Protein AF-A0A2V7Z0J2-F1 (afdb_monomer)

Nearest PDB structures (foldseek):
  3ab1-assembly1_A  TM=5.653E-01  e=2.262E-19  Chlorobaculum tepidum
  6gar-assembly1_B  TM=4.821E-01  e=1.406E-18  Bacillus cereus ATCC 14579
  8c3m-assembly1_B  TM=4.814E-01  e=4.405E-18  Bacillus cereus ATCC 14579
  6a4j-assembly1_A  TM=5.117E-01  e=9.083E-17  Staphylococcus aureus
  5twb-assembly1_A  TM=4.533E-01  e=1.638E-17  Staphylococcus aureus subsp. aureus USA300

Secondary structure (DSSP, 8-state):
----EEEEEEEE--SHHHHHHHHHHHHTT--EEEE-SSSSTTTHHHHSSTTSB-SS-B----S---HHHHTTTBSSPPP--SGGG---GGGT---SS-BHHHHHHHHHHHHHHTT--EE-S--EEEEEE-TTS-EEEEETTS-EEEEEEEEE---S-EE-----TTGGGSEETTTS---GGGGTT-EEEEE--SHHHHHHHHHHTTT-SEEE--TT-EEEEEEEETTEEEEEEE-TTS-EEEEEESEEEE---EE---TTB-GGGPPPBPTTSSSB-B-TTSBBSSSTTEEE-GGGGPPPSSS--GGGSHHHHHHHHHHHHHHHHHHHH-PPPPEEEE-SSHHHHHHHHHHHHHH-SHHHHSTTTEEEEEEE-TTSS-EEEEEEEEHHHHHHSGGGG-SSEEEEEEEESSSEEEEEEEEETTEEEEEEEPPP-TTS-TT-IIIIIHHHHHHHHHHHHHHS-TTTTT--S-GGGS-HHHHTTT-

Radius of gyration: 25.99 Å; Cα contacts (8 Å, |Δi|>4): 986; chains: 1; bounding box: 73×56×78 Å

Mean predicted aligned error: 6.38 Å

Structure (mmCIF, N/CA/C/O backbone):
data_AF-A0A2V7Z0J2-F1
#
_entry.id   AF-A0A2V7Z0J2-F1
#
loop_
_atom_site.group_PDB
_atom_site.id
_atom_site.type_symbol
_atom_site.label_atom_id
_atom_site.label_alt_id
_atom_site.label_comp_id
_atom_site.label_asym_id
_atom_site.label_entity_id
_atom_site.label_seq_id
_atom_site.pdbx_PDB_ins_code
_atom_site.Cartn_x
_atom_site.Cartn_y
_atom_site.Cartn_z
_atom_site.occupancy
_atom_site.B_iso_or_equiv
_atom_site.auth_seq_id
_atom_site.auth_comp_id
_atom_site.auth_asym_id
_atom_site.auth_atom_id
_atom_site.pdbx_PDB_model_num
ATOM 1 N N . MET A 1 1 ? -29.992 -26.249 2.326 1.00 34.53 1 MET A N 1
ATOM 2 C CA . MET A 1 1 ? -28.626 -26.676 1.958 1.00 34.53 1 MET A CA 1
ATOM 3 C C . MET A 1 1 ? -28.134 -25.733 0.872 1.00 34.53 1 MET A C 1
ATOM 5 O O . MET A 1 1 ? -28.463 -25.941 -0.285 1.00 34.53 1 MET A O 1
ATOM 9 N N . GLY A 1 2 ? -27.483 -24.630 1.254 1.00 44.28 2 GLY A N 1
ATOM 10 C CA . GLY A 1 2 ? -26.855 -23.719 0.293 1.00 44.28 2 GLY A CA 1
ATOM 11 C C . GLY A 1 2 ? -25.547 -24.342 -0.182 1.00 44.28 2 GLY A C 1
ATOM 12 O O . GLY A 1 2 ? -24.742 -24.742 0.656 1.00 44.28 2 GLY A O 1
ATOM 13 N N . GLY A 1 3 ? -25.389 -24.515 -1.494 1.00 55.41 3 GLY A N 1
ATOM 14 C CA . GLY A 1 3 ? -24.188 -25.106 -2.081 1.00 55.41 3 GLY A CA 1
ATOM 15 C C . GLY A 1 3 ? -22.947 -24.277 -1.762 1.00 55.41 3 GLY A C 1
ATOM 16 O O . GLY A 1 3 ? -22.996 -23.049 -1.764 1.00 55.41 3 GLY A O 1
ATOM 17 N N . GLU A 1 4 ? -21.843 -24.957 -1.471 1.00 65.62 4 GLU A N 1
ATOM 18 C CA . GLU A 1 4 ? -20.532 -24.339 -1.298 1.00 65.62 4 GLU A CA 1
ATOM 19 C C . GLU A 1 4 ? -20.100 -23.707 -2.628 1.00 65.62 4 GLU A C 1
ATOM 21 O O . GLU A 1 4 ? -19.881 -24.409 -3.616 1.00 65.62 4 GLU A O 1
ATOM 26 N N . VAL A 1 5 ? -20.021 -22.374 -2.676 1.00 70.69 5 VAL A N 1
ATOM 27 C CA . VAL A 1 5 ? -19.539 -21.656 -3.862 1.00 70.69 5 VAL A CA 1
ATOM 28 C C . VAL A 1 5 ? -18.019 -21.557 -3.777 1.00 70.69 5 VAL A C 1
ATOM 30 O O . VAL A 1 5 ? -17.477 -21.028 -2.803 1.00 70.69 5 VAL A O 1
ATOM 33 N N . SER A 1 6 ? -17.338 -22.088 -4.793 1.00 88.00 6 SER A N 1
ATOM 34 C CA . SER A 1 6 ? -15.880 -22.076 -4.891 1.00 88.00 6 SER A CA 1
ATOM 35 C C . SER A 1 6 ? -15.420 -20.976 -5.842 1.00 88.00 6 SER A C 1
ATOM 37 O O . SER A 1 6 ? -15.802 -20.967 -7.010 1.00 88.00 6 SER A O 1
ATOM 39 N N . TYR A 1 7 ? -14.591 -20.066 -5.339 1.00 96.88 7 TYR A N 1
ATOM 40 C CA . TYR A 1 7 ? -13.968 -18.992 -6.106 1.00 96.88 7 TYR A CA 1
ATOM 41 C C . TYR A 1 7 ? -12.494 -19.287 -6.356 1.00 96.88 7 TYR A C 1
ATOM 43 O O . TYR A 1 7 ? -11.831 -20.017 -5.612 1.00 96.88 7 TYR A O 1
ATOM 51 N N . GLU A 1 8 ? -11.937 -18.669 -7.388 1.00 97.56 8 GLU A N 1
ATOM 52 C CA . GLU A 1 8 ? -10.495 -18.680 -7.543 1.00 97.56 8 GLU A CA 1
ATOM 53 C C . GLU A 1 8 ? -9.831 -17.794 -6.480 1.00 97.56 8 GLU A C 1
ATOM 55 O O . GLU A 1 8 ? -8.950 -18.258 -5.748 1.00 97.56 8 GLU A O 1
ATOM 60 N N . TYR A 1 9 ? -10.334 -16.565 -6.349 1.00 98.69 9 TYR A N 1
ATOM 61 C CA . TYR A 1 9 ? -9.887 -15.573 -5.380 1.00 98.69 9 TYR A CA 1
ATOM 62 C C . TYR A 1 9 ? -11.039 -15.157 -4.463 1.00 98.69 9 TYR A C 1
ATOM 64 O O . TYR A 1 9 ? -12.131 -14.839 -4.923 1.00 98.69 9 TYR A O 1
ATOM 72 N N . LEU A 1 10 ? -10.791 -15.108 -3.158 1.00 98.62 10 LEU A N 1
ATOM 73 C CA . LEU A 1 10 ? -11.630 -14.340 -2.235 1.00 98.62 10 LEU A CA 1
ATOM 74 C C . LEU A 1 10 ? -10.823 -13.174 -1.691 1.00 98.62 10 LEU A C 1
ATOM 76 O O . LEU A 1 10 ? -9.659 -13.347 -1.335 1.00 98.62 10 LEU A O 1
ATOM 80 N N . ILE A 1 11 ? -11.453 -12.007 -1.612 1.00 98.88 11 ILE A N 1
ATOM 81 C CA . ILE A 1 11 ? -10.872 -10.805 -1.019 1.00 98.88 11 ILE A CA 1
ATOM 82 C C . ILE A 1 11 ? -11.646 -10.480 0.258 1.00 98.88 11 ILE A C 1
ATOM 84 O O . ILE A 1 11 ? -12.873 -10.392 0.238 1.00 98.88 11 ILE A O 1
ATOM 88 N N . LEU A 1 12 ? -10.938 -10.288 1.371 1.00 98.31 12 LEU A N 1
ATOM 89 C CA . LEU A 1 12 ? -11.526 -9.831 2.631 1.00 98.31 12 LEU A CA 1
ATOM 90 C C . LEU A 1 12 ? -11.351 -8.329 2.795 1.00 98.31 12 LEU A C 1
ATOM 92 O O . LEU A 1 12 ? -10.228 -7.866 2.979 1.00 98.31 12 LEU A O 1
ATOM 96 N N . GLY A 1 13 ? -12.466 -7.604 2.793 1.00 98.31 13 GLY A N 1
ATOM 97 C CA . GLY A 1 13 ? -12.545 -6.155 2.936 1.00 98.31 13 GLY A CA 1
ATOM 98 C C . GLY A 1 13 ? -12.768 -5.447 1.601 1.00 98.31 13 GLY A C 1
ATOM 99 O O . GLY A 1 13 ? -11.995 -5.621 0.660 1.00 98.31 13 GLY A O 1
ATOM 100 N N . ALA A 1 14 ? -13.787 -4.589 1.546 1.00 98.38 14 ALA A N 1
ATOM 101 C CA . ALA A 1 14 ? -14.081 -3.684 0.433 1.00 98.38 14 ALA A CA 1
ATOM 102 C C . ALA A 1 14 ? -13.587 -2.254 0.723 1.00 98.38 14 ALA A C 1
ATOM 104 O O . ALA A 1 14 ? -14.238 -1.260 0.398 1.00 98.38 14 ALA A O 1
ATOM 105 N N . GLY A 1 15 ? -12.422 -2.141 1.366 1.00 98.00 15 GLY A N 1
ATOM 106 C CA . GLY A 1 15 ? -11.656 -0.896 1.408 1.00 98.00 15 GLY A CA 1
ATOM 107 C C . GLY A 1 15 ? -10.941 -0.622 0.075 1.00 98.00 15 GLY A C 1
ATOM 108 O O . GLY A 1 15 ? -11.032 -1.434 -0.850 1.00 98.00 15 GLY A O 1
ATOM 109 N N . PRO A 1 16 ? -10.157 0.467 -0.027 1.00 98.19 16 PRO A N 1
ATOM 110 C CA . PRO A 1 16 ? -9.540 0.877 -1.290 1.00 98.19 16 PRO A CA 1
ATOM 111 C C . PRO A 1 16 ? -8.701 -0.235 -1.943 1.00 98.19 16 PRO A C 1
ATOM 113 O O . PRO A 1 16 ? -8.837 -0.504 -3.131 1.00 98.19 16 PRO A O 1
ATOM 116 N N . ALA A 1 17 ? -7.893 -0.957 -1.159 1.00 98.19 17 ALA A 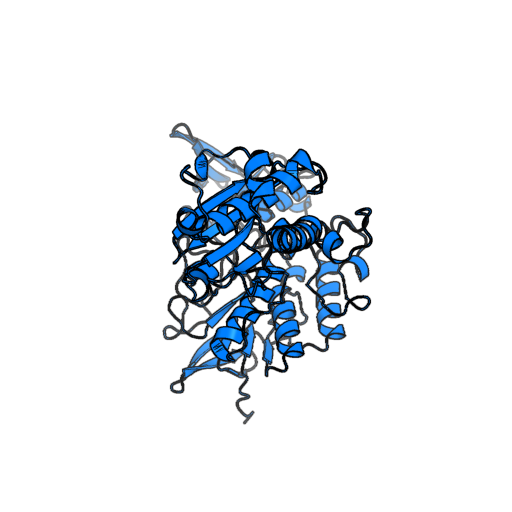N 1
ATOM 117 C CA . ALA A 1 17 ? -7.066 -2.048 -1.677 1.00 98.19 17 ALA A CA 1
ATOM 118 C C . ALA A 1 17 ? -7.880 -3.251 -2.180 1.00 98.19 17 ALA A C 1
ATOM 120 O O . ALA A 1 17 ? -7.512 -3.866 -3.179 1.00 98.19 17 ALA A O 1
ATOM 121 N N . GLY A 1 18 ? -8.979 -3.586 -1.498 1.00 98.56 18 GLY A N 1
ATOM 122 C CA . GLY A 1 18 ? -9.844 -4.693 -1.894 1.00 98.56 18 GLY A CA 1
ATOM 123 C C . GLY A 1 18 ? -10.604 -4.392 -3.182 1.00 98.56 18 GLY A C 1
ATOM 124 O O . GLY A 1 18 ? -10.652 -5.240 -4.071 1.00 98.56 18 GLY A O 1
ATOM 125 N N . LEU A 1 19 ? -11.114 -3.163 -3.322 1.00 98.75 19 LEU A N 1
ATOM 126 C CA . LEU A 1 19 ? -11.755 -2.708 -4.557 1.00 98.75 19 LEU A CA 1
ATOM 127 C C . LEU A 1 19 ? -10.764 -2.638 -5.724 1.00 98.75 19 LEU A C 1
ATOM 129 O O . LEU A 1 19 ? -11.071 -3.145 -6.798 1.00 98.75 19 LEU A O 1
ATOM 133 N N . GLN A 1 20 ? -9.561 -2.096 -5.507 1.00 98.31 20 GLN A N 1
ATOM 134 C CA . GLN A 1 20 ? -8.508 -2.057 -6.528 1.00 98.31 20 GLN A CA 1
ATOM 135 C C . GLN A 1 20 ? -8.131 -3.465 -7.011 1.00 98.31 20 GLN A C 1
ATOM 137 O O . GLN A 1 20 ? -8.031 -3.705 -8.213 1.00 98.31 20 GLN A O 1
ATOM 142 N N . MET A 1 21 ? -7.947 -4.414 -6.085 1.00 98.75 21 MET A N 1
ATOM 143 C CA . MET A 1 21 ? -7.654 -5.805 -6.440 1.00 98.75 21 MET A CA 1
ATOM 144 C C . MET A 1 21 ? -8.823 -6.439 -7.202 1.00 98.75 21 MET A C 1
ATOM 146 O O . MET A 1 21 ? -8.610 -7.102 -8.214 1.00 98.75 21 MET A O 1
ATOM 150 N N . GLY A 1 22 ? -10.060 -6.201 -6.757 1.00 98.56 22 GLY A N 1
ATOM 151 C CA . GLY A 1 22 ? -11.258 -6.655 -7.461 1.00 98.56 22 GLY A CA 1
ATOM 152 C C . GLY A 1 22 ? -11.359 -6.108 -8.881 1.00 98.56 22 GLY A C 1
ATOM 153 O O . GLY A 1 22 ? -11.697 -6.861 -9.786 1.00 98.56 22 GLY A O 1
ATOM 154 N N . HIS A 1 23 ? -11.021 -4.836 -9.095 1.00 98.31 23 HIS A N 1
ATOM 155 C CA . HIS A 1 23 ? -10.993 -4.223 -10.421 1.00 98.31 23 HIS A CA 1
ATOM 156 C C . HIS A 1 23 ? -9.978 -4.913 -11.345 1.00 98.31 23 HIS A C 1
ATOM 158 O O . HIS A 1 23 ? -10.337 -5.306 -12.455 1.00 98.31 23 HIS A O 1
ATOM 164 N N . HIS A 1 24 ? -8.749 -5.162 -10.876 1.00 98.19 24 HIS A N 1
ATOM 165 C CA . HIS A 1 24 ? -7.753 -5.893 -11.669 1.00 98.19 24 HIS A CA 1
ATOM 166 C C . HIS A 1 24 ? -8.190 -7.333 -11.990 1.00 98.19 24 HIS A C 1
ATOM 168 O O . HIS A 1 24 ? -8.121 -7.750 -13.146 1.00 98.19 24 HIS A O 1
ATOM 174 N N . LEU A 1 25 ? -8.700 -8.076 -10.999 1.00 98.38 25 LEU A N 1
ATOM 175 C CA . LEU A 1 25 ? -9.185 -9.447 -11.202 1.00 98.38 25 LEU A CA 1
ATOM 176 C C . LEU A 1 25 ? -10.389 -9.506 -12.153 1.00 98.38 25 LEU A C 1
ATOM 178 O O . LEU A 1 25 ? -10.453 -10.408 -12.987 1.00 98.38 25 LEU A O 1
ATOM 182 N N . SER A 1 26 ? -11.311 -8.542 -12.053 1.00 97.56 26 SER A N 1
ATOM 183 C CA . SER A 1 26 ? -12.476 -8.417 -12.936 1.00 97.56 26 SER A CA 1
ATOM 184 C C . SER A 1 26 ? -12.054 -8.222 -14.389 1.00 97.56 26 SER A C 1
ATOM 186 O O . SER A 1 26 ? -12.453 -8.995 -15.260 1.00 97.56 26 SER A O 1
ATOM 188 N N . ARG A 1 27 ? -11.164 -7.254 -14.651 1.00 96.00 27 ARG A N 1
ATOM 189 C CA . ARG A 1 27 ? -10.652 -6.969 -16.003 1.00 96.00 27 ARG A CA 1
ATOM 190 C C . ARG A 1 27 ? -9.914 -8.150 -16.623 1.00 96.00 27 ARG A C 1
ATOM 192 O O . ARG A 1 27 ? -9.997 -8.360 -17.828 1.00 96.00 27 ARG A O 1
ATOM 199 N N . ALA A 1 28 ? -9.208 -8.926 -15.807 1.00 96.44 28 ALA A N 1
ATOM 200 C CA . ALA A 1 28 ? -8.497 -10.118 -16.254 1.00 96.44 28 ALA A CA 1
ATOM 201 C C . ALA A 1 28 ? -9.386 -11.375 -16.361 1.00 96.44 28 ALA A C 1
ATOM 203 O O . ALA A 1 28 ? -8.911 -12.417 -16.821 1.00 96.44 28 ALA A O 1
ATOM 204 N N . GLY A 1 29 ? -10.670 -11.275 -15.992 1.00 97.00 29 GLY A N 1
ATOM 205 C CA . GLY A 1 29 ? -11.662 -12.342 -16.131 1.00 97.00 29 GLY A CA 1
ATOM 206 C C . GLY A 1 29 ? -11.561 -13.448 -15.078 1.00 97.00 29 GLY A C 1
ATOM 207 O O . GLY A 1 29 ? -12.043 -14.557 -15.314 1.00 97.00 29 GLY A O 1
ATOM 208 N N . HIS A 1 30 ? -10.934 -13.185 -13.927 1.00 97.94 30 HIS A N 1
ATOM 209 C CA . HIS A 1 30 ? -10.814 -14.177 -12.857 1.00 97.94 30 HIS A CA 1
ATOM 210 C C . HIS A 1 30 ? -12.106 -14.319 -12.054 1.00 97.94 30 HIS A C 1
ATOM 212 O O . HIS A 1 30 ? -12.841 -13.362 -11.826 1.00 97.94 30 HIS A O 1
ATOM 218 N N . SER A 1 31 ? -12.358 -15.525 -11.543 1.00 97.88 31 SER A N 1
ATOM 219 C CA . SER A 1 31 ? -13.468 -15.769 -10.619 1.00 97.88 31 SER A CA 1
ATOM 220 C C . SER A 1 31 ? -13.124 -15.227 -9.233 1.00 97.88 31 SER A C 1
ATOM 222 O O . SER A 1 31 ? -12.351 -15.856 -8.502 1.00 97.88 31 SER A O 1
ATOM 224 N N . TYR A 1 32 ? -13.753 -14.125 -8.827 1.00 98.69 32 TYR A N 1
ATOM 225 C CA . TYR A 1 32 ? -13.522 -13.514 -7.520 1.00 98.69 32 TYR A CA 1
ATOM 226 C C . TYR A 1 32 ? -14.809 -13.090 -6.801 1.00 98.69 32 TYR A C 1
ATOM 228 O O . TYR A 1 32 ? -15.868 -12.933 -7.412 1.00 98.69 32 TYR A O 1
ATOM 236 N N . LEU A 1 33 ? -14.698 -12.895 -5.487 1.00 98.75 33 LEU A N 1
ATOM 237 C CA . LEU A 1 33 ? -15.707 -12.237 -4.658 1.00 98.75 33 LEU A CA 1
ATOM 238 C C . LEU A 1 33 ? -15.017 -11.431 -3.547 1.00 98.75 33 LEU A C 1
ATOM 240 O O . LEU A 1 33 ? -14.072 -11.914 -2.916 1.00 98.75 33 LEU A O 1
ATOM 244 N N . ILE A 1 34 ? -15.501 -10.212 -3.305 1.00 98.88 34 ILE A N 1
ATOM 245 C CA . ILE A 1 34 ? -15.094 -9.365 -2.179 1.00 98.88 34 ILE A CA 1
ATOM 246 C C . ILE A 1 34 ? -16.137 -9.498 -1.069 1.00 98.88 34 ILE A C 1
ATOM 248 O O . ILE A 1 34 ? -17.326 -9.289 -1.306 1.00 98.88 34 ILE A O 1
ATOM 252 N N . LEU A 1 35 ? -15.698 -9.825 0.143 1.00 98.69 35 LEU A N 1
ATOM 253 C CA . LEU A 1 35 ? -16.550 -9.886 1.330 1.00 98.69 35 LEU A CA 1
ATOM 254 C C . LEU A 1 35 ? -16.305 -8.656 2.205 1.00 98.69 35 LEU A C 1
ATOM 256 O O . LEU A 1 35 ? -15.173 -8.420 2.631 1.00 98.69 35 LEU A O 1
ATOM 260 N N . GLU A 1 36 ? -17.359 -7.897 2.489 1.00 98.50 36 GLU A N 1
ATOM 261 C CA . GLU A 1 36 ? -17.324 -6.704 3.338 1.00 98.50 36 GLU A CA 1
ATOM 262 C C . GLU A 1 36 ? -18.192 -6.908 4.580 1.00 98.50 36 GLU A C 1
ATOM 264 O O . GLU A 1 36 ? -19.311 -7.410 4.497 1.00 98.50 36 GLU A O 1
ATOM 269 N N . ALA A 1 37 ? -17.657 -6.544 5.747 1.00 97.56 37 ALA A N 1
ATOM 270 C CA . ALA A 1 37 ? -18.322 -6.749 7.026 1.00 97.56 37 ALA A CA 1
ATOM 271 C C . ALA A 1 37 ? -19.392 -5.691 7.325 1.00 97.56 37 ALA A C 1
ATOM 273 O O . ALA A 1 37 ? -20.293 -5.973 8.120 1.00 97.56 37 ALA A O 1
ATOM 274 N N . GLY A 1 38 ? -19.257 -4.486 6.770 1.00 97.19 38 GLY A N 1
ATOM 275 C CA . GLY A 1 38 ? -20.274 -3.443 6.827 1.00 97.19 38 GLY A CA 1
ATOM 276 C C . GLY A 1 38 ? -21.267 -3.498 5.673 1.00 97.19 38 GLY A C 1
ATOM 277 O O . GLY A 1 38 ? -21.185 -4.345 4.790 1.00 97.19 38 GLY A O 1
ATOM 278 N N . ASP A 1 39 ? -22.193 -2.554 5.698 1.00 97.50 39 ASP A N 1
ATOM 279 C CA . ASP A 1 39 ? -23.306 -2.363 4.762 1.00 97.50 39 ASP A CA 1
ATOM 280 C C . ASP A 1 39 ? -22.884 -1.726 3.424 1.00 97.50 39 ASP A C 1
ATOM 282 O O . ASP A 1 39 ? -23.671 -1.678 2.482 1.00 97.50 39 ASP A O 1
ATOM 286 N N . SER A 1 40 ? -21.650 -1.220 3.317 1.00 98.06 40 SER A N 1
ATOM 287 C CA . SER A 1 40 ? -21.114 -0.645 2.078 1.00 98.06 40 SER A CA 1
ATOM 288 C C . SER A 1 40 ? -19.588 -0.777 1.974 1.00 98.06 40 SER A C 1
ATOM 290 O O . SER A 1 40 ? -18.900 -0.921 2.997 1.00 98.06 40 SER A O 1
ATOM 292 N N . PRO A 1 41 ? -19.012 -0.636 0.764 1.00 98.38 41 PRO A N 1
ATOM 293 C CA . PRO A 1 41 ? -17.583 -0.397 0.609 1.00 98.38 41 PRO A CA 1
ATOM 294 C C . PRO A 1 41 ? -17.088 0.775 1.464 1.00 98.38 41 PRO A C 1
ATOM 296 O O . PRO A 1 41 ? -17.840 1.691 1.809 1.00 98.38 41 PRO A O 1
ATOM 299 N N . GLY A 1 42 ? -15.807 0.735 1.831 1.00 96.75 42 GLY A N 1
ATOM 300 C CA . GLY A 1 42 ? -15.185 1.798 2.619 1.00 96.75 42 GLY A CA 1
ATOM 301 C C . GLY A 1 42 ? -15.682 1.916 4.063 1.00 96.75 42 GLY A C 1
ATOM 302 O O . GLY A 1 42 ? -15.443 2.947 4.681 1.00 96.75 42 GLY A O 1
ATOM 303 N N . THR A 1 43 ? -16.325 0.888 4.634 1.00 95.44 43 THR A N 1
ATOM 304 C CA . THR A 1 43 ? -16.926 0.930 5.988 1.00 95.44 43 THR A CA 1
ATOM 305 C C . THR A 1 43 ? -15.979 1.443 7.082 1.00 95.44 43 THR A C 1
ATOM 307 O O . THR A 1 43 ? -16.419 2.155 7.983 1.00 95.44 43 THR A O 1
ATOM 310 N N . PHE A 1 44 ? -14.672 1.165 6.998 1.00 94.44 44 PHE A N 1
ATOM 311 C CA . PHE A 1 44 ? -13.674 1.732 7.919 1.00 94.44 44 PHE A CA 1
ATOM 312 C C . PHE A 1 44 ? -13.779 3.264 8.023 1.00 94.44 44 PHE A C 1
ATOM 314 O O . PHE A 1 44 ? -13.736 3.823 9.123 1.00 94.44 44 PHE A O 1
ATOM 321 N N . PHE A 1 45 ? -14.007 3.930 6.887 1.00 95.88 45 PHE A N 1
ATOM 322 C CA . PHE A 1 45 ? -14.109 5.379 6.801 1.00 95.88 45 PHE A CA 1
ATOM 323 C C . PHE A 1 45 ? -15.389 5.951 7.417 1.00 95.88 45 PHE A C 1
ATOM 325 O O . PHE A 1 45 ? -15.456 7.148 7.679 1.00 95.88 45 PHE A O 1
ATOM 332 N N . LYS A 1 46 ? -16.387 5.122 7.752 1.00 95.94 46 LYS A N 1
ATOM 333 C CA . LYS A 1 46 ? -17.563 5.558 8.526 1.00 95.94 46 LYS A CA 1
ATOM 334 C C . LYS A 1 46 ? -17.229 5.839 9.995 1.00 95.94 46 LYS A C 1
ATOM 336 O O . LYS A 1 46 ? -17.919 6.629 10.628 1.00 95.94 46 LYS A O 1
ATOM 341 N N . LYS A 1 47 ? -16.170 5.221 10.539 1.00 94.75 47 LYS A N 1
ATOM 342 C CA . LYS A 1 47 ? -15.715 5.441 11.927 1.00 94.75 47 LYS A CA 1
ATOM 343 C C . LYS A 1 47 ? -14.425 6.257 12.009 1.00 94.75 47 LYS A C 1
ATOM 345 O O . LYS A 1 47 ? -14.293 7.060 12.929 1.00 94.75 47 LYS A O 1
ATOM 350 N N . PHE A 1 48 ? -13.492 6.043 11.084 1.00 94.44 48 PHE A N 1
ATOM 351 C CA . PHE A 1 48 ? -12.154 6.632 11.123 1.00 94.44 48 PHE A CA 1
ATOM 352 C C . PHE A 1 48 ? -11.855 7.464 9.872 1.00 94.44 48 PHE A C 1
ATOM 354 O O . PHE A 1 48 ? -12.317 7.107 8.797 1.00 94.44 48 PHE A O 1
ATOM 361 N N . PRO A 1 49 ? -11.046 8.525 9.956 1.00 94.56 49 PRO A N 1
ATOM 362 C CA . PRO A 1 49 ? -10.632 9.224 11.175 1.00 94.56 49 PRO A CA 1
ATOM 363 C C . PRO A 1 49 ? -11.832 9.666 12.027 1.00 94.56 49 PRO A C 1
ATOM 365 O O . PRO A 1 49 ? -12.937 9.867 11.509 1.00 94.56 49 PRO A O 1
ATOM 368 N N . ARG A 1 50 ? -11.639 9.748 13.348 1.00 95.12 50 ARG A N 1
ATOM 369 C CA . ARG A 1 50 ? -12.726 10.010 14.310 1.00 95.12 50 ARG A CA 1
ATOM 370 C C . ARG A 1 50 ? -13.275 11.422 14.140 1.00 95.12 50 ARG A C 1
ATOM 372 O O . ARG A 1 50 ? -14.484 11.610 14.222 1.00 95.12 50 ARG A O 1
ATOM 379 N N . HIS A 1 51 ? -12.405 12.364 13.781 1.00 93.31 51 HIS A N 1
ATOM 380 C CA . HIS A 1 51 ? -12.756 13.761 13.497 1.00 93.31 51 HIS A CA 1
ATOM 381 C C . HIS A 1 51 ? -13.059 14.022 12.010 1.00 93.31 51 HIS A C 1
ATOM 383 O O . HIS A 1 51 ? -13.104 15.162 11.564 1.00 93.31 51 HIS A O 1
ATOM 389 N N . ARG A 1 52 ? -13.301 12.952 11.237 1.00 94.12 52 ARG A N 1
ATOM 390 C CA . ARG A 1 52 ? -13.835 12.946 9.861 1.00 94.12 52 ARG A CA 1
ATOM 391 C C . ARG A 1 52 ? -12.986 13.616 8.773 1.00 94.12 52 ARG A C 1
ATOM 393 O O . ARG A 1 52 ? -13.320 13.429 7.611 1.00 94.12 52 ARG A O 1
ATOM 400 N N . ALA A 1 53 ? -11.903 14.325 9.076 1.00 92.06 53 ALA A N 1
ATOM 401 C CA . ALA A 1 53 ? -11.011 14.911 8.070 1.00 92.06 53 ALA A CA 1
ATOM 402 C C . ALA A 1 53 ? -9.890 13.941 7.671 1.00 92.06 53 ALA A C 1
ATOM 404 O O . ALA A 1 53 ? -9.162 13.450 8.533 1.00 92.06 53 ALA A O 1
ATOM 405 N N . LEU A 1 54 ? -9.722 13.665 6.374 1.00 93.56 54 LEU A N 1
ATOM 406 C CA . LEU A 1 54 ? -8.598 12.858 5.899 1.00 93.56 54 LEU A CA 1
ATOM 407 C C . LEU A 1 54 ? -7.299 13.668 5.911 1.00 93.56 54 LEU A C 1
ATOM 409 O O . LEU A 1 54 ? -7.280 14.865 5.641 1.00 93.56 54 LEU A O 1
ATOM 413 N N . THR A 1 55 ? -6.186 12.975 6.138 1.00 90.19 55 THR A N 1
ATOM 414 C CA . THR A 1 55 ? -4.836 13.532 5.959 1.00 90.19 55 THR A CA 1
ATOM 415 C C . THR A 1 55 ? -4.321 13.387 4.526 1.00 90.19 55 THR A C 1
ATOM 417 O O . THR A 1 55 ? -3.281 13.948 4.191 1.00 90.19 55 THR A O 1
ATOM 420 N N . SER A 1 56 ? -5.028 12.624 3.685 1.00 92.19 56 SER A N 1
ATOM 421 C CA . SER A 1 56 ? -4.690 12.415 2.276 1.00 92.19 56 SER A CA 1
ATOM 422 C C . SER A 1 56 ? -5.125 13.609 1.432 1.00 92.19 56 SER A C 1
ATOM 424 O O . SER A 1 56 ? -6.257 14.078 1.533 1.00 92.19 56 SER A O 1
ATOM 426 N N . ARG A 1 57 ? -4.211 14.095 0.596 1.00 94.31 57 ARG A N 1
ATOM 427 C CA . ARG A 1 57 ? -4.392 15.275 -0.248 1.00 94.31 57 ARG A CA 1
ATOM 428 C C . ARG A 1 57 ? -5.091 14.935 -1.559 1.00 94.31 57 ARG A C 1
ATOM 430 O O . ARG A 1 57 ? -4.668 14.051 -2.295 1.00 94.31 57 ARG A O 1
ATOM 437 N N . ASN A 1 58 ? -6.095 15.721 -1.913 1.00 94.94 58 ASN A N 1
ATOM 438 C CA . ASN A 1 58 ? -6.747 15.685 -3.217 1.00 94.94 58 ASN A CA 1
ATOM 439 C C . ASN A 1 58 ? -6.405 16.968 -3.996 1.00 94.94 58 ASN A C 1
ATOM 441 O O . ASN A 1 58 ? -7.164 17.939 -4.042 1.00 94.94 58 ASN A O 1
ATOM 445 N N . LYS A 1 59 ? -5.187 17.029 -4.550 1.00 94.56 59 LYS A N 1
ATOM 446 C CA . LYS A 1 59 ? -4.692 18.211 -5.271 1.00 94.56 59 LYS A CA 1
ATOM 447 C C . LYS A 1 59 ? -5.104 18.161 -6.743 1.00 94.56 59 LYS A C 1
ATOM 449 O O . LYS A 1 59 ? -4.402 17.600 -7.573 1.00 94.56 59 LYS A O 1
ATOM 454 N N . ILE A 1 60 ? -6.203 18.833 -7.071 1.00 93.19 60 ILE A N 1
ATOM 455 C CA . ILE A 1 60 ? -6.742 18.877 -8.443 1.00 93.19 60 ILE A CA 1
ATOM 456 C C . ILE A 1 60 ? -5.987 19.882 -9.326 1.00 93.19 60 ILE A C 1
ATOM 458 O O . ILE A 1 60 ? -5.699 19.626 -10.492 1.00 93.19 60 ILE A O 1
ATOM 462 N N . HIS A 1 61 ? -5.625 21.040 -8.771 1.00 93.38 61 HIS A N 1
ATOM 463 C CA . HIS A 1 61 ? -4.948 22.103 -9.517 1.00 93.38 61 HIS A CA 1
ATOM 464 C C . HIS A 1 61 ? -3.428 21.906 -9.508 1.00 93.38 61 HIS A C 1
ATOM 466 O O . HIS A 1 61 ? -2.722 22.520 -8.705 1.00 93.38 61 HIS A O 1
ATOM 472 N N . THR A 1 62 ? -2.938 21.024 -10.380 1.00 92.25 62 THR A N 1
ATOM 473 C CA . THR A 1 62 ? -1.509 20.676 -10.513 1.00 92.25 62 THR A CA 1
ATOM 474 C C . THR A 1 62 ? -0.797 21.432 -11.635 1.00 92.25 62 THR A C 1
ATOM 476 O O . THR A 1 62 ? 0.427 21.439 -11.676 1.00 92.25 62 THR A O 1
ATOM 479 N N . GLY A 1 63 ? -1.547 22.060 -12.549 1.00 92.12 63 GLY A N 1
ATOM 480 C CA . GLY A 1 63 ? -0.997 22.673 -13.763 1.00 92.12 63 GLY A CA 1
ATOM 481 C C . GLY A 1 63 ? -0.658 21.672 -14.876 1.00 92.12 63 GLY A C 1
ATOM 482 O O . GLY A 1 63 ? -0.121 22.080 -15.899 1.00 92.12 63 GLY A O 1
ATOM 483 N N . SER A 1 64 ? -0.979 20.386 -14.695 1.00 90.38 64 SER A N 1
ATOM 484 C CA . SER A 1 64 ? -0.807 19.339 -15.706 1.00 90.38 64 SER A CA 1
ATOM 485 C C . SER A 1 64 ? -2.157 18.763 -16.131 1.00 90.38 64 SER A C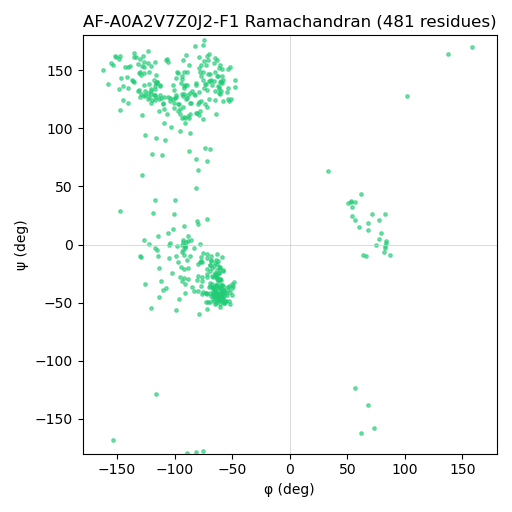 1
ATOM 487 O O . SER A 1 64 ? -3.024 18.523 -15.289 1.00 90.38 64 SER A O 1
ATOM 489 N N . GLU A 1 65 ? -2.308 18.503 -17.430 1.00 89.75 65 GLU A N 1
ATOM 490 C CA . GLU A 1 65 ? -3.427 17.740 -18.000 1.00 89.75 65 GLU A CA 1
ATOM 491 C C . GLU A 1 65 ? -3.122 16.240 -18.112 1.00 89.75 65 GLU A C 1
ATOM 493 O O . GLU A 1 65 ? -4.026 15.453 -18.376 1.00 89.75 65 GLU A O 1
ATOM 498 N N . ASP A 1 66 ? -1.874 15.817 -17.881 1.00 91.38 66 ASP A N 1
ATOM 499 C CA . ASP A 1 66 ? -1.515 14.401 -17.948 1.00 91.38 66 ASP A CA 1
ATOM 500 C C . ASP A 1 66 ? -2.109 13.649 -16.741 1.00 91.38 66 ASP A C 1
ATOM 502 O O . ASP A 1 66 ? -1.746 13.952 -15.593 1.00 91.38 66 ASP A O 1
ATOM 506 N N . PRO A 1 67 ? -2.995 12.658 -16.964 1.00 90.12 67 PRO A N 1
ATOM 507 C CA . PRO A 1 67 ? -3.643 11.924 -15.882 1.00 90.12 67 PRO A CA 1
ATOM 508 C C . PRO A 1 67 ? -2.642 11.177 -14.993 1.00 90.12 67 PRO A C 1
ATOM 510 O O . PRO A 1 67 ? -2.872 11.055 -13.791 1.00 90.12 67 PRO A O 1
ATOM 513 N N . GLU A 1 68 ? -1.510 10.731 -15.541 1.00 91.94 68 GLU A N 1
ATOM 514 C CA . GLU A 1 68 ? -0.469 10.043 -14.774 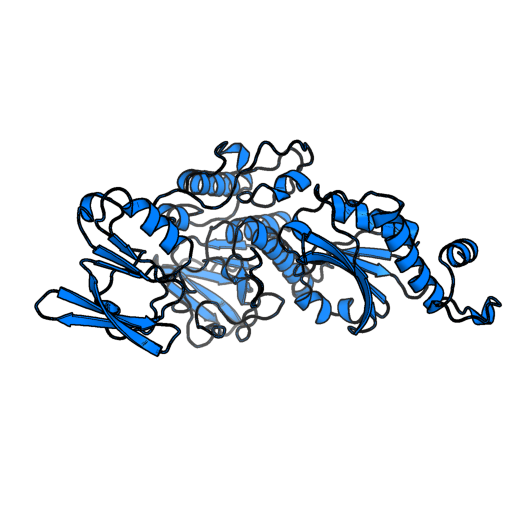1.00 91.94 68 GLU A CA 1
ATOM 515 C C . GLU A 1 68 ? 0.286 11.028 -13.869 1.00 91.94 68 GLU A C 1
ATOM 517 O O . GLU A 1 68 ? 0.508 10.753 -12.692 1.00 91.94 68 GLU A O 1
ATOM 522 N N . ILE A 1 69 ? 0.608 12.228 -14.362 1.00 93.12 69 ILE A N 1
ATOM 523 C CA . ILE A 1 69 ? 1.267 13.259 -13.543 1.00 93.12 69 ILE A CA 1
ATOM 524 C C . ILE A 1 69 ? 0.332 13.746 -12.431 1.00 93.12 69 ILE A C 1
ATOM 526 O O . ILE A 1 69 ? 0.783 13.967 -11.307 1.00 93.12 69 ILE A O 1
ATOM 530 N N . ARG A 1 70 ? -0.976 13.878 -12.697 1.00 93.31 70 ARG A N 1
ATOM 531 C CA . ARG A 1 70 ? -1.970 14.246 -11.670 1.00 93.31 70 ARG A CA 1
ATOM 532 C C . ARG A 1 70 ? -1.962 13.273 -10.487 1.00 93.31 70 ARG A C 1
ATOM 534 O O . ARG A 1 70 ? -2.027 13.715 -9.340 1.00 93.31 70 ARG A O 1
ATOM 541 N N . LEU A 1 71 ? -1.751 11.979 -10.735 1.00 94.44 71 LEU A N 1
ATOM 542 C CA . LEU A 1 71 ? -1.632 10.959 -9.687 1.00 94.44 71 LEU A CA 1
ATOM 543 C C . LEU A 1 71 ? -0.410 11.142 -8.764 1.00 94.44 71 LEU A C 1
ATOM 545 O O . LEU A 1 71 ? -0.378 10.556 -7.682 1.00 94.44 71 LEU A O 1
ATOM 549 N N . ARG A 1 72 ? 0.576 11.985 -9.103 1.00 93.50 72 ARG A N 1
ATOM 550 C CA . ARG A 1 72 ? 1.655 12.368 -8.164 1.00 93.50 72 ARG A CA 1
ATOM 551 C C . ARG A 1 72 ? 1.143 13.194 -6.982 1.00 93.50 72 ARG A C 1
ATOM 553 O O . ARG A 1 72 ? 1.733 13.153 -5.907 1.00 93.50 72 ARG A O 1
ATOM 560 N N . PHE A 1 73 ? 0.055 13.932 -7.179 1.00 93.00 73 PHE A N 1
ATOM 561 C CA . PHE A 1 73 ? -0.494 14.864 -6.191 1.00 93.00 73 PHE A CA 1
ATOM 562 C C . PHE A 1 73 ? -1.876 14.448 -5.671 1.00 93.00 73 PHE A C 1
ATOM 564 O O . PHE A 1 73 ? -2.374 15.030 -4.707 1.00 93.00 73 PHE A O 1
ATOM 571 N N . ASP A 1 74 ? -2.484 13.448 -6.306 1.00 94.81 74 ASP A N 1
ATOM 572 C CA . ASP A 1 74 ? -3.711 12.802 -5.860 1.00 94.81 74 ASP A CA 1
ATOM 573 C C . ASP A 1 74 ? -3.392 11.600 -4.967 1.00 94.81 74 ASP A C 1
ATOM 575 O O . ASP A 1 74 ? -2.930 10.542 -5.423 1.00 94.81 74 ASP A O 1
ATOM 579 N N . GLU A 1 75 ? -3.676 11.778 -3.680 1.00 96.00 75 GLU A N 1
ATOM 580 C CA . GLU A 1 75 ? -3.434 10.784 -2.650 1.00 96.00 75 GLU A CA 1
ATOM 581 C C . GLU A 1 75 ? -4.618 9.857 -2.364 1.00 96.00 75 GLU A C 1
ATOM 583 O O . GLU A 1 75 ? -4.464 8.923 -1.573 1.00 96.00 75 GLU A O 1
ATOM 588 N N . CYS A 1 76 ? -5.770 10.104 -2.993 1.00 96.62 76 CYS A N 1
ATOM 589 C CA . CYS A 1 76 ? -7.052 9.487 -2.661 1.00 96.62 76 CYS A CA 1
ATOM 590 C C . CYS A 1 76 ? -7.565 8.536 -3.749 1.00 96.62 76 CYS A C 1
ATOM 592 O O . CYS A 1 76 ? -8.233 7.555 -3.423 1.00 96.62 76 CYS A O 1
ATOM 594 N N . SER A 1 77 ? -7.258 8.793 -5.023 1.00 97.00 77 SER A N 1
ATOM 595 C CA . SER A 1 77 ? -7.743 7.963 -6.127 1.00 97.00 77 SER A CA 1
ATOM 596 C C . SER A 1 77 ? -7.114 6.575 -6.148 1.00 97.00 77 SER A C 1
ATOM 598 O O . SER A 1 77 ? -5.899 6.401 -5.991 1.00 97.00 77 SER A O 1
ATOM 600 N N . LEU A 1 78 ? -7.958 5.600 -6.468 1.00 97.69 78 LEU A N 1
ATOM 601 C CA . LEU A 1 78 ? -7.571 4.305 -7.002 1.00 97.69 78 LEU A CA 1
ATOM 602 C C . LEU A 1 78 ? -7.063 4.442 -8.448 1.00 97.69 78 LEU A C 1
ATOM 604 O O . LEU A 1 78 ? -7.325 5.428 -9.146 1.00 97.69 78 LEU A O 1
ATOM 608 N N . LEU A 1 79 ? -6.288 3.453 -8.889 1.00 96.19 79 LEU A N 1
ATOM 609 C CA . LEU A 1 79 ? -5.910 3.320 -10.288 1.00 96.19 79 LEU A CA 1
ATOM 610 C C . LEU A 1 79 ? -7.130 2.884 -11.092 1.00 96.19 79 LEU A C 1
ATOM 612 O O . LEU A 1 79 ? -7.842 1.947 -10.729 1.00 96.19 79 LEU A O 1
ATOM 616 N N . ASP A 1 80 ? -7.319 3.572 -12.203 1.00 92.94 80 ASP A N 1
ATOM 617 C CA . ASP A 1 80 ? -8.357 3.311 -13.179 1.00 92.94 80 ASP A CA 1
ATOM 618 C C . ASP A 1 80 ? -7.718 3.510 -14.555 1.00 92.94 80 ASP A C 1
ATOM 620 O O . ASP A 1 80 ? -7.101 4.553 -14.819 1.00 92.94 80 ASP A O 1
ATOM 624 N N . GLU A 1 81 ? -7.770 2.450 -15.358 1.00 84.00 81 GLU A N 1
ATOM 625 C CA . GLU A 1 81 ? -7.076 2.319 -16.640 1.00 84.00 81 GLU A CA 1
ATOM 626 C C . GLU A 1 81 ? -8.020 2.564 -17.833 1.00 84.00 81 GLU A C 1
ATOM 628 O O . GLU A 1 81 ? -7.640 2.320 -18.975 1.00 84.00 81 GLU A O 1
ATOM 633 N N . ASP A 1 82 ? -9.221 3.106 -17.597 1.00 84.31 82 ASP A N 1
ATOM 634 C CA . ASP A 1 82 ? -10.205 3.438 -18.642 1.00 84.31 82 ASP A CA 1
ATOM 635 C C . ASP A 1 82 ? -9.925 4.772 -19.370 1.00 84.31 82 ASP A C 1
ATOM 637 O O . ASP A 1 82 ? -10.810 5.356 -20.000 1.00 84.31 82 ASP A O 1
ATOM 641 N N . GLY A 1 83 ? -8.682 5.263 -19.311 1.00 80.88 83 GLY A N 1
ATOM 642 C CA . GLY A 1 83 ? -8.245 6.481 -20.000 1.00 80.88 83 GLY A CA 1
ATOM 643 C C . GLY A 1 83 ? -9.089 7.700 -19.617 1.00 80.88 83 GLY A C 1
ATOM 644 O O . GLY A 1 83 ? -9.217 8.018 -18.435 1.00 80.88 83 GLY A O 1
ATOM 645 N N . ASP A 1 84 ? -9.693 8.355 -20.612 1.00 75.25 84 ASP A N 1
ATOM 646 C CA . ASP A 1 84 ? -10.586 9.512 -20.424 1.00 75.25 84 ASP A CA 1
ATOM 647 C C . ASP A 1 84 ? -11.864 9.172 -19.631 1.00 75.25 84 ASP A C 1
ATOM 649 O O . ASP A 1 84 ? -12.546 10.062 -19.128 1.00 75.25 84 ASP A O 1
ATOM 653 N N . GLY A 1 85 ? -12.201 7.883 -19.509 1.00 85.44 85 GLY A N 1
ATOM 654 C CA . GLY A 1 85 ? -13.321 7.384 -18.715 1.00 85.44 85 GLY A CA 1
ATOM 655 C C . GLY A 1 85 ? -12.975 7.049 -17.261 1.00 85.44 85 GLY A C 1
ATOM 656 O O . GLY A 1 85 ? -13.860 6.567 -16.549 1.00 85.44 85 GLY A O 1
ATOM 657 N N . ALA A 1 86 ? -11.731 7.271 -16.825 1.00 91.81 86 ALA A N 1
ATOM 658 C CA . ALA A 1 86 ? -11.268 6.920 -15.486 1.00 91.81 86 ALA A CA 1
ATOM 659 C C . ALA A 1 86 ? -12.049 7.653 -14.383 1.00 91.81 86 ALA A C 1
ATOM 661 O O . ALA A 1 86 ? -12.213 8.869 -14.438 1.00 91.81 86 ALA A O 1
ATOM 662 N N . PHE A 1 87 ? -12.469 6.922 -13.350 1.00 95.38 87 PHE A N 1
ATOM 663 C CA . PHE A 1 87 ? -13.174 7.472 -12.195 1.00 95.38 87 PHE A CA 1
ATOM 664 C C . PHE A 1 87 ? -12.204 7.854 -11.076 1.00 95.38 87 PHE A C 1
ATOM 666 O O . PHE A 1 87 ? -11.589 7.008 -10.413 1.00 95.38 87 PHE A O 1
ATOM 673 N N . ARG A 1 88 ? -12.056 9.158 -10.865 1.00 94.94 88 ARG A N 1
ATOM 674 C CA . ARG A 1 88 ? -11.100 9.750 -9.931 1.00 94.94 88 ARG A CA 1
ATOM 675 C C . ARG A 1 88 ? -11.813 10.309 -8.712 1.00 94.94 88 ARG A C 1
ATOM 677 O O . ARG A 1 88 ? -12.992 10.639 -8.732 1.00 94.94 88 ARG A O 1
ATOM 684 N N . PHE A 1 89 ? -11.063 10.465 -7.632 1.00 96.56 89 PHE A N 1
ATOM 685 C CA . PHE A 1 89 ? -11.560 11.091 -6.416 1.00 96.56 89 PHE A CA 1
ATOM 686 C C . PHE A 1 89 ? -12.025 12.535 -6.659 1.00 96.56 89 PHE A C 1
ATOM 688 O O . PHE A 1 89 ? -12.982 12.994 -6.035 1.00 96.56 89 PHE A O 1
ATOM 695 N N . SER A 1 90 ? -11.400 13.227 -7.618 1.00 94.44 90 SER A N 1
ATOM 696 C CA . SER A 1 90 ? -11.800 14.563 -8.068 1.00 94.44 90 SER A CA 1
ATOM 697 C C . SER A 1 90 ? -13.219 14.632 -8.635 1.00 94.44 90 SER A C 1
ATOM 699 O O . SER A 1 90 ? -13.797 15.711 -8.651 1.00 94.44 90 SER A O 1
ATOM 701 N N . ASP A 1 91 ? -13.792 13.504 -9.066 1.00 94.81 91 ASP A N 1
ATOM 702 C CA . ASP A 1 91 ? -15.179 13.440 -9.544 1.00 94.81 91 ASP A CA 1
ATOM 703 C C . ASP A 1 91 ? -16.193 13.482 -8.387 1.00 94.81 91 ASP A C 1
ATOM 705 O O . ASP A 1 91 ? -17.383 13.701 -8.605 1.00 94.81 91 ASP A O 1
ATOM 709 N N . VAL A 1 92 ? -15.727 13.264 -7.151 1.00 96.56 92 VAL A N 1
ATOM 710 C CA . VAL A 1 92 ? -16.549 13.234 -5.932 1.00 96.56 92 VAL A CA 1
ATOM 711 C C . VAL A 1 92 ? -16.271 14.436 -5.037 1.00 96.56 92 VAL A C 1
ATOM 713 O O . VAL A 1 92 ? -17.199 14.989 -4.452 1.00 96.56 92 VAL A O 1
ATOM 716 N N . SER A 1 93 ? -15.010 14.858 -4.923 1.00 95.94 93 SER A N 1
ATOM 717 C CA . SER A 1 93 ? -14.608 15.954 -4.043 1.00 95.94 93 SER A CA 1
ATOM 718 C C . SER A 1 93 ? -13.650 16.915 -4.724 1.00 95.94 93 SER A C 1
ATOM 720 O O . SER A 1 93 ? -12.707 16.504 -5.396 1.00 95.94 93 SER A O 1
ATOM 722 N N . HIS A 1 94 ? -13.846 18.207 -4.466 1.00 95.19 94 HIS A N 1
ATOM 723 C CA . HIS A 1 94 ? -12.928 19.277 -4.864 1.00 95.19 94 HIS A CA 1
ATOM 724 C C . HIS A 1 94 ? -12.101 19.819 -3.683 1.00 95.19 94 HIS A C 1
ATOM 726 O O . HIS A 1 94 ? -11.282 20.725 -3.850 1.00 95.19 94 HIS A O 1
ATOM 732 N N . SER A 1 95 ? -12.313 19.273 -2.483 1.00 94.88 95 SER A N 1
ATOM 733 C CA . SER A 1 95 ? -11.621 19.679 -1.263 1.00 94.88 95 SER A CA 1
ATOM 734 C C . SER A 1 95 ? -10.187 19.166 -1.273 1.00 94.88 95 SER A C 1
ATOM 736 O O . SER A 1 95 ? -9.951 17.997 -1.565 1.00 94.88 95 SER A O 1
ATOM 738 N N . TYR A 1 96 ? -9.225 20.019 -0.905 1.00 95.06 96 TYR A N 1
ATOM 739 C CA . TYR A 1 96 ? -7.816 19.617 -0.817 1.00 95.06 96 TYR A CA 1
ATOM 740 C C . TYR A 1 96 ? -7.570 18.582 0.290 1.00 95.06 96 TYR A C 1
ATOM 742 O O . TYR A 1 96 ? -6.793 17.652 0.089 1.00 95.06 96 TYR A O 1
ATOM 750 N N . LEU A 1 97 ? -8.252 18.732 1.429 1.00 94.12 97 LEU A N 1
ATOM 751 C CA . LEU A 1 97 ? -8.338 17.735 2.495 1.00 94.12 97 LEU A CA 1
ATOM 752 C C . LEU A 1 97 ? -9.807 17.307 2.605 1.00 94.12 97 LEU A C 1
ATOM 754 O O . LEU A 1 97 ? -10.592 18.002 3.252 1.00 94.12 97 LEU A O 1
ATOM 758 N N . PRO A 1 98 ? -10.211 16.246 1.892 1.00 95.94 98 PRO A N 1
ATOM 759 C CA . PRO A 1 98 ? -11.592 15.793 1.877 1.00 95.94 98 PRO A CA 1
ATOM 760 C C . PRO A 1 98 ? -11.987 15.132 3.200 1.00 95.94 98 PRO A C 1
ATOM 762 O O . PRO A 1 98 ? -11.156 14.698 4.005 1.00 95.94 98 PRO A O 1
ATOM 765 N N . SER A 1 99 ? -13.291 15.029 3.408 1.00 96.38 99 SER A N 1
ATOM 766 C CA . SER A 1 99 ? -13.892 14.283 4.502 1.00 96.38 99 SER A CA 1
ATOM 767 C C . SER A 1 99 ? -13.828 12.769 4.265 1.00 96.38 99 SER A C 1
ATOM 769 O O . SER A 1 99 ? -13.752 12.267 3.141 1.00 96.38 99 SER A O 1
ATOM 771 N N . ALA A 1 100 ? -13.914 12.009 5.350 1.00 96.81 100 ALA A N 1
ATOM 772 C CA . ALA A 1 100 ? -14.026 10.561 5.321 1.00 96.81 100 ALA A CA 1
ATOM 773 C C . ALA A 1 100 ? -15.336 10.095 4.655 1.00 96.81 100 ALA A C 1
ATOM 775 O O . ALA A 1 100 ? -15.364 9.023 4.055 1.00 96.81 100 ALA A O 1
ATOM 776 N N . ASP A 1 101 ? -16.398 10.907 4.701 1.00 97.56 101 ASP A N 1
ATOM 777 C CA . ASP A 1 101 ? -17.681 10.622 4.042 1.00 97.56 101 ASP A CA 1
ATOM 778 C C . ASP A 1 101 ? -17.580 10.717 2.509 1.00 97.56 101 ASP A C 1
ATOM 780 O O . ASP A 1 101 ? -18.141 9.886 1.787 1.00 97.56 101 ASP A O 1
ATOM 784 N N . GLU A 1 102 ? -16.789 11.664 1.994 1.00 97.88 102 GLU A N 1
ATOM 785 C CA . GLU A 1 102 ? -16.457 11.736 0.565 1.00 97.88 102 GLU A CA 1
ATOM 786 C C . GLU A 1 102 ? -15.660 10.502 0.115 1.00 97.88 102 GLU A C 1
ATOM 788 O O . GLU A 1 102 ? -15.900 9.982 -0.973 1.00 97.88 102 GLU A O 1
ATOM 793 N N . MET A 1 103 ? -14.787 9.954 0.971 1.00 98.12 103 MET A N 1
ATOM 794 C CA . MET A 1 103 ? -14.093 8.690 0.686 1.00 98.12 103 MET A CA 1
ATOM 795 C C . MET A 1 103 ? -15.028 7.486 0.637 1.00 98.12 103 MET A C 1
ATOM 797 O O . MET A 1 103 ? -14.894 6.654 -0.259 1.00 98.12 103 MET A O 1
ATOM 801 N N . VAL A 1 104 ? -16.004 7.389 1.543 1.00 98.12 104 VAL A N 1
ATOM 802 C CA . VAL A 1 104 ? -17.036 6.340 1.455 1.00 98.12 104 VAL A CA 1
ATOM 803 C C . VAL A 1 104 ? -17.800 6.462 0.135 1.00 98.12 104 VAL A C 1
ATOM 805 O O . VAL A 1 104 ? -17.962 5.464 -0.568 1.00 98.12 104 VAL A O 1
ATOM 808 N N . SER A 1 105 ? -18.205 7.681 -0.230 1.00 98.19 105 SER A N 1
ATOM 809 C CA . SER A 1 105 ? -18.945 7.958 -1.468 1.00 98.19 105 SER A CA 1
ATOM 810 C C . SER A 1 105 ? -18.138 7.574 -2.712 1.00 98.19 105 SER A C 1
ATOM 812 O O . SER A 1 105 ? -18.652 6.883 -3.591 1.00 98.19 105 SER A O 1
ATOM 814 N N . TYR A 1 106 ? -16.853 7.937 -2.752 1.00 98.56 106 TYR A N 1
ATOM 815 C CA . TYR A 1 106 ? -15.937 7.556 -3.824 1.00 98.56 106 TYR A CA 1
ATOM 816 C C . TYR A 1 106 ? -15.786 6.041 -3.963 1.00 98.56 106 TYR A C 1
ATOM 818 O O . TYR A 1 106 ? -15.913 5.510 -5.063 1.00 98.56 106 TYR A O 1
ATOM 826 N N . LEU A 1 107 ? -15.558 5.321 -2.863 1.00 98.69 107 LEU A N 1
ATOM 827 C CA . LEU A 1 107 ? -15.363 3.870 -2.907 1.00 98.69 107 LEU A CA 1
ATOM 828 C C . LEU A 1 107 ? -16.641 3.123 -3.317 1.00 98.69 107 LEU A C 1
ATOM 830 O O . LEU A 1 107 ? -16.558 2.142 -4.055 1.00 98.69 107 LEU A O 1
ATOM 834 N N . CYS A 1 108 ? -17.816 3.594 -2.887 1.00 98.56 108 CYS A N 1
ATOM 835 C CA . CYS A 1 108 ? -19.095 3.049 -3.349 1.00 98.56 108 CYS A CA 1
ATOM 836 C C . CYS A 1 108 ? -19.279 3.288 -4.853 1.00 98.56 108 CYS A C 1
ATOM 838 O O . CYS A 1 108 ? -19.496 2.333 -5.596 1.00 98.56 108 CYS A O 1
ATOM 840 N N . GLY A 1 109 ? -19.082 4.528 -5.316 1.00 98.19 109 GLY A N 1
ATOM 841 C CA . GLY A 1 109 ? -19.179 4.872 -6.736 1.00 98.19 109 GLY A CA 1
ATOM 842 C C . GLY A 1 109 ? -18.178 4.111 -7.609 1.00 98.19 109 GLY A C 1
ATOM 843 O O . GLY A 1 109 ? -18.528 3.665 -8.698 1.00 98.19 109 GLY A O 1
ATOM 844 N N . TYR A 1 110 ? -16.956 3.881 -7.118 1.00 98.44 110 TYR A N 1
ATOM 845 C CA . TYR A 1 110 ? -15.944 3.091 -7.822 1.00 98.44 110 TYR A CA 1
ATOM 846 C C . TYR A 1 110 ? -16.380 1.628 -7.966 1.00 98.44 110 TYR A C 1
ATOM 848 O O . TYR A 1 110 ? -16.260 1.049 -9.046 1.00 98.44 110 TYR A O 1
ATOM 856 N N . ALA A 1 111 ? -16.920 1.028 -6.899 1.00 98.50 111 ALA A N 1
ATOM 857 C CA . ALA A 1 111 ? -17.431 -0.340 -6.946 1.00 98.50 111 ALA A CA 1
ATOM 858 C C . ALA A 1 111 ? -18.619 -0.485 -7.911 1.00 98.50 111 ALA A C 1
ATOM 860 O O . ALA A 1 111 ? -18.655 -1.442 -8.684 1.00 98.50 111 ALA A O 1
ATOM 861 N N . GLU A 1 112 ? -19.555 0.467 -7.895 1.00 97.75 112 GLU A N 1
ATOM 862 C CA . GLU A 1 112 ? -20.725 0.489 -8.780 1.00 97.75 112 GLU A CA 1
ATOM 863 C C . GLU A 1 112 ? -20.336 0.683 -10.247 1.00 97.75 112 GLU A C 1
ATOM 865 O O . GLU A 1 112 ? -20.763 -0.090 -11.106 1.00 97.75 112 GLU A O 1
ATOM 870 N N . ARG A 1 113 ? -19.487 1.676 -10.536 1.00 96.56 113 ARG A N 1
ATOM 871 C CA . ARG A 1 113 ? -19.060 2.012 -11.901 1.00 96.56 113 ARG A CA 1
ATOM 872 C C . ARG A 1 113 ? -18.368 0.852 -12.602 1.00 96.56 113 ARG A C 1
ATOM 874 O O . ARG A 1 113 ? -18.598 0.633 -13.787 1.00 96.56 113 ARG A O 1
ATOM 881 N N . HIS A 1 114 ? -17.562 0.104 -11.857 1.00 96.88 114 HIS A N 1
ATOM 882 C CA . HIS A 1 114 ? -16.826 -1.052 -12.367 1.00 96.88 114 HIS A CA 1
ATOM 883 C C . HIS A 1 114 ? -17.573 -2.381 -12.190 1.00 96.88 114 HIS A C 1
ATOM 885 O O . HIS A 1 114 ? -17.019 -3.434 -12.506 1.00 96.88 114 HIS A O 1
ATOM 891 N N . GLY A 1 115 ? -18.811 -2.360 -11.677 1.00 97.19 115 GLY A N 1
ATOM 892 C CA . GLY A 1 115 ? -19.632 -3.556 -11.474 1.00 97.19 115 GLY A CA 1
ATOM 893 C C . GLY A 1 115 ? -18.958 -4.617 -10.600 1.00 97.19 115 GLY A C 1
ATOM 894 O O . GLY A 1 115 ? -19.059 -5.811 -10.887 1.00 97.19 115 GLY A O 1
ATOM 895 N N . LEU A 1 116 ? -18.211 -4.199 -9.573 1.00 98.38 116 LEU A N 1
ATOM 896 C CA . LEU A 1 116 ? -17.397 -5.115 -8.777 1.00 98.38 116 LEU A CA 1
ATOM 897 C C . LEU A 1 116 ? -18.273 -6.069 -7.956 1.00 98.38 116 LEU A C 1
ATOM 899 O O . LEU A 1 116 ? -19.229 -5.658 -7.302 1.00 98.38 116 LEU A O 1
ATOM 903 N N . ASN A 1 117 ? -17.894 -7.350 -7.923 1.00 98.06 117 ASN A N 1
ATOM 904 C CA . ASN A 1 117 ? -18.586 -8.369 -7.134 1.00 98.06 117 ASN A CA 1
ATOM 905 C C . ASN A 1 117 ? -18.283 -8.215 -5.631 1.00 98.06 117 ASN A C 1
ATOM 907 O O . ASN A 1 117 ? -17.382 -8.868 -5.093 1.00 98.06 117 ASN A O 1
ATOM 911 N N . VAL A 1 118 ? -19.016 -7.319 -4.967 1.00 98.69 118 VAL A N 1
ATOM 912 C CA . VAL A 1 118 ? -18.921 -7.046 -3.528 1.00 98.69 118 VAL A CA 1
ATOM 913 C C . VAL A 1 118 ? -20.164 -7.566 -2.818 1.00 98.69 118 VAL A C 1
ATOM 915 O O . VAL A 1 118 ? -21.287 -7.202 -3.158 1.00 98.69 118 VAL A O 1
ATOM 918 N N . ARG A 1 119 ? -19.964 -8.377 -1.778 1.00 98.31 119 ARG A N 1
ATOM 919 C CA . ARG A 1 119 ? -21.025 -8.800 -0.864 1.00 98.31 119 ARG A CA 1
ATOM 920 C C . ARG A 1 119 ? -20.832 -8.132 0.495 1.00 98.31 119 ARG A C 1
ATOM 922 O O . ARG A 1 119 ? -19.961 -8.528 1.271 1.00 98.31 119 ARG A O 1
ATOM 929 N N . CYS A 1 120 ? -21.661 -7.126 0.750 1.00 98.38 120 CYS A N 1
ATOM 930 C CA . CYS A 1 120 ? -21.744 -6.420 2.026 1.00 98.38 120 CYS A CA 1
ATOM 931 C C . CYS A 1 120 ? -22.456 -7.268 3.095 1.00 98.38 120 CYS A C 1
ATOM 933 O O . CYS A 1 120 ? -22.890 -8.396 2.833 1.00 98.38 120 CYS A O 1
ATOM 935 N N . ASP A 1 121 ? -22.507 -6.749 4.321 1.00 98.06 121 ASP A N 1
ATOM 936 C CA . ASP A 1 121 ? -23.114 -7.365 5.508 1.00 98.06 121 ASP A CA 1
ATOM 937 C C . ASP A 1 121 ? -22.597 -8.782 5.808 1.00 98.06 121 ASP A C 1
ATOM 939 O O . ASP A 1 121 ? -23.247 -9.601 6.460 1.00 98.06 121 ASP A O 1
ATOM 943 N N . THR A 1 122 ? -21.385 -9.090 5.345 1.00 98.06 122 THR A N 1
ATOM 944 C CA . THR A 1 122 ? -20.797 -10.428 5.369 1.00 98.06 122 THR A CA 1
ATOM 945 C C . THR A 1 122 ? -19.518 -10.421 6.190 1.00 98.06 122 THR A C 1
ATOM 947 O O . THR A 1 122 ? -18.391 -10.430 5.693 1.00 98.06 122 THR A O 1
ATOM 950 N N . ARG A 1 123 ? -19.691 -10.433 7.511 1.00 97.69 123 ARG A N 1
ATOM 951 C CA . ARG A 1 123 ? -18.577 -10.521 8.457 1.00 97.69 123 ARG A CA 1
ATOM 952 C C . ARG A 1 123 ? -18.079 -11.946 8.581 1.00 97.69 123 ARG A C 1
ATOM 954 O O . ARG A 1 123 ? -18.759 -12.795 9.153 1.00 97.69 123 ARG A O 1
ATOM 961 N N . VAL A 1 124 ? -16.874 -12.189 8.089 1.00 98.00 124 VAL A N 1
ATOM 962 C CA . VAL A 1 124 ? -16.182 -13.465 8.275 1.00 98.00 124 VAL A CA 1
ATOM 963 C C . VAL A 1 124 ? -15.753 -13.602 9.732 1.00 98.00 124 VAL A C 1
ATOM 965 O O . VAL A 1 124 ? -15.070 -12.736 10.268 1.00 98.00 124 VAL A O 1
ATOM 968 N N . LEU A 1 125 ? -16.164 -14.698 10.368 1.00 97.56 125 LEU A N 1
ATOM 969 C CA . LEU A 1 125 ? -15.812 -15.019 11.754 1.00 97.56 125 LEU A CA 1
ATOM 970 C C . LEU A 1 125 ? -14.712 -16.071 11.841 1.00 97.56 125 LEU A C 1
ATOM 972 O O . LEU A 1 125 ? -14.029 -16.169 12.858 1.00 97.56 125 LEU A O 1
ATOM 976 N N . ARG A 1 126 ? -14.567 -16.894 10.797 1.00 97.88 126 ARG A N 1
ATOM 977 C CA . ARG A 1 126 ? -13.620 -18.003 10.801 1.00 97.88 126 ARG A CA 1
ATOM 978 C C . ARG A 1 126 ? -13.073 -18.295 9.413 1.00 97.88 126 ARG A C 1
ATOM 980 O O . ARG A 1 126 ? -13.846 -18.425 8.466 1.00 97.88 126 ARG A O 1
ATOM 987 N N . VAL A 1 127 ? -11.759 -18.463 9.329 1.00 98.38 127 VAL A N 1
ATOM 988 C CA . VAL A 1 127 ? -11.013 -18.929 8.159 1.00 98.38 127 VAL A CA 1
ATOM 989 C C . VAL A 1 127 ? -10.313 -20.234 8.522 1.00 98.38 127 VAL A C 1
ATOM 991 O O . VAL A 1 127 ? -9.614 -20.317 9.534 1.00 98.38 127 VAL A O 1
ATOM 994 N N . GLU A 1 128 ? -10.507 -21.257 7.698 1.00 97.56 128 GLU A N 1
ATOM 995 C CA . GLU A 1 128 ? -9.928 -22.589 7.871 1.00 97.56 128 GLU A CA 1
ATOM 996 C C . GLU A 1 128 ? -9.289 -23.081 6.572 1.00 97.56 128 GLU A C 1
ATOM 998 O O . GLU A 1 128 ? -9.707 -22.700 5.477 1.00 97.56 128 GLU A O 1
ATOM 1003 N N . ARG A 1 129 ? -8.315 -23.990 6.690 1.00 95.69 129 ARG A N 1
ATOM 1004 C CA . ARG A 1 129 ? -7.830 -24.791 5.564 1.00 95.69 129 ARG A CA 1
ATOM 1005 C C . ARG A 1 129 ? -8.593 -26.109 5.520 1.00 95.69 129 ARG A C 1
ATOM 1007 O O . ARG A 1 129 ? -8.665 -26.824 6.516 1.00 95.69 129 ARG A O 1
ATOM 1014 N N . THR A 1 130 ? -9.152 -26.440 4.366 1.00 93.06 130 THR A N 1
ATOM 1015 C CA . THR A 1 130 ? -9.793 -27.738 4.128 1.00 93.06 130 THR A CA 1
ATOM 1016 C C . THR A 1 130 ? -8.748 -28.820 3.847 1.00 93.06 130 THR A C 1
ATOM 1018 O O . THR A 1 130 ? -7.628 -28.519 3.429 1.00 93.06 130 THR A O 1
ATOM 1021 N N . GLY A 1 131 ? -9.125 -30.096 3.992 1.00 85.25 131 GLY A N 1
ATOM 1022 C CA . GLY A 1 131 ? -8.261 -31.226 3.617 1.00 85.25 131 GLY A CA 1
ATOM 1023 C C . GLY A 1 131 ? -7.895 -31.268 2.124 1.00 85.25 131 GLY A C 1
ATOM 1024 O O . GLY A 1 131 ? -6.897 -31.877 1.761 1.00 85.25 131 GLY A O 1
ATOM 1025 N N . ALA A 1 132 ? -8.657 -30.577 1.269 1.00 84.12 132 ALA A N 1
ATOM 1026 C CA . ALA A 1 132 ? -8.373 -30.411 -0.159 1.00 84.12 132 ALA A CA 1
ATOM 1027 C C . ALA A 1 132 ? -7.426 -29.229 -0.465 1.00 84.12 132 ALA A C 1
ATOM 1029 O O . ALA A 1 132 ? -7.203 -28.902 -1.628 1.00 84.12 132 ALA A O 1
ATOM 1030 N N . GLY A 1 133 ? -6.900 -28.545 0.558 1.00 87.25 133 GLY A N 1
ATOM 1031 C CA . GLY A 1 133 ? -5.961 -27.428 0.408 1.00 87.25 133 GLY A CA 1
ATOM 1032 C C . GLY A 1 133 ? -6.600 -26.061 0.128 1.00 87.25 133 GLY A C 1
ATOM 1033 O O . GLY A 1 133 ? -5.871 -25.067 0.096 1.00 87.25 133 GLY A O 1
ATOM 1034 N N . LEU A 1 134 ? -7.930 -25.989 -0.013 1.00 95.25 134 LEU A N 1
ATOM 1035 C CA . LEU A 1 134 ? -8.695 -24.744 -0.180 1.00 95.25 134 LEU A CA 1
ATOM 1036 C C . LEU A 1 134 ? -8.866 -23.996 1.146 1.00 95.25 134 LEU A C 1
ATOM 1038 O O . LEU A 1 134 ? -8.905 -24.625 2.208 1.00 95.25 134 LEU A O 1
ATOM 1042 N N . PHE A 1 135 ? -9.056 -22.681 1.076 1.00 97.88 135 PHE A N 1
ATOM 1043 C CA . PHE A 1 135 ? -9.559 -21.886 2.194 1.00 97.88 135 PHE A CA 1
ATOM 1044 C C . PHE A 1 135 ? -11.079 -21.994 2.265 1.00 97.88 135 PHE A C 1
ATOM 1046 O O . PHE A 1 135 ? -11.745 -21.924 1.235 1.00 97.88 135 PHE A O 1
ATOM 1053 N N . ARG A 1 136 ? -11.614 -22.120 3.479 1.00 97.75 136 ARG A N 1
ATOM 1054 C CA . ARG A 1 136 ? -13.046 -22.085 3.788 1.00 97.75 136 ARG A CA 1
ATOM 1055 C C . ARG A 1 136 ? -13.314 -20.974 4.791 1.00 97.75 136 ARG A C 1
ATOM 1057 O O . ARG A 1 136 ? -12.686 -20.921 5.847 1.00 97.75 136 ARG A O 1
ATOM 1064 N N . LEU A 1 137 ? -14.248 -20.096 4.460 1.00 98.06 137 LEU A N 1
ATOM 1065 C CA . LEU A 1 137 ? -14.605 -18.921 5.237 1.00 98.06 137 LEU A CA 1
ATOM 1066 C C . LEU A 1 137 ? -16.048 -19.052 5.706 1.00 98.06 137 LEU A C 1
ATOM 1068 O O . LEU A 1 137 ? -16.942 -19.293 4.898 1.00 98.06 137 LEU A O 1
ATOM 1072 N N . THR A 1 138 ? -16.271 -18.901 7.009 1.00 98.00 138 THR A N 1
ATOM 1073 C CA . THR A 1 138 ? -17.609 -18.924 7.614 1.00 98.00 138 THR A CA 1
ATOM 1074 C C . THR A 1 138 ? -17.972 -17.523 8.087 1.00 98.00 138 THR A C 1
ATOM 1076 O O . THR A 1 138 ? -17.251 -16.928 8.895 1.00 98.00 138 THR A O 1
ATOM 1079 N N . ALA A 1 139 ? -19.077 -16.997 7.567 1.00 97.75 139 ALA A N 1
ATOM 1080 C CA . ALA A 1 139 ? -19.607 -15.688 7.918 1.00 97.75 139 ALA A CA 1
ATOM 1081 C C . ALA A 1 139 ? -20.595 -15.756 9.093 1.00 97.75 139 ALA A C 1
ATOM 1083 O O . ALA A 1 139 ? -21.094 -16.822 9.456 1.00 97.75 139 ALA A O 1
ATOM 1084 N N . ALA A 1 140 ? -20.864 -14.601 9.701 1.00 97.31 140 ALA A N 1
ATOM 1085 C CA . ALA A 1 140 ? -21.746 -14.464 10.858 1.00 97.31 140 ALA A CA 1
ATOM 1086 C C . ALA A 1 140 ? -23.207 -14.853 10.573 1.00 97.31 140 ALA A C 1
ATOM 1088 O O . ALA A 1 140 ? -23.899 -15.313 11.475 1.00 97.31 140 ALA A O 1
ATOM 1089 N N . ASP A 1 141 ? -23.658 -14.711 9.326 1.00 94.56 141 ASP A N 1
ATOM 1090 C CA . ASP A 1 141 ? -24.982 -15.140 8.852 1.00 94.56 141 ASP A CA 1
ATOM 1091 C C . ASP A 1 141 ? -25.067 -16.662 8.594 1.00 94.56 141 ASP A C 1
ATOM 1093 O O . ASP A 1 141 ? -26.103 -17.168 8.168 1.00 94.56 141 ASP A O 1
ATOM 1097 N N . GLY A 1 142 ? -23.977 -17.401 8.834 1.00 95.44 142 GLY A N 1
ATOM 1098 C CA . GLY A 1 142 ? -23.859 -18.831 8.560 1.00 95.44 142 GLY A CA 1
ATOM 1099 C C . GLY A 1 142 ? -23.496 -19.171 7.112 1.00 95.44 142 GLY A C 1
ATOM 1100 O O . GLY A 1 142 ? -23.316 -20.352 6.804 1.00 95.44 142 GLY A O 1
ATOM 1101 N N . SER A 1 143 ? -23.352 -18.178 6.225 1.00 95.88 143 SER A N 1
ATOM 1102 C CA . SER A 1 143 ? -22.880 -18.394 4.857 1.00 95.88 143 SER A CA 1
ATOM 1103 C C . SER A 1 143 ? -21.451 -18.937 4.854 1.00 95.88 143 SER A C 1
ATOM 1105 O O . SER A 1 143 ? -20.614 -18.574 5.686 1.00 95.88 143 SER A O 1
ATOM 1107 N N . VAL A 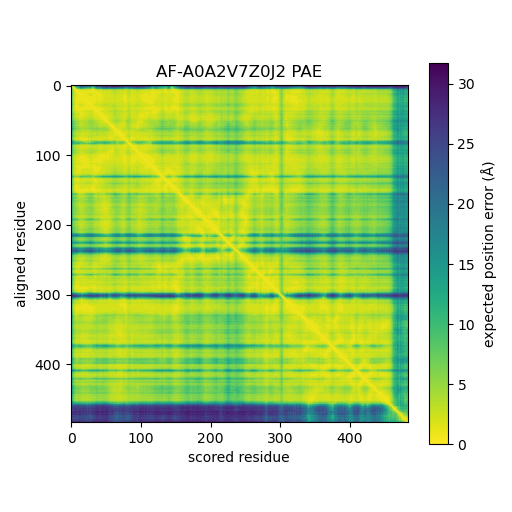1 144 ? -21.165 -19.807 3.887 1.00 96.88 144 VAL A N 1
ATOM 1108 C CA . VAL A 1 144 ? -19.861 -20.451 3.725 1.00 96.88 144 VAL A CA 1
ATOM 1109 C C . VAL A 1 144 ? -19.358 -20.209 2.313 1.00 96.88 144 VAL A C 1
ATOM 1111 O O . VAL A 1 144 ? -20.080 -20.439 1.343 1.00 96.88 144 VAL A O 1
ATOM 1114 N N . PHE A 1 145 ? -18.105 -19.783 2.213 1.00 97.25 145 PHE A N 1
ATOM 1115 C CA . PHE A 1 145 ? -17.416 -19.530 0.953 1.00 97.25 145 PHE A CA 1
ATOM 1116 C C . PHE A 1 145 ? -16.105 -20.296 0.934 1.00 97.25 145 PHE A C 1
ATOM 1118 O O . PHE A 1 145 ? -15.461 -20.425 1.977 1.00 97.25 145 PHE A O 1
ATOM 1125 N N . SER A 1 146 ? -15.682 -20.743 -0.244 1.00 97.25 146 SER A N 1
ATOM 1126 C CA . SER A 1 146 ? -14.398 -21.420 -0.389 1.00 97.25 146 SER A CA 1
ATOM 1127 C C . SER A 1 146 ? -13.594 -20.839 -1.540 1.00 97.25 146 SER A C 1
ATOM 1129 O O . SER A 1 146 ? -14.159 -20.401 -2.541 1.00 97.25 146 SER A O 1
ATOM 1131 N N . CYS A 1 147 ? -12.268 -20.829 -1.417 1.00 97.81 147 CYS A N 1
ATOM 1132 C CA . CYS A 1 147 ? -11.392 -20.380 -2.494 1.00 97.81 147 CYS A CA 1
ATOM 1133 C C . CYS A 1 147 ? -10.050 -21.098 -2.543 1.00 97.81 147 CYS A C 1
ATOM 1135 O O . CYS A 1 147 ? -9.598 -21.706 -1.570 1.00 97.81 147 CYS A O 1
ATOM 1137 N N . ARG A 1 148 ? -9.391 -20.998 -3.700 1.00 96.75 148 ARG A N 1
ATOM 1138 C CA . ARG A 1 148 ? -8.000 -21.441 -3.853 1.00 96.75 148 ARG A CA 1
ATOM 1139 C C . ARG A 1 148 ? -7.027 -20.455 -3.217 1.00 96.75 148 ARG A C 1
ATOM 1141 O O . ARG A 1 148 ? -6.060 -20.883 -2.594 1.00 96.75 148 ARG A O 1
ATOM 1148 N N . ARG A 1 149 ? -7.279 -19.153 -3.384 1.00 98.00 149 ARG A N 1
ATOM 1149 C CA . ARG A 1 149 ? -6.395 -18.071 -2.938 1.00 98.00 149 ARG A CA 1
ATOM 1150 C C . ARG A 1 149 ? -7.185 -17.031 -2.164 1.00 98.00 149 ARG A C 1
ATOM 1152 O O . ARG A 1 149 ? -8.256 -16.602 -2.597 1.00 98.00 149 ARG A O 1
ATOM 1159 N N . LEU A 1 150 ? -6.658 -16.637 -1.015 1.00 98.69 150 LEU A N 1
ATOM 1160 C CA . LEU A 1 150 ? -7.283 -15.666 -0.129 1.00 98.69 150 LEU A CA 1
ATOM 1161 C C . LEU A 1 150 ? -6.426 -14.405 -0.085 1.00 98.69 150 LEU A C 1
ATOM 1163 O O . LEU A 1 150 ? -5.246 -14.482 0.230 1.00 98.69 150 LEU A O 1
ATOM 1167 N N . ILE A 1 151 ? -7.018 -13.254 -0.387 1.00 98.88 151 ILE A N 1
ATOM 1168 C CA . ILE A 1 151 ? -6.372 -11.944 -0.315 1.00 98.88 151 ILE A CA 1
ATOM 1169 C C . ILE A 1 151 ? -6.987 -11.180 0.856 1.00 98.88 151 ILE A C 1
ATOM 1171 O O . ILE A 1 151 ? -8.177 -10.872 0.869 1.00 98.88 151 ILE A O 1
ATOM 1175 N N . VAL A 1 152 ? -6.181 -10.866 1.860 1.00 98.56 152 VAL A N 1
ATOM 1176 C CA . VAL A 1 152 ? -6.610 -10.131 3.046 1.00 98.56 152 VAL A CA 1
ATOM 1177 C C . VAL A 1 152 ? -6.338 -8.646 2.828 1.00 98.56 152 VAL A C 1
ATOM 1179 O O . VAL A 1 152 ? -5.190 -8.201 2.830 1.00 98.56 152 VAL A O 1
ATOM 1182 N N . ALA A 1 153 ? -7.410 -7.879 2.641 1.00 97.94 153 ALA A N 1
ATOM 1183 C CA . ALA A 1 153 ? -7.406 -6.436 2.409 1.00 97.94 153 ALA A CA 1
ATOM 1184 C C . ALA A 1 153 ? -8.164 -5.677 3.519 1.00 97.94 153 ALA A C 1
ATOM 1186 O O . ALA A 1 153 ? -8.679 -4.581 3.306 1.00 97.94 153 ALA A O 1
ATOM 1187 N N . THR A 1 154 ? -8.219 -6.249 4.726 1.00 95.88 154 THR A N 1
ATOM 1188 C CA . THR A 1 154 ? -8.978 -5.720 5.875 1.00 95.88 154 THR A CA 1
ATOM 1189 C C . THR A 1 154 ? -8.324 -4.507 6.539 1.00 95.88 154 THR A C 1
ATOM 1191 O O . THR A 1 154 ? -8.897 -3.924 7.456 1.00 95.88 154 THR A O 1
ATOM 1194 N N . GLY A 1 155 ? -7.098 -4.156 6.134 1.00 92.12 155 GLY A N 1
ATOM 1195 C CA . GLY A 1 155 ? -6.272 -3.177 6.836 1.00 92.12 155 GLY A CA 1
ATOM 1196 C C . GLY A 1 155 ? -5.940 -3.609 8.270 1.00 92.12 155 GLY A C 1
ATOM 1197 O O . GLY A 1 155 ? -6.044 -4.783 8.638 1.00 92.12 155 GLY A O 1
ATOM 1198 N N . THR A 1 156 ? -5.525 -2.646 9.090 1.00 87.56 156 THR A N 1
ATOM 1199 C CA . THR A 1 156 ? -5.314 -2.824 10.529 1.00 87.56 156 THR A CA 1
ATOM 1200 C C . THR A 1 156 ? -6.575 -2.382 11.275 1.00 87.56 156 THR A C 1
ATOM 1202 O O . THR A 1 156 ? -6.807 -1.198 11.490 1.00 87.56 156 THR A O 1
ATOM 1205 N N . ALA A 1 157 ? -7.434 -3.338 11.632 1.00 80.50 157 ALA A N 1
ATOM 1206 C CA . ALA A 1 157 ? -8.758 -3.045 12.191 1.00 80.50 157 ALA A CA 1
ATOM 1207 C C . ALA A 1 157 ? -8.797 -3.032 13.729 1.00 80.50 157 ALA A C 1
ATOM 1209 O O . ALA A 1 157 ? -9.714 -2.462 14.320 1.00 80.50 157 ALA A O 1
ATOM 1210 N N . ARG A 1 158 ? -7.816 -3.650 14.400 1.00 89.50 158 ARG A N 1
ATOM 1211 C CA . ARG A 1 158 ? -7.820 -3.798 15.861 1.00 89.50 158 ARG A CA 1
ATOM 1212 C C . ARG A 1 158 ? -6.937 -2.731 16.513 1.00 89.50 158 ARG A C 1
ATOM 1214 O O . ARG A 1 158 ? -5.777 -2.627 16.114 1.00 89.50 158 ARG A O 1
ATOM 1221 N N . PRO A 1 159 ? -7.414 -1.964 17.511 1.00 91.69 159 PRO A N 1
ATOM 1222 C CA . PRO A 1 159 ? -6.566 -1.020 18.236 1.00 91.69 159 PRO A CA 1
ATOM 1223 C C . PRO A 1 159 ? -5.313 -1.703 18.796 1.00 91.69 159 PRO A C 1
ATOM 1225 O O . PRO A 1 159 ? -5.379 -2.806 19.345 1.00 91.69 159 PRO A O 1
ATOM 1228 N N . HIS A 1 160 ? -4.158 -1.066 18.629 1.00 90.62 160 HIS A N 1
ATOM 1229 C CA . HIS A 1 160 ? -2.906 -1.536 19.204 1.00 90.62 160 HIS A CA 1
ATOM 1230 C C . HIS A 1 160 ? -2.746 -0.957 20.608 1.00 90.62 160 HIS A C 1
ATOM 1232 O O . HIS A 1 160 ? -2.519 0.238 20.755 1.00 90.62 160 HIS A O 1
ATOM 1238 N N . VAL A 1 161 ? -2.849 -1.808 21.626 1.00 90.62 161 VAL A N 1
ATOM 1239 C CA . VAL A 1 161 ? -2.659 -1.424 23.029 1.00 90.62 161 VAL A CA 1
ATOM 1240 C C . VAL A 1 161 ? -1.210 -1.738 23.423 1.00 90.62 161 VAL A C 1
ATOM 1242 O O . VAL A 1 161 ? -0.808 -2.898 23.282 1.00 90.62 161 VAL A O 1
ATOM 1245 N N . PRO A 1 162 ? -0.415 -0.748 23.866 1.00 89.94 162 PRO A N 1
ATOM 1246 C CA . PRO A 1 162 ? 0.962 -0.971 24.291 1.00 89.94 162 PRO A CA 1
ATOM 1247 C C . PRO A 1 162 ? 1.014 -1.689 25.647 1.00 89.94 162 PRO A C 1
ATOM 1249 O O . PRO A 1 162 ? 0.099 -1.582 26.463 1.00 89.94 162 PRO A O 1
ATOM 1252 N N . SER A 1 163 ? 2.111 -2.402 25.903 1.00 91.50 163 SER A N 1
ATOM 1253 C CA . SER A 1 163 ? 2.337 -3.142 27.152 1.00 91.50 163 SER A CA 1
ATOM 1254 C C . SER A 1 163 ? 2.798 -2.223 28.289 1.00 91.50 163 SER A C 1
ATOM 1256 O O . SER A 1 163 ? 3.916 -2.356 28.779 1.00 91.50 163 SER A O 1
ATOM 1258 N N . ILE A 1 164 ? 1.945 -1.285 28.698 1.00 93.50 164 ILE A N 1
ATOM 1259 C CA . ILE A 1 164 ? 2.213 -0.361 29.806 1.00 93.50 164 ILE A CA 1
ATOM 1260 C C . ILE A 1 164 ? 1.413 -0.831 31.034 1.00 93.50 164 ILE A C 1
ATOM 1262 O O . ILE A 1 164 ? 0.198 -1.018 30.936 1.00 93.50 164 ILE A O 1
ATOM 1266 N N . PRO A 1 165 ? 2.044 -1.041 32.200 1.00 96.38 165 PRO A N 1
ATOM 1267 C CA . PRO A 1 165 ? 1.328 -1.288 33.448 1.00 96.38 165 PRO A CA 1
ATOM 1268 C C . PRO A 1 165 ? 0.244 -0.229 33.721 1.00 96.38 165 PRO A C 1
ATOM 1270 O O . PRO A 1 165 ? 0.525 0.968 33.738 1.00 96.38 165 PRO A O 1
ATOM 1273 N N . GLY A 1 166 ? -1.000 -0.672 33.930 1.00 95.94 166 GLY A N 1
ATOM 1274 C CA . GLY A 1 166 ? -2.155 0.203 34.172 1.00 95.94 166 GLY A CA 1
ATOM 1275 C C . GLY A 1 166 ? -2.767 0.846 32.922 1.00 95.94 166 GLY A C 1
ATOM 1276 O O . GLY A 1 166 ? -3.606 1.736 33.050 1.00 95.94 166 GLY A O 1
ATOM 1277 N N . ILE A 1 167 ? -2.375 0.428 31.710 1.00 95.75 167 ILE A N 1
ATOM 1278 C CA . ILE A 1 167 ? -2.927 0.962 30.449 1.00 95.75 167 ILE A CA 1
ATOM 1279 C C . ILE A 1 167 ? -4.449 0.794 30.323 1.00 95.75 167 ILE A C 1
ATOM 1281 O O . ILE A 1 167 ? -5.092 1.548 29.604 1.00 95.75 167 ILE A O 1
ATOM 1285 N N . ASP A 1 168 ? -5.036 -0.160 31.044 1.00 95.62 168 ASP A N 1
ATOM 1286 C CA . ASP A 1 168 ? -6.478 -0.392 31.160 1.00 95.62 168 ASP A CA 1
ATOM 1287 C C . ASP A 1 168 ? -7.239 0.760 31.844 1.00 95.62 168 ASP A C 1
ATOM 1289 O O . ASP A 1 168 ? -8.458 0.856 31.712 1.00 95.62 168 ASP A O 1
ATOM 1293 N N . LEU A 1 169 ? -6.529 1.663 32.530 1.00 96.31 169 LEU A N 1
ATOM 1294 C CA . LEU A 1 169 ? -7.085 2.904 33.077 1.00 96.31 169 LEU A CA 1
ATOM 1295 C C . LEU A 1 169 ? -7.268 4.001 32.018 1.00 96.31 169 LEU A C 1
ATOM 1297 O O . LEU A 1 169 ? -7.937 4.998 32.298 1.00 96.31 169 LEU A O 1
ATOM 1301 N N . ALA A 1 170 ? -6.647 3.846 30.847 1.00 96.38 170 ALA A N 1
ATOM 1302 C CA . ALA A 1 170 ? -6.723 4.789 29.743 1.00 96.38 170 ALA A CA 1
ATOM 1303 C C . ALA A 1 170 ? -7.843 4.423 28.763 1.00 96.38 170 ALA A C 1
ATOM 1305 O O . ALA A 1 170 ? -8.287 3.281 28.655 1.00 96.38 170 ALA A O 1
ATOM 1306 N N . GLU A 1 171 ? -8.279 5.412 28.000 1.00 96.88 171 GLU A N 1
ATOM 1307 C CA . GLU A 1 171 ? -9.301 5.250 26.977 1.00 96.88 171 GLU A CA 1
ATOM 1308 C C . GLU A 1 171 ? -8.678 4.934 25.625 1.00 96.88 171 GLU A C 1
ATOM 1310 O O . GLU A 1 171 ? -7.599 5.417 25.288 1.00 96.88 171 GLU A O 1
ATOM 1315 N N . SER A 1 172 ? -9.372 4.157 24.798 1.00 96.06 172 SER A N 1
ATOM 1316 C CA . SER A 1 172 ? -8.931 3.937 23.423 1.00 96.06 172 SER A CA 1
ATOM 1317 C C . SER A 1 172 ? -9.352 5.100 22.531 1.00 96.06 172 SER A C 1
ATOM 1319 O O . SER A 1 172 ? -10.516 5.494 22.545 1.00 96.06 172 SER A O 1
ATOM 1321 N N . TYR A 1 173 ? -8.458 5.553 21.648 1.00 95.62 173 TYR A N 1
ATOM 1322 C CA . TYR A 1 173 ? -8.807 6.427 20.520 1.00 95.62 173 TYR A CA 1
ATOM 1323 C C . TYR A 1 173 ? -10.028 5.922 19.726 1.00 95.62 173 TYR A C 1
ATOM 1325 O O . TYR A 1 173 ? -10.811 6.709 19.198 1.00 95.62 173 TYR A O 1
ATOM 1333 N N . ALA A 1 174 ? -10.219 4.600 19.650 1.00 94.75 174 ALA A N 1
ATOM 1334 C CA . ALA A 1 174 ? -11.342 4.021 18.927 1.00 94.75 174 ALA A CA 1
ATOM 1335 C C . ALA A 1 174 ? -12.708 4.406 19.515 1.00 94.75 174 ALA A C 1
ATOM 1337 O O . ALA A 1 174 ? -13.681 4.460 18.762 1.00 94.75 174 ALA A O 1
ATOM 1338 N N . ASP A 1 175 ? -12.786 4.663 20.821 1.00 94.75 175 ASP A N 1
ATOM 1339 C CA . ASP A 1 175 ? -14.057 4.727 21.550 1.00 94.75 175 ASP A CA 1
ATOM 1340 C C . ASP A 1 175 ? -14.205 5.991 22.408 1.00 94.75 175 ASP A C 1
ATOM 1342 O O . ASP A 1 175 ? -15.306 6.281 22.871 1.00 94.75 175 ASP A O 1
ATOM 1346 N N . VAL A 1 176 ? -13.131 6.769 22.572 1.00 95.38 176 VAL A N 1
ATOM 1347 C CA . VAL A 1 176 ? -13.159 8.058 23.266 1.00 95.38 176 VAL A CA 1
ATOM 1348 C C . VAL A 1 176 ? -14.145 9.032 22.603 1.00 95.38 176 VAL A C 1
ATOM 1350 O O . VAL A 1 176 ? -14.416 8.955 21.391 1.00 95.38 176 VAL A O 1
ATOM 1353 N N . SER A 1 177 ? -14.696 9.940 23.417 1.00 95.88 177 SER A N 1
ATOM 1354 C CA . SER A 1 177 ? -15.578 11.001 22.932 1.00 95.88 177 SER A CA 1
ATOM 1355 C C . SER A 1 177 ? -14.880 11.857 21.880 1.00 95.88 177 SER A C 1
ATOM 1357 O O . SER A 1 177 ? -13.687 12.146 21.973 1.00 95.88 177 SER A O 1
ATOM 1359 N N . VAL A 1 178 ? -15.653 12.240 20.869 1.00 95.69 178 VAL A N 1
ATOM 1360 C CA . VAL A 1 178 ? -15.235 13.183 19.827 1.00 95.69 178 VAL A CA 1
ATOM 1361 C C . VAL A 1 178 ? -15.745 14.595 20.102 1.00 95.69 178 VAL A C 1
ATOM 1363 O O . VAL A 1 178 ? -15.323 15.518 19.413 1.00 95.69 178 VAL A O 1
ATOM 1366 N N . ASP A 1 179 ? -16.632 14.762 21.088 1.00 96.81 179 ASP A N 1
ATOM 1367 C CA . ASP A 1 179 ? -17.150 16.067 21.480 1.00 96.81 179 ASP A CA 1
ATOM 1368 C C . ASP A 1 179 ? -16.093 16.792 22.327 1.00 96.81 179 ASP A C 1
ATOM 1370 O O . ASP A 1 179 ? -15.751 16.310 23.413 1.00 96.81 179 ASP A O 1
ATOM 1374 N N . PRO A 1 180 ? -15.532 17.921 21.856 1.00 95.38 180 PRO A N 1
ATOM 1375 C CA . PRO A 1 180 ? -14.552 18.666 22.632 1.00 95.38 180 PRO A CA 1
ATOM 1376 C C . PRO A 1 180 ? -15.117 19.177 23.968 1.00 95.38 180 PRO A C 1
ATOM 1378 O O . PRO A 1 180 ? -14.339 19.356 24.907 1.00 95.38 180 PRO A O 1
ATOM 1381 N N . GLU A 1 181 ? -16.434 19.364 24.109 1.00 97.69 181 GLU A N 1
ATOM 1382 C CA . GLU A 1 181 ? -17.051 19.843 25.356 1.00 97.69 181 GLU A CA 1
ATOM 1383 C C . GLU A 1 181 ? -16.886 18.853 26.526 1.00 97.69 181 GLU A C 1
ATOM 1385 O O . GLU A 1 181 ? -16.816 19.258 27.688 1.00 97.69 181 GLU A O 1
ATOM 1390 N N . ASP A 1 182 ? -16.695 17.561 26.242 1.00 97.50 182 ASP A N 1
ATOM 1391 C CA . ASP A 1 182 ? -16.429 16.543 27.269 1.00 97.50 182 ASP A CA 1
ATOM 1392 C C . ASP A 1 182 ? -15.059 16.707 27.953 1.00 97.50 182 ASP A C 1
ATOM 1394 O O . ASP A 1 182 ? -14.781 16.048 28.963 1.00 97.50 182 ASP A O 1
ATOM 1398 N N . PHE A 1 183 ? -14.203 17.586 27.420 1.00 97.81 183 PHE A N 1
ATOM 1399 C CA . PHE A 1 183 ? -12.823 17.804 27.858 1.00 97.81 183 PHE A CA 1
ATOM 1400 C C . PHE A 1 183 ? -12.581 19.191 28.461 1.00 97.81 183 PHE A C 1
ATOM 1402 O O . PHE A 1 183 ? -11.437 19.534 28.768 1.00 97.81 183 PHE A O 1
ATOM 1409 N N . VAL A 1 184 ? -13.636 19.985 28.676 1.00 98.50 184 VAL A N 1
ATOM 1410 C CA . VAL A 1 184 ? -13.526 21.353 29.202 1.00 98.50 184 VAL A CA 1
ATOM 1411 C C . VAL A 1 184 ? -12.717 21.391 30.502 1.00 98.50 184 VAL A C 1
ATOM 1413 O O . VAL A 1 184 ? -13.052 20.737 31.490 1.00 98.50 184 VAL A O 1
ATOM 1416 N N . ASN A 1 185 ? -11.650 22.196 30.499 1.00 98.12 185 ASN A N 1
ATOM 1417 C CA . ASN A 1 185 ? -10.712 22.393 31.611 1.00 98.12 185 ASN A CA 1
ATOM 1418 C C . ASN A 1 185 ? -9.958 21.131 32.087 1.00 98.12 185 ASN A C 1
ATOM 1420 O O . ASN A 1 185 ? -9.359 21.149 33.164 1.00 98.12 185 ASN A O 1
ATOM 1424 N N . GLN A 1 186 ? -9.950 20.045 31.311 1.00 98.00 186 GLN A N 1
ATOM 1425 C CA . GLN A 1 186 ? -9.251 18.807 31.669 1.00 98.00 186 GLN A CA 1
ATOM 1426 C C . GLN A 1 186 ? -7.800 18.810 31.180 1.00 98.00 186 GLN A C 1
ATOM 1428 O O . GLN A 1 186 ? -7.471 19.375 30.136 1.00 98.00 186 GLN A O 1
ATOM 1433 N N . ARG A 1 187 ? -6.918 18.143 31.926 1.00 97.88 187 ARG A N 1
ATOM 1434 C CA . ARG A 1 187 ? -5.551 17.817 31.505 1.00 97.88 187 ARG A CA 1
ATOM 1435 C C . ARG A 1 187 ? -5.555 16.440 30.862 1.00 97.88 187 ARG A C 1
ATOM 1437 O O . ARG A 1 187 ? -5.855 15.443 31.526 1.00 97.88 187 ARG A O 1
ATOM 1444 N N . VAL A 1 188 ? -5.189 16.386 29.590 1.00 97.94 188 VAL A N 1
ATOM 1445 C CA . VAL A 1 188 ? -5.281 15.183 28.764 1.00 97.94 188 VAL A CA 1
ATOM 1446 C C . VAL A 1 188 ? -3.893 14.751 28.307 1.00 97.94 188 VAL A C 1
ATOM 1448 O O . VAL A 1 188 ? -3.129 15.538 27.749 1.00 97.94 188 VAL A O 1
ATOM 1451 N N . LEU A 1 189 ? -3.565 13.479 28.523 1.00 96.94 189 LEU A N 1
ATOM 1452 C CA . LEU A 1 189 ? -2.408 12.836 27.903 1.00 96.94 189 LEU A CA 1
ATOM 1453 C C . LEU A 1 189 ? -2.871 12.014 26.700 1.00 96.94 189 LEU A C 1
ATOM 1455 O O . LEU A 1 189 ? -3.712 11.134 26.849 1.00 96.94 189 LEU A O 1
ATOM 1459 N N . VAL A 1 190 ? -2.285 12.245 25.531 1.00 96.62 190 VAL A N 1
ATOM 1460 C CA . VAL A 1 190 ? -2.474 11.427 24.330 1.00 96.62 190 VAL A CA 1
ATOM 1461 C C . VAL A 1 190 ? -1.207 10.606 24.102 1.00 96.62 190 VAL A C 1
ATOM 1463 O O . VAL A 1 190 ? -0.149 11.144 23.795 1.00 96.62 190 VAL A O 1
ATOM 1466 N N . ILE A 1 191 ? -1.299 9.288 24.260 1.00 94.88 191 ILE A N 1
ATOM 1467 C CA . ILE A 1 191 ? -0.190 8.357 24.035 1.00 94.88 191 ILE A CA 1
ATOM 1468 C C . ILE A 1 191 ? -0.167 7.970 22.555 1.00 94.88 191 ILE A C 1
ATOM 1470 O O . ILE A 1 191 ? -1.056 7.263 22.075 1.00 94.88 191 ILE A O 1
ATOM 1474 N N . GLY A 1 192 ? 0.871 8.396 21.837 1.00 90.50 192 GLY A N 1
ATOM 1475 C CA . GLY A 1 192 ? 1.103 8.061 20.432 1.00 90.50 192 GLY A CA 1
ATOM 1476 C C . GLY A 1 192 ? 1.574 9.262 19.613 1.00 90.50 192 GLY A C 1
ATOM 1477 O O . GLY A 1 192 ? 1.429 10.406 20.021 1.00 90.50 192 GLY A O 1
ATOM 1478 N N . GLN A 1 193 ? 2.121 8.987 18.427 1.00 85.81 193 GLN A N 1
ATOM 1479 C CA . GLN A 1 193 ? 2.650 10.015 17.514 1.00 85.81 193 GLN A CA 1
ATOM 1480 C C . GLN A 1 193 ? 2.082 9.941 16.088 1.00 85.81 193 GLN A C 1
ATOM 1482 O O . GLN A 1 193 ? 2.532 10.643 15.186 1.00 85.81 193 GLN A O 1
ATOM 1487 N N . GLY A 1 194 ? 1.134 9.035 15.845 1.00 87.69 194 GLY A N 1
ATOM 1488 C CA . GLY A 1 194 ? 0.518 8.872 14.528 1.00 87.69 194 GLY A CA 1
ATOM 1489 C C . GLY A 1 194 ? -0.592 9.889 14.264 1.00 87.69 194 GLY A C 1
ATOM 1490 O O . GLY A 1 194 ? -0.940 10.690 15.130 1.00 87.69 194 GLY A O 1
ATOM 1491 N N . SER A 1 195 ? -1.222 9.786 13.090 1.00 89.06 195 SER A N 1
ATOM 1492 C CA . SER A 1 195 ? -2.353 10.641 12.706 1.00 89.06 195 SER A CA 1
ATOM 1493 C C . SER A 1 195 ? -3.482 10.631 13.736 1.00 89.06 195 SER A C 1
ATOM 1495 O O . SER A 1 195 ? -3.987 11.696 14.052 1.00 89.06 195 SER A O 1
ATOM 1497 N N . SER A 1 196 ? -3.799 9.471 14.331 1.00 92.06 196 SER A N 1
ATOM 1498 C CA . SER A 1 196 ? -4.799 9.360 15.404 1.00 92.06 196 SER A CA 1
ATOM 1499 C C . SER A 1 196 ? -4.485 10.245 16.613 1.00 92.06 196 SER A C 1
ATOM 1501 O O . SER A 1 196 ? -5.387 10.847 17.175 1.00 92.06 196 SER A O 1
ATOM 1503 N N . ALA A 1 197 ? -3.215 10.346 17.012 1.00 93.69 197 ALA A N 1
ATOM 1504 C CA . ALA A 1 197 ? -2.822 11.195 18.133 1.00 93.69 197 ALA A CA 1
ATOM 1505 C C . ALA A 1 197 ? -2.889 12.680 17.755 1.00 93.69 197 ALA A C 1
ATOM 1507 O O . ALA A 1 197 ? -3.376 13.490 18.540 1.00 93.69 197 ALA A O 1
ATOM 1508 N N . ALA A 1 198 ? -2.434 13.021 16.544 1.00 92.88 198 ALA A N 1
ATOM 1509 C CA . ALA A 1 198 ? -2.445 14.389 16.040 1.00 92.88 198 ALA A CA 1
ATOM 1510 C C . ALA A 1 198 ? -3.871 14.941 15.894 1.00 92.88 198 ALA A C 1
ATOM 1512 O O . ALA A 1 198 ? -4.141 16.029 16.388 1.00 92.88 198 ALA A O 1
ATOM 1513 N N . GLU A 1 199 ? -4.794 14.187 15.284 1.00 93.69 199 GLU A N 1
ATOM 1514 C CA . GLU A 1 199 ? -6.183 14.640 15.121 1.00 93.69 199 GLU A CA 1
ATOM 1515 C C . GLU A 1 199 ? -6.915 14.769 16.459 1.00 93.69 199 GLU A C 1
ATOM 1517 O O . GLU A 1 199 ? -7.692 15.700 16.645 1.00 93.69 199 GLU A O 1
ATOM 1522 N N . THR A 1 200 ? -6.651 13.864 17.408 1.00 95.19 200 THR A N 1
ATOM 1523 C CA . THR A 1 200 ? -7.261 13.946 18.734 1.00 95.19 200 THR A CA 1
ATOM 1524 C C . THR A 1 200 ? -6.725 15.149 19.485 1.00 95.19 200 THR A C 1
ATOM 1526 O O . THR A 1 200 ? -7.509 15.881 20.071 1.00 95.19 200 THR A O 1
ATOM 1529 N N . ALA A 1 201 ? -5.415 15.399 19.449 1.00 94.88 201 ALA A N 1
ATOM 1530 C CA . ALA A 1 201 ? -4.854 16.593 20.067 1.00 94.88 201 ALA A CA 1
ATOM 1531 C C . ALA A 1 201 ? -5.454 17.871 19.459 1.00 94.88 201 ALA A C 1
ATOM 1533 O O . ALA A 1 201 ? -5.893 18.731 20.215 1.00 94.88 201 ALA A O 1
ATOM 1534 N N . ASP A 1 202 ? -5.540 17.961 18.128 1.00 95.00 202 ASP A N 1
ATOM 1535 C CA . ASP A 1 202 ? -6.110 19.114 17.418 1.00 95.00 202 ASP A CA 1
ATOM 1536 C C . ASP A 1 202 ? -7.568 19.389 17.825 1.00 95.00 202 ASP A C 1
ATOM 1538 O O . ASP A 1 202 ? -7.910 20.513 18.195 1.00 95.00 202 ASP A O 1
ATOM 1542 N N . ASN A 1 203 ? -8.403 18.344 17.886 1.00 95.31 203 ASN A N 1
ATOM 1543 C CA . ASN A 1 203 ? -9.802 18.457 18.307 1.00 95.31 203 ASN A CA 1
ATOM 1544 C C . ASN A 1 203 ? -9.964 18.981 19.742 1.00 95.31 203 ASN A C 1
ATOM 1546 O O . ASN A 1 203 ? -10.973 19.603 20.056 1.00 95.31 203 ASN A O 1
ATOM 1550 N N . LEU A 1 204 ? -8.994 18.717 20.620 1.00 96.62 204 LEU A N 1
ATOM 1551 C CA . LEU A 1 204 ? -9.065 19.083 22.035 1.00 96.62 204 LEU A CA 1
ATOM 1552 C C . LEU A 1 204 ? -8.505 20.480 22.342 1.00 96.62 204 LEU A C 1
ATOM 1554 O O . LEU A 1 204 ? -8.750 20.985 23.439 1.00 96.62 204 LEU A O 1
ATOM 1558 N N . ILE A 1 205 ? -7.779 21.114 21.408 1.00 96.44 205 ILE A N 1
ATOM 1559 C CA . ILE A 1 205 ? -7.167 22.447 21.598 1.00 96.44 205 ILE A CA 1
ATOM 1560 C C . ILE A 1 205 ? -8.162 23.492 22.139 1.00 96.44 205 ILE A C 1
ATOM 1562 O O . ILE A 1 205 ? -7.771 24.250 23.029 1.00 96.44 205 ILE A O 1
ATOM 1566 N N . PRO A 1 206 ? -9.418 23.579 21.652 1.00 96.50 206 PRO A N 1
ATOM 1567 C CA . PRO A 1 206 ? -10.323 24.647 22.073 1.00 96.50 206 PRO A CA 1
ATOM 1568 C C . PRO A 1 206 ? -10.850 24.527 23.511 1.00 96.50 206 PRO A C 1
ATOM 1570 O O . PRO A 1 206 ? -11.311 25.529 24.056 1.00 96.50 206 PRO A O 1
ATOM 1573 N N . THR A 1 207 ? -10.827 23.334 24.118 1.00 97.94 207 THR A N 1
ATOM 1574 C CA . THR A 1 207 ? -11.555 23.052 25.373 1.00 97.94 207 THR A CA 1
ATOM 1575 C C . THR A 1 207 ? -10.689 22.488 26.498 1.00 97.94 207 THR A C 1
ATOM 1577 O O . THR A 1 207 ? -10.934 22.803 27.668 1.00 97.94 207 THR A O 1
ATOM 1580 N N . ALA A 1 208 ? -9.674 21.677 26.190 1.00 97.94 208 ALA A N 1
ATOM 1581 C CA . ALA A 1 208 ? -8.797 21.098 27.203 1.00 97.94 208 ALA A CA 1
ATOM 1582 C C . ALA A 1 208 ? -7.920 22.175 27.864 1.00 97.94 208 ALA A C 1
ATOM 1584 O O . ALA A 1 208 ? -7.400 23.072 27.204 1.00 97.94 208 ALA A O 1
ATOM 1585 N N . ALA A 1 209 ? -7.693 22.063 29.177 1.00 97.75 209 ALA A N 1
ATOM 1586 C CA . ALA A 1 209 ? -6.778 22.966 29.884 1.00 97.75 209 ALA A CA 1
ATOM 1587 C C . ALA A 1 209 ? -5.313 22.733 29.485 1.00 97.75 209 ALA A C 1
ATOM 1589 O O . ALA A 1 209 ? -4.502 23.658 29.511 1.00 97.75 209 ALA A O 1
ATOM 1590 N N . LEU A 1 210 ? -4.958 21.481 29.180 1.00 97.00 210 LEU A N 1
ATOM 1591 C CA . LEU A 1 210 ? -3.606 21.073 28.810 1.00 97.00 210 LEU A CA 1
ATOM 1592 C C . LEU A 1 210 ? -3.649 19.764 28.022 1.00 97.00 210 LEU A C 1
ATOM 1594 O O . LEU A 1 210 ? -4.350 18.834 28.420 1.00 97.00 210 LEU A O 1
ATOM 1598 N N . ILE A 1 211 ? -2.846 19.667 26.962 1.00 96.56 211 ILE A N 1
ATOM 1599 C CA . ILE A 1 211 ? -2.692 18.455 26.151 1.00 96.56 211 ILE A CA 1
ATOM 1600 C C . ILE A 1 211 ? -1.209 18.098 26.077 1.00 96.56 211 ILE A C 1
ATOM 1602 O O . ILE A 1 211 ? -0.387 18.937 25.710 1.00 96.56 211 ILE A O 1
ATOM 1606 N N . HIS A 1 212 ? -0.862 16.852 26.389 1.00 94.00 212 HIS A N 1
ATOM 1607 C CA . HIS A 1 212 ? 0.486 16.311 26.196 1.00 94.00 212 HIS A CA 1
ATOM 1608 C C . HIS A 1 212 ? 0.469 15.147 25.199 1.00 94.00 212 HIS A C 1
ATOM 1610 O O . HIS A 1 212 ? -0.381 14.272 25.308 1.00 94.00 212 HIS A O 1
ATOM 1616 N N . THR A 1 213 ? 1.427 15.105 24.266 1.00 88.12 213 THR A N 1
ATOM 1617 C CA . THR A 1 213 ? 1.599 14.013 23.275 1.00 88.12 213 THR A CA 1
ATOM 1618 C C . THR A 1 213 ? 2.928 13.252 23.405 1.00 88.12 213 THR A C 1
ATOM 1620 O O . THR A 1 213 ? 3.157 12.288 22.684 1.00 88.12 213 THR A O 1
ATOM 1623 N N . LEU A 1 214 ? 3.794 13.679 24.335 1.00 83.00 214 LEU A N 1
ATOM 1624 C CA . LEU A 1 214 ? 5.045 13.034 24.774 1.00 83.00 214 LEU A CA 1
ATOM 1625 C C . LEU A 1 214 ? 5.816 12.251 23.683 1.00 83.00 214 LEU A C 1
ATOM 1627 O O . LEU A 1 214 ? 5.986 11.040 23.812 1.00 83.00 214 LEU A O 1
ATOM 1631 N N . PRO A 1 215 ? 6.306 12.907 22.614 1.00 74.81 215 PRO A N 1
ATOM 1632 C CA . PRO A 1 215 ? 6.960 12.196 21.522 1.00 74.81 215 PRO A CA 1
ATOM 1633 C C . PRO A 1 215 ? 8.276 11.512 21.947 1.00 74.81 215 PRO A C 1
ATOM 1635 O O . PRO A 1 215 ? 8.483 10.337 21.659 1.00 74.81 215 PRO A O 1
ATOM 1638 N N . ASP A 1 216 ? 9.133 12.199 22.700 1.00 70.81 216 ASP A N 1
ATOM 1639 C CA . ASP A 1 216 ? 10.467 11.691 23.065 1.00 70.81 216 ASP A CA 1
ATOM 1640 C C . ASP A 1 216 ? 10.524 11.109 24.486 1.00 70.81 216 ASP A C 1
ATOM 1642 O O . ASP A 1 216 ? 11.561 11.165 25.150 1.00 70.81 216 ASP A O 1
ATOM 1646 N N . ARG A 1 217 ? 9.390 10.628 25.008 1.00 74.69 217 ARG A N 1
ATOM 1647 C CA . ARG A 1 217 ? 9.304 10.105 26.376 1.00 74.69 217 ARG A CA 1
ATOM 1648 C C . ARG A 1 217 ? 8.503 8.819 26.435 1.00 74.69 217 ARG A C 1
ATOM 1650 O O . ARG A 1 217 ? 7.466 8.692 25.787 1.00 74.69 217 ARG A O 1
ATOM 1657 N N . GLU A 1 218 ? 8.959 7.893 27.268 1.00 83.31 218 GLU A N 1
ATOM 1658 C CA . GLU A 1 218 ? 8.255 6.639 27.503 1.00 83.31 218 GLU A CA 1
ATOM 1659 C C . GLU A 1 218 ? 7.338 6.766 28.718 1.00 83.31 218 GLU A C 1
ATOM 1661 O O . GLU A 1 218 ? 7.735 7.222 29.793 1.00 83.31 218 GLU A O 1
ATOM 1666 N N . VAL A 1 219 ? 6.081 6.365 28.536 1.00 90.56 219 VAL A N 1
ATOM 1667 C CA . VAL A 1 219 ? 5.137 6.214 29.641 1.00 90.56 219 VAL A CA 1
ATOM 1668 C C . VAL A 1 219 ? 5.408 4.865 30.297 1.00 90.56 219 VAL A C 1
ATOM 1670 O O . VAL A 1 219 ? 5.171 3.823 29.689 1.00 90.56 219 VAL A O 1
ATOM 1673 N N . GLU A 1 220 ? 5.893 4.885 31.536 1.00 92.12 220 GLU A N 1
ATOM 1674 C CA . GLU A 1 220 ? 6.282 3.671 32.258 1.00 92.12 220 GLU A CA 1
ATOM 1675 C C . GLU A 1 220 ? 5.086 2.984 32.912 1.00 92.12 220 GLU A C 1
ATOM 1677 O O . GLU A 1 220 ? 5.005 1.757 32.928 1.00 92.12 220 GLU A O 1
ATOM 1682 N N . ARG A 1 221 ? 4.163 3.765 33.486 1.00 94.75 221 ARG A N 1
ATOM 1683 C CA . ARG A 1 221 ? 3.023 3.240 34.244 1.00 94.75 221 ARG A CA 1
ATOM 1684 C C . ARG A 1 221 ? 1.916 4.272 34.411 1.00 94.75 221 ARG A C 1
ATOM 1686 O O . ARG A 1 221 ? 2.176 5.469 34.520 1.00 94.75 221 ARG A O 1
ATOM 1693 N N . LEU A 1 222 ? 0.686 3.776 34.497 1.00 96.44 222 LEU A N 1
ATOM 1694 C CA . LEU A 1 222 ? -0.489 4.512 34.949 1.00 96.44 222 LEU A CA 1
ATOM 1695 C C . LEU A 1 222 ? -1.000 3.891 36.255 1.00 96.44 222 LEU A C 1
ATOM 1697 O O . LEU A 1 222 ? -1.052 2.669 36.389 1.00 96.44 222 LEU A O 1
ATOM 1701 N N . GLU A 1 223 ? -1.427 4.711 37.211 1.00 96.44 223 G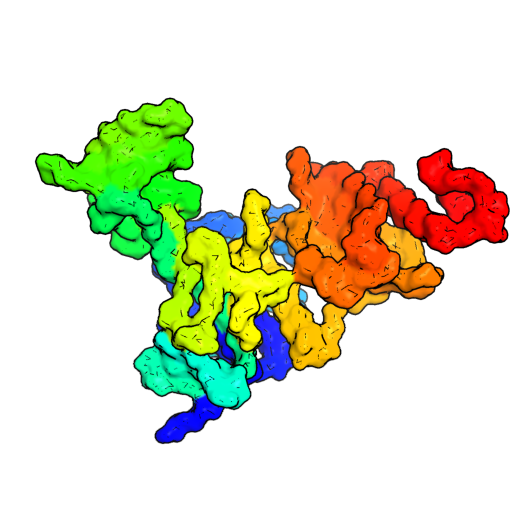LU A N 1
ATOM 1702 C CA . GLU A 1 223 ? -2.092 4.231 38.425 1.00 96.44 223 GLU A CA 1
ATOM 1703 C C . GLU A 1 223 ? -3.124 5.226 38.959 1.00 96.44 223 GLU A C 1
ATOM 1705 O O . GLU A 1 223 ? -3.091 6.419 38.657 1.00 96.44 223 GLU A O 1
ATOM 1710 N N . ARG A 1 224 ? -4.063 4.738 39.778 1.00 95.38 224 ARG A N 1
ATOM 1711 C CA . ARG A 1 224 ? -4.971 5.610 40.529 1.00 95.38 224 ARG A CA 1
ATOM 1712 C C . ARG A 1 224 ? -4.423 5.844 41.932 1.00 95.38 224 ARG A C 1
ATOM 1714 O O . ARG A 1 224 ? -4.369 4.912 42.728 1.00 95.38 224 ARG A O 1
ATOM 1721 N N . SER A 1 225 ? -4.100 7.094 42.250 1.00 92.31 225 SER A N 1
ATOM 1722 C CA . SER A 1 225 ? -3.657 7.526 43.581 1.00 92.31 225 SER A CA 1
ATOM 1723 C C . SER A 1 225 ? -4.571 8.636 44.087 1.00 92.31 225 SER A C 1
ATOM 1725 O O . SER A 1 225 ? -4.796 9.623 43.394 1.00 92.31 225 SER A O 1
ATOM 1727 N N . HIS A 1 226 ? -5.157 8.460 45.276 1.00 88.75 226 HIS A N 1
ATOM 1728 C CA . HIS A 1 226 ? -6.094 9.421 45.885 1.00 88.75 226 HIS A CA 1
ATOM 1729 C C . HIS A 1 226 ? -7.242 9.866 44.948 1.00 88.75 226 HIS A C 1
ATOM 1731 O O . HIS A 1 226 ? -7.666 11.018 44.960 1.00 88.75 226 HIS A O 1
ATOM 1737 N N . GLY A 1 227 ? -7.739 8.947 44.110 1.00 86.25 227 GLY A N 1
ATOM 1738 C CA . GLY A 1 227 ? -8.806 9.210 43.133 1.00 86.25 227 GLY A CA 1
ATOM 1739 C C . GLY A 1 227 ? -8.344 9.866 41.826 1.00 86.25 227 GLY A C 1
ATOM 1740 O O . GLY A 1 227 ? -9.134 9.958 40.889 1.00 86.25 227 GLY A O 1
ATOM 1741 N N . GLN A 1 228 ? -7.075 10.257 41.726 1.00 90.94 228 GLN A N 1
ATOM 1742 C CA . GLN A 1 228 ? -6.481 10.887 40.550 1.00 90.94 228 GLN A CA 1
ATOM 1743 C C . GLN A 1 228 ? -5.729 9.869 39.686 1.00 90.94 228 GLN A C 1
ATOM 1745 O O . GLN A 1 228 ? -5.183 8.898 40.209 1.00 90.94 228 GLN A O 1
ATOM 1750 N N . LEU A 1 229 ? -5.704 10.084 38.367 1.00 95.75 229 LEU A N 1
ATOM 1751 C CA . LEU A 1 229 ? -4.926 9.266 37.438 1.00 95.75 229 LEU A CA 1
ATOM 1752 C C . LEU A 1 229 ? -3.506 9.834 37.344 1.00 95.75 229 LEU A C 1
ATOM 1754 O O . LEU A 1 229 ? -3.292 10.924 36.813 1.00 95.75 229 LEU A O 1
ATOM 1758 N N . VAL A 1 230 ? -2.549 9.105 37.909 1.00 96.56 230 VAL A N 1
ATOM 1759 C CA . VAL A 1 230 ? -1.130 9.462 37.941 1.00 96.56 230 VAL A CA 1
ATOM 1760 C C . VAL A 1 230 ? -0.404 8.673 36.863 1.00 96.56 230 VAL A C 1
ATOM 1762 O O . VAL A 1 230 ? -0.598 7.465 36.728 1.00 96.56 230 VAL A O 1
ATOM 1765 N N . VAL A 1 231 ? 0.423 9.365 36.088 1.00 96.06 231 VAL A N 1
ATOM 1766 C CA . VAL A 1 231 ? 1.233 8.786 35.019 1.00 96.06 231 VAL A CA 1
ATOM 1767 C C . VAL A 1 231 ? 2.701 9.033 35.331 1.00 96.06 231 VAL A C 1
ATOM 1769 O O . VAL A 1 231 ? 3.106 10.185 35.513 1.00 96.06 231 VAL A O 1
ATOM 1772 N N . SER A 1 232 ? 3.478 7.955 35.372 1.00 94.06 232 SER A N 1
ATOM 1773 C CA . SER A 1 232 ? 4.935 7.985 35.498 1.00 94.06 232 SER A CA 1
ATOM 1774 C C . SER A 1 232 ? 5.553 8.027 34.101 1.00 94.06 232 SER A C 1
ATOM 1776 O O . SER A 1 232 ? 5.247 7.186 33.250 1.00 94.06 232 SER A O 1
ATOM 1778 N N . VAL A 1 233 ? 6.397 9.025 33.853 1.00 90.81 233 VAL A N 1
ATOM 1779 C CA . VAL A 1 233 ? 7.041 9.267 32.559 1.00 90.81 233 VAL A CA 1
ATOM 1780 C C . VAL A 1 233 ? 8.550 9.268 32.747 1.00 90.81 233 VAL A C 1
ATOM 1782 O O . VAL A 1 233 ? 9.061 9.992 33.602 1.00 90.81 233 VAL A O 1
ATOM 1785 N N . CYS A 1 234 ? 9.254 8.505 31.915 1.00 84.62 234 CYS A N 1
ATOM 1786 C CA . CYS A 1 234 ? 10.708 8.516 31.855 1.00 84.62 234 CYS A CA 1
ATOM 1787 C C . CYS A 1 234 ? 11.190 9.520 30.807 1.00 84.62 234 CYS A C 1
ATOM 1789 O O . CYS A 1 234 ? 10.674 9.599 29.687 1.00 84.62 234 CYS A O 1
ATOM 1791 N N . HIS A 1 235 ? 12.182 10.309 31.185 1.00 77.50 235 HIS A N 1
ATOM 1792 C CA . HIS A 1 235 ? 12.874 11.244 30.321 1.00 77.50 235 HIS A CA 1
ATOM 1793 C C . HIS A 1 235 ? 14.036 10.541 29.615 1.00 77.50 235 HIS A C 1
ATOM 1795 O O . HIS A 1 235 ? 14.620 9.589 30.128 1.00 77.50 235 HIS A O 1
ATOM 1801 N N . ALA A 1 236 ? 14.428 11.061 28.452 1.00 70.62 236 ALA A N 1
ATOM 1802 C CA . ALA A 1 236 ? 15.564 10.536 27.693 1.00 70.62 236 ALA A CA 1
ATOM 1803 C C . ALA A 1 236 ? 16.906 10.596 28.458 1.00 70.62 236 ALA A C 1
ATOM 1805 O O . ALA A 1 236 ? 17.843 9.884 28.107 1.00 70.62 236 ALA A O 1
ATOM 1806 N N . ASP A 1 237 ? 17.007 11.427 29.500 1.00 76.88 237 ASP A N 1
ATOM 1807 C CA . ASP A 1 237 ? 18.173 11.538 30.386 1.00 76.88 237 ASP A CA 1
ATOM 1808 C C . ASP A 1 237 ? 18.134 10.569 31.588 1.00 76.88 237 ASP A C 1
ATOM 1810 O O . ASP 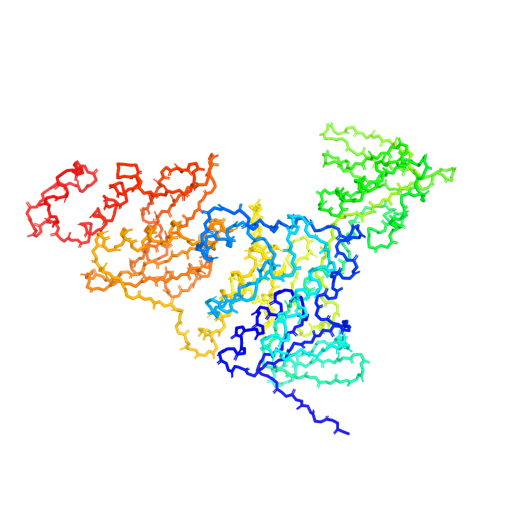A 1 237 ? 19.039 10.588 32.423 1.00 76.88 237 ASP A O 1
ATOM 1814 N N . GLY A 1 238 ? 17.110 9.711 31.674 1.00 74.38 238 GLY A N 1
ATOM 1815 C CA . GLY A 1 238 ? 16.918 8.741 32.753 1.00 74.38 238 GLY A CA 1
ATOM 1816 C C . GLY A 1 238 ? 16.234 9.302 34.004 1.00 74.38 238 GLY A C 1
ATOM 1817 O O . GLY A 1 238 ? 16.083 8.574 34.986 1.00 74.38 238 GLY A O 1
ATOM 1818 N N . GLY A 1 239 ? 15.817 10.574 34.004 1.00 79.00 239 GLY A N 1
ATOM 1819 C CA . GLY A 1 239 ? 14.936 11.111 35.039 1.00 79.00 239 GLY A CA 1
ATOM 1820 C C . GLY A 1 239 ? 13.517 10.550 34.913 1.00 79.00 239 GLY A C 1
ATOM 1821 O O . GLY A 1 239 ? 13.034 10.333 33.808 1.00 79.00 239 GLY A O 1
ATOM 1822 N N . ALA A 1 240 ? 12.816 10.354 36.028 1.00 82.25 240 ALA A N 1
ATOM 1823 C CA . ALA A 1 240 ? 11.397 9.998 36.028 1.00 82.25 240 ALA A CA 1
ATOM 1824 C C . ALA A 1 240 ? 10.578 11.108 36.692 1.00 82.25 240 ALA A C 1
ATOM 1826 O O . ALA A 1 240 ? 10.984 11.658 37.720 1.00 82.25 240 ALA A O 1
ATOM 1827 N N . GLU A 1 241 ? 9.420 11.431 36.122 1.00 89.62 241 GLU A N 1
ATOM 1828 C CA . GLU A 1 241 ? 8.467 12.356 36.728 1.00 89.62 241 GLU A CA 1
ATOM 1829 C C . GLU A 1 241 ? 7.058 11.772 36.779 1.00 89.62 241 GLU A C 1
ATOM 1831 O O . GLU A 1 241 ? 6.621 11.056 35.880 1.00 89.62 241 GLU A O 1
ATOM 1836 N N . GLU A 1 242 ? 6.324 12.126 37.831 1.00 92.62 242 GLU A N 1
ATOM 1837 C CA . GLU A 1 242 ? 4.905 11.814 37.949 1.00 92.62 242 GLU A CA 1
ATOM 1838 C C . GLU A 1 242 ? 4.063 13.041 37.621 1.00 92.62 242 GLU A C 1
ATOM 1840 O O . GLU A 1 242 ? 4.356 14.178 38.024 1.00 92.62 242 GLU A O 1
ATOM 1845 N N . ARG A 1 243 ? 2.991 12.812 36.866 1.00 93.62 243 ARG A N 1
ATOM 1846 C CA . ARG A 1 243 ? 2.026 13.843 36.493 1.00 93.62 243 ARG A CA 1
ATOM 1847 C C . ARG A 1 243 ? 0.609 13.324 36.640 1.00 93.62 243 ARG A C 1
ATOM 1849 O O . ARG A 1 243 ? 0.314 12.180 36.313 1.00 93.62 243 ARG A O 1
ATOM 1856 N N . VAL A 1 244 ? -0.266 14.198 37.123 1.00 96.06 244 VAL A N 1
ATOM 1857 C CA . VAL A 1 244 ? -1.694 13.912 37.250 1.00 96.06 244 VAL A CA 1
ATOM 1858 C C . VAL A 1 244 ? -2.409 14.361 35.986 1.00 96.06 244 VAL A C 1
ATOM 1860 O O . VAL A 1 244 ? -2.280 15.522 35.590 1.00 96.06 244 VAL A O 1
ATOM 1863 N N . TYR A 1 245 ? -3.206 13.466 35.418 1.00 97.12 245 TYR A N 1
ATOM 1864 C CA . TYR A 1 245 ? -4.099 13.749 34.304 1.00 97.12 245 TYR A CA 1
ATOM 1865 C C . TYR A 1 245 ? -5.539 13.448 34.696 1.00 97.12 245 TYR A C 1
ATOM 1867 O O . TYR A 1 245 ? -5.809 12.622 35.567 1.00 97.12 245 TYR A O 1
ATOM 1875 N N . ASP A 1 246 ? -6.466 14.127 34.038 1.00 97.12 246 ASP A N 1
ATOM 1876 C CA . ASP A 1 246 ? -7.893 13.865 34.199 1.00 97.12 246 ASP A CA 1
ATOM 1877 C C . ASP A 1 246 ? -8.334 12.772 33.209 1.00 97.12 246 ASP A C 1
ATOM 1879 O O . ASP A 1 246 ? -9.216 11.967 33.512 1.00 97.12 246 ASP A O 1
ATOM 1883 N N . ARG A 1 247 ? -7.656 12.688 32.053 1.00 96.81 247 ARG A N 1
ATOM 1884 C CA . ARG A 1 247 ? -7.879 11.690 30.998 1.00 96.81 247 ARG A CA 1
ATOM 1885 C C . ARG A 1 247 ? -6.550 11.240 30.387 1.00 96.81 247 ARG A C 1
ATOM 1887 O O . ARG A 1 247 ? -5.642 12.050 30.196 1.00 96.81 247 ARG A O 1
ATOM 1894 N N . VAL A 1 248 ? -6.458 9.964 30.020 1.00 97.25 248 VAL A N 1
ATOM 1895 C CA . VAL A 1 248 ? -5.359 9.429 29.202 1.00 97.25 248 VAL A CA 1
ATOM 1896 C C . VAL A 1 248 ? -5.969 8.697 28.012 1.00 97.25 248 VAL A C 1
ATOM 1898 O O . VAL A 1 248 ? -6.824 7.837 28.203 1.00 97.25 248 VAL A O 1
ATOM 1901 N N . ILE A 1 249 ? -5.534 9.031 26.798 1.00 97.31 249 ILE A N 1
ATOM 1902 C CA . ILE A 1 249 ? -6.046 8.489 25.537 1.00 97.31 249 ILE A CA 1
ATOM 1903 C C . ILE A 1 249 ? -4.928 7.726 24.830 1.00 97.31 249 ILE A C 1
ATOM 1905 O O . ILE A 1 249 ? -3.870 8.274 24.536 1.00 97.31 249 ILE A O 1
ATOM 1909 N N . VAL A 1 250 ? -5.171 6.460 24.509 1.00 96.06 250 VAL A N 1
ATOM 1910 C CA . VAL A 1 250 ? -4.261 5.590 23.764 1.00 96.06 250 VAL A CA 1
ATOM 1911 C C . VAL A 1 250 ? -4.561 5.705 22.271 1.00 96.06 250 VAL A C 1
ATOM 1913 O O . VAL A 1 250 ? -5.534 5.140 21.768 1.00 96.06 250 VAL A O 1
ATOM 1916 N N . ALA A 1 251 ? -3.695 6.423 21.557 1.00 94.81 251 ALA A N 1
ATOM 1917 C CA . ALA A 1 251 ? -3.754 6.681 20.119 1.00 94.81 251 ALA A CA 1
ATOM 1918 C C . ALA A 1 251 ? -2.539 6.073 19.381 1.00 94.81 251 ALA A C 1
ATOM 1920 O O . ALA A 1 251 ? -2.005 6.628 18.419 1.00 94.81 251 ALA A O 1
ATOM 1921 N N . THR A 1 252 ? -2.107 4.884 19.806 1.00 91.00 252 THR A N 1
ATOM 1922 C CA . THR A 1 252 ? -0.940 4.137 19.290 1.00 91.00 252 THR A CA 1
ATOM 1923 C C . THR A 1 252 ? -1.205 3.375 17.980 1.00 91.00 252 THR A C 1
ATOM 1925 O O . THR A 1 252 ? -0.436 2.498 17.571 1.00 91.00 252 THR A O 1
ATOM 1928 N N . GLY A 1 253 ? -2.274 3.744 17.271 1.00 90.38 253 GLY A N 1
ATOM 1929 C CA . GLY A 1 253 ? -2.691 3.160 16.001 1.00 90.38 253 GLY A CA 1
ATOM 1930 C C . GLY A 1 253 ? -3.288 1.759 16.136 1.00 90.38 253 GLY A C 1
ATOM 1931 O O . GLY A 1 253 ? -3.785 1.359 17.186 1.00 90.38 253 GLY A O 1
ATOM 1932 N N . PHE A 1 254 ? -3.253 1.010 15.034 1.00 91.94 254 PHE A N 1
ATOM 1933 C CA . PHE A 1 254 ? -3.928 -0.280 14.898 1.00 91.94 254 PHE A CA 1
ATOM 19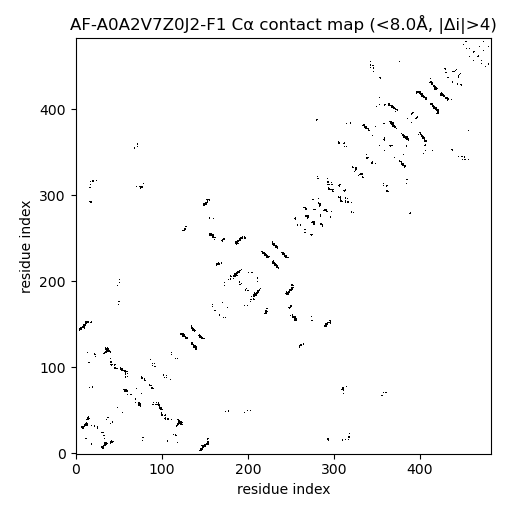34 C C . PHE A 1 254 ? -2.951 -1.402 14.519 1.00 91.94 254 PHE A C 1
ATOM 1936 O O . PHE A 1 254 ? -1.808 -1.151 14.106 1.00 91.94 254 PHE A O 1
ATOM 1943 N N . ARG A 1 255 ? -3.426 -2.642 14.653 1.00 92.44 255 ARG A N 1
ATOM 1944 C CA . ARG A 1 255 ? -2.774 -3.891 14.249 1.00 92.44 255 ARG A CA 1
ATOM 1945 C C . ARG A 1 255 ? -3.715 -4.769 13.422 1.00 92.44 255 ARG A C 1
ATOM 1947 O O . ARG A 1 255 ? -4.937 -4.613 13.462 1.00 92.44 255 ARG A O 1
ATOM 1954 N N . PHE A 1 256 ? -3.123 -5.690 12.674 1.00 94.56 256 PHE A N 1
ATOM 1955 C CA . PHE A 1 256 ? -3.825 -6.751 11.963 1.00 94.56 256 PHE A CA 1
ATOM 1956 C C . PHE A 1 256 ? -4.564 -7.681 12.942 1.00 94.56 256 PHE A C 1
ATOM 1958 O O . PHE A 1 256 ? -4.087 -7.923 14.058 1.00 94.56 256 PHE A O 1
ATOM 1965 N N . ASP A 1 257 ? -5.732 -8.165 12.517 1.00 94.31 257 ASP A N 1
ATOM 1966 C CA . ASP A 1 257 ? -6.557 -9.120 13.252 1.00 94.31 257 ASP A CA 1
ATOM 1967 C C . ASP A 1 257 ? -6.409 -10.525 12.654 1.00 94.31 257 ASP A C 1
ATOM 1969 O O . ASP A 1 257 ? -7.000 -10.863 11.628 1.00 94.31 257 ASP A O 1
ATOM 1973 N N . ASP A 1 258 ? -5.602 -11.347 13.316 1.00 95.06 258 ASP A N 1
ATOM 1974 C CA . ASP A 1 258 ? -5.359 -12.746 12.980 1.00 95.06 258 ASP A CA 1
ATOM 1975 C C . ASP A 1 258 ? -6.325 -13.709 13.698 1.00 95.06 258 ASP A C 1
ATOM 1977 O O . ASP A 1 258 ? -6.263 -14.926 13.492 1.00 95.06 258 ASP A O 1
ATOM 1981 N N . SER A 1 259 ? -7.238 -13.197 14.535 1.00 95.00 259 SER A N 1
ATOM 1982 C CA . SER A 1 259 ? -8.085 -14.024 15.403 1.00 95.00 259 SER A CA 1
ATOM 1983 C C . SER A 1 259 ? -9.100 -14.872 14.636 1.00 95.00 259 SER A C 1
ATOM 1985 O O . SER A 1 259 ? -9.450 -15.963 15.091 1.00 95.00 259 SER A O 1
ATOM 1987 N N . ILE A 1 260 ? -9.504 -14.422 13.443 1.00 96.19 260 ILE A N 1
ATOM 1988 C CA . ILE A 1 260 ? -10.417 -15.160 12.564 1.00 96.19 260 ILE A CA 1
ATOM 1989 C C . ILE A 1 260 ? -9.778 -16.425 11.975 1.00 96.19 260 ILE A C 1
ATOM 1991 O O . ILE A 1 260 ? -10.495 -17.306 11.507 1.00 96.19 260 ILE A O 1
ATOM 1995 N N . PHE A 1 261 ? -8.449 -16.557 11.984 1.00 98.06 261 PHE A N 1
ATOM 1996 C CA . PHE A 1 261 ? -7.768 -17.708 11.396 1.00 98.06 261 PHE A CA 1
ATOM 1997 C C . PHE A 1 261 ? -7.625 -18.850 12.406 1.00 98.06 261 PHE A C 1
ATOM 1999 O O . PHE A 1 261 ? -7.097 -18.685 13.517 1.00 98.06 261 PHE A O 1
ATOM 2006 N N . ALA A 1 262 ? -8.057 -20.044 11.995 1.00 97.56 262 ALA A N 1
ATOM 2007 C CA . ALA A 1 262 ? -7.832 -21.271 12.748 1.00 97.56 262 ALA A CA 1
ATOM 2008 C C . ALA A 1 262 ? -6.335 -21.615 12.811 1.00 97.56 262 ALA A C 1
ATOM 2010 O O . ALA A 1 262 ? -5.561 -21.232 11.935 1.00 97.56 262 ALA A O 1
ATOM 2011 N N . SER A 1 263 ? -5.925 -22.381 13.827 1.00 93.94 263 SER A N 1
ATOM 2012 C CA . SER A 1 263 ? -4.510 -22.697 14.090 1.00 93.94 263 SER A CA 1
ATOM 2013 C C . SER A 1 263 ? -3.767 -23.284 12.883 1.00 93.94 263 SER A C 1
ATOM 2015 O O . SER A 1 263 ? -2.613 -22.940 12.664 1.00 93.94 263 SER A O 1
ATOM 2017 N N . GLY A 1 264 ? -4.431 -24.110 12.066 1.00 91.06 264 GLY A N 1
ATOM 2018 C CA . GLY A 1 264 ? -3.838 -24.728 10.873 1.00 91.06 264 GLY A CA 1
ATOM 2019 C C . GLY A 1 264 ? -3.587 -23.784 9.688 1.00 91.06 264 GLY A C 1
ATOM 2020 O O . GLY A 1 264 ? -2.989 -24.202 8.702 1.00 91.06 264 GLY A O 1
ATOM 2021 N N . CYS A 1 265 ? -4.051 -22.534 9.743 1.00 95.62 265 CYS A N 1
ATOM 2022 C CA . CYS A 1 265 ? -3.823 -21.534 8.695 1.00 95.62 265 CYS A CA 1
ATOM 2023 C C . CYS A 1 265 ? -3.707 -20.111 9.249 1.00 95.62 265 CYS A C 1
ATOM 2025 O O . CYS A 1 265 ? -4.076 -19.150 8.573 1.00 95.62 265 CYS A O 1
ATOM 2027 N N . ARG A 1 266 ? -3.239 -19.970 10.492 1.00 97.69 266 ARG A N 1
ATOM 2028 C CA . ARG A 1 266 ? -3.009 -18.661 11.094 1.00 97.69 266 ARG A CA 1
ATOM 2029 C C . ARG A 1 266 ? -1.696 -18.079 10.567 1.00 97.69 266 ARG A C 1
ATOM 2031 O O . ARG A 1 266 ? -0.661 -18.733 10.726 1.00 97.69 266 ARG A O 1
ATOM 2038 N N . PRO A 1 267 ? -1.716 -16.886 9.950 1.00 97.00 267 PRO A N 1
ATOM 2039 C CA . PRO A 1 267 ? -0.492 -16.246 9.500 1.00 97.00 267 PRO A CA 1
ATOM 2040 C C . PRO A 1 267 ? 0.385 -15.860 10.691 1.00 97.00 267 PRO A C 1
ATOM 2042 O O . PRO A 1 267 ? -0.106 -15.398 11.721 1.00 97.00 267 PRO A O 1
ATOM 2045 N N . GLU A 1 268 ? 1.689 -16.037 10.536 1.00 96.31 268 GLU A N 1
ATOM 2046 C CA . GLU A 1 268 ? 2.679 -15.527 11.475 1.00 96.31 268 GLU A CA 1
ATOM 2047 C C . GLU A 1 268 ? 2.670 -13.991 11.482 1.00 96.31 268 GLU A C 1
ATOM 2049 O O . GLU A 1 268 ? 2.385 -13.347 10.470 1.00 96.31 268 GLU A O 1
ATOM 2054 N N . MET A 1 269 ? 2.977 -13.393 12.632 1.00 94.06 269 MET A N 1
ATOM 2055 C CA . MET A 1 269 ? 3.079 -11.944 12.791 1.00 94.06 269 MET A CA 1
ATOM 2056 C C . MET A 1 269 ? 4.528 -11.491 12.616 1.00 94.06 269 MET A C 1
ATOM 2058 O O . MET A 1 269 ? 5.443 -12.110 13.148 1.00 94.06 269 MET A O 1
ATOM 2062 N N . ALA A 1 270 ? 4.736 -10.376 11.919 1.00 91.31 270 ALA A N 1
ATOM 2063 C CA . ALA A 1 270 ? 6.046 -9.748 11.811 1.00 91.31 270 ALA A CA 1
ATOM 2064 C C . ALA A 1 270 ? 6.524 -9.236 13.189 1.00 91.31 270 ALA A C 1
ATOM 2066 O O . ALA A 1 270 ? 5.693 -8.996 14.080 1.00 91.31 270 ALA A O 1
ATOM 2067 N N . PRO A 1 271 ? 7.840 -9.002 13.374 1.00 86.75 271 PRO A N 1
ATOM 2068 C CA . PRO A 1 271 ? 8.364 -8.366 14.580 1.00 86.75 271 PRO A CA 1
ATOM 2069 C C . PRO A 1 271 ? 7.580 -7.096 14.952 1.00 86.75 271 PRO A C 1
ATOM 2071 O O . PRO A 1 271 ? 7.224 -6.289 14.094 1.00 86.75 271 PRO A O 1
ATOM 2074 N N . GLY A 1 272 ? 7.254 -6.944 16.237 1.00 80.69 272 GLY A N 1
ATOM 2075 C CA . GLY A 1 272 ? 6.395 -5.865 16.746 1.00 80.69 272 GLY A CA 1
ATOM 2076 C C . GLY A 1 272 ? 4.889 -6.169 16.725 1.00 80.69 272 GLY A C 1
ATOM 2077 O O . GLY A 1 272 ? 4.107 -5.412 17.295 1.00 80.69 272 GLY A O 1
ATOM 2078 N N . GLY A 1 273 ? 4.450 -7.272 16.108 1.00 85.25 273 GLY A N 1
ATOM 2079 C CA . GLY A 1 273 ? 3.087 -7.802 16.261 1.00 85.25 273 GLY A CA 1
ATOM 2080 C C . GLY A 1 273 ? 1.966 -6.940 15.666 1.00 85.25 273 GLY A C 1
ATOM 2081 O O . GLY A 1 273 ? 0.792 -7.169 15.964 1.00 85.25 273 GLY A O 1
ATOM 2082 N N . ARG A 1 274 ? 2.306 -5.938 14.842 1.00 88.31 274 ARG A N 1
ATOM 2083 C CA . ARG A 1 274 ? 1.334 -5.031 14.204 1.00 88.31 274 ARG A CA 1
ATOM 2084 C C . ARG A 1 274 ? 0.857 -5.514 12.839 1.00 88.31 274 ARG A C 1
ATOM 2086 O O . ARG A 1 274 ? -0.299 -5.284 12.494 1.00 88.31 274 ARG A O 1
ATOM 2093 N N . LEU A 1 275 ? 1.731 -6.165 12.079 1.00 92.25 275 LEU A N 1
ATOM 2094 C CA . LEU A 1 275 ? 1.497 -6.612 10.704 1.00 92.25 275 LEU A CA 1
ATOM 2095 C C . LEU A 1 275 ? 1.790 -8.111 10.576 1.00 92.25 275 LEU A C 1
ATOM 2097 O O . LEU A 1 275 ? 2.569 -8.633 11.375 1.00 92.25 275 LEU A O 1
ATOM 2101 N N . PRO A 1 276 ? 1.212 -8.800 9.582 1.00 94.50 276 PRO A N 1
ATOM 2102 C CA . PRO A 1 276 ? 1.573 -10.180 9.282 1.00 94.50 276 PRO A CA 1
ATOM 2103 C C . PRO A 1 276 ? 2.991 -10.281 8.697 1.00 94.50 276 PRO A C 1
ATOM 2105 O O . PRO A 1 276 ? 3.443 -9.400 7.961 1.00 94.50 276 PRO A O 1
ATOM 2108 N N . ALA A 1 277 ? 3.682 -11.375 9.007 1.00 94.38 277 ALA A N 1
ATOM 2109 C CA . ALA A 1 277 ? 4.928 -11.762 8.363 1.00 94.38 277 ALA A CA 1
ATOM 2110 C C . ALA A 1 277 ? 4.643 -12.263 6.943 1.00 94.38 277 ALA A C 1
ATOM 2112 O O . ALA A 1 277 ? 3.678 -12.997 6.694 1.00 94.38 277 ALA A O 1
ATOM 2113 N N . ARG A 1 278 ? 5.486 -11.851 5.997 1.00 94.06 278 ARG A N 1
ATOM 2114 C CA . ARG A 1 278 ? 5.218 -12.031 4.572 1.00 94.06 278 ARG A CA 1
ATOM 2115 C C . ARG A 1 278 ? 6.488 -12.099 3.735 1.00 94.06 278 ARG A C 1
ATOM 2117 O O . ARG A 1 278 ? 7.517 -11.538 4.114 1.00 94.06 278 ARG A O 1
ATOM 2124 N N . THR A 1 279 ? 6.382 -12.764 2.594 1.00 94.50 279 THR A N 1
ATOM 2125 C CA . THR A 1 279 ? 7.407 -12.801 1.545 1.00 94.50 279 THR A CA 1
ATOM 2126 C C . THR A 1 279 ? 7.430 -11.480 0.756 1.00 94.50 279 THR A C 1
ATOM 2128 O O . THR A 1 279 ? 6.533 -10.643 0.925 1.00 94.50 279 THR A O 1
ATOM 2131 N N . PRO A 1 280 ? 8.412 -11.262 -0.139 1.00 92.81 280 PRO A N 1
ATOM 2132 C CA . PRO A 1 280 ? 8.395 -10.118 -1.061 1.00 92.81 280 PRO A CA 1
ATOM 2133 C C . PRO A 1 280 ? 7.223 -10.079 -2.044 1.00 92.81 280 PRO A C 1
ATOM 2135 O O . PRO A 1 280 ? 6.957 -9.032 -2.622 1.00 92.81 280 PRO A O 1
ATOM 2138 N N . GLU A 1 281 ? 6.500 -11.188 -2.192 1.00 94.44 281 GLU A N 1
ATOM 2139 C CA . GLU A 1 281 ? 5.269 -11.296 -2.986 1.00 94.44 281 GLU A CA 1
ATOM 2140 C C . GLU A 1 281 ? 4.016 -10.957 -2.162 1.00 94.44 281 GLU A C 1
ATOM 2142 O O . GLU A 1 281 ? 2.891 -11.190 -2.598 1.00 94.44 281 GLU A O 1
ATOM 2147 N N . TRP A 1 282 ? 4.201 -10.478 -0.927 1.00 95.62 282 TRP A N 1
ATOM 2148 C CA . TRP A 1 282 ? 3.143 -10.248 0.059 1.00 95.62 282 TRP A CA 1
ATOM 2149 C C . TRP A 1 282 ? 2.298 -11.486 0.389 1.00 95.62 282 TRP A C 1
ATOM 2151 O O . TRP A 1 282 ? 1.196 -11.370 0.930 1.00 95.62 282 TRP A O 1
ATOM 2161 N N . GLU A 1 283 ? 2.829 -12.677 0.118 1.00 97.50 283 GLU A N 1
ATOM 2162 C CA . GLU A 1 283 ? 2.268 -13.938 0.589 1.00 97.50 283 GLU A CA 1
ATOM 2163 C C . GLU A 1 283 ? 2.608 -14.138 2.065 1.00 97.50 283 GLU A C 1
ATOM 2165 O O . GLU A 1 283 ? 3.687 -13.760 2.523 1.00 97.50 283 GLU A O 1
ATOM 2170 N N . SER A 1 284 ? 1.701 -14.747 2.821 1.00 97.50 284 SER A N 1
ATOM 2171 C CA . SER A 1 284 ? 1.958 -15.190 4.184 1.00 97.50 284 SER A CA 1
ATOM 2172 C C . SER A 1 284 ? 3.176 -16.096 4.222 1.00 97.50 284 SER A C 1
ATOM 2174 O O . SER A 1 284 ? 3.276 -17.059 3.466 1.00 97.50 284 SER A O 1
ATOM 2176 N N . PHE A 1 285 ? 4.084 -15.795 5.149 1.00 95.38 285 PHE A N 1
ATOM 2177 C CA . PHE A 1 285 ? 5.337 -16.527 5.286 1.00 95.38 285 PHE A CA 1
ATOM 2178 C C . PHE A 1 285 ? 5.126 -18.030 5.545 1.00 95.38 285 PHE A C 1
ATOM 2180 O O . PHE A 1 285 ? 5.884 -18.858 5.048 1.00 95.38 285 PHE A O 1
ATOM 2187 N N . ASN A 1 286 ? 4.075 -18.387 6.290 1.00 96.88 286 ASN A N 1
ATOM 2188 C CA . ASN A 1 286 ? 3.796 -19.756 6.725 1.00 96.88 286 ASN A CA 1
ATOM 2189 C C . ASN A 1 286 ? 2.497 -20.358 6.149 1.00 96.88 286 ASN A C 1
ATOM 2191 O O . ASN A 1 286 ? 2.224 -21.534 6.393 1.00 96.88 286 ASN A O 1
ATOM 2195 N N . VAL A 1 287 ? 1.682 -19.599 5.404 1.00 97.50 287 VAL A N 1
ATOM 2196 C CA . VAL A 1 287 ? 0.391 -20.076 4.867 1.00 97.50 287 VAL A CA 1
ATOM 2197 C C . VAL A 1 287 ? 0.323 -19.880 3.345 1.00 97.50 287 VAL A C 1
ATOM 2199 O O . VAL A 1 287 ? -0.122 -18.832 2.879 1.00 97.50 287 VAL A O 1
ATOM 2202 N N . PRO A 1 288 ? 0.675 -20.902 2.540 1.00 96.62 288 PRO A N 1
ATOM 2203 C CA . PRO A 1 288 ? 0.668 -20.780 1.083 1.00 96.62 288 PRO A CA 1
ATOM 2204 C C . PRO A 1 288 ? -0.723 -20.475 0.515 1.00 96.62 288 PRO A C 1
ATOM 2206 O O . PRO A 1 288 ? -1.700 -21.124 0.900 1.00 96.62 288 PRO A O 1
ATOM 2209 N N . GLY A 1 289 ? -0.817 -19.545 -0.429 1.00 97.25 289 GLY A N 1
ATOM 2210 C CA . GLY A 1 289 ? -2.057 -19.079 -1.053 1.00 97.25 289 GLY A CA 1
ATOM 2211 C C . GLY A 1 289 ? -2.804 -17.990 -0.271 1.00 97.25 289 GLY A C 1
ATOM 2212 O O . GLY A 1 289 ? -3.876 -17.574 -0.717 1.00 97.25 289 GLY A O 1
ATOM 2213 N N . LEU A 1 290 ? -2.271 -17.542 0.873 1.00 98.50 290 LEU A N 1
ATOM 2214 C CA . LEU A 1 290 ? -2.787 -16.412 1.648 1.00 98.50 290 LEU A CA 1
ATOM 2215 C C . LEU A 1 290 ? -1.941 -15.170 1.360 1.00 98.50 290 LEU A C 1
ATOM 2217 O O . LEU A 1 290 ? -0.763 -15.151 1.686 1.00 98.50 290 LEU A O 1
ATOM 2221 N N . TYR A 1 291 ? -2.537 -14.128 0.795 1.00 98.62 291 TYR A N 1
ATOM 2222 C CA . TYR A 1 291 ? -1.864 -12.889 0.404 1.00 98.62 291 TYR A CA 1
ATOM 2223 C C . TYR A 1 291 ? -2.402 -11.699 1.191 1.00 98.62 291 TYR A C 1
ATOM 2225 O O . TYR A 1 291 ? -3.542 -11.714 1.656 1.00 98.62 291 TYR A O 1
ATOM 2233 N N . PHE A 1 292 ? -1.604 -10.643 1.302 1.00 98.12 292 PHE A N 1
ATOM 2234 C CA . PHE A 1 292 ? -1.975 -9.401 1.974 1.00 98.12 292 PHE A CA 1
ATOM 2235 C C . PHE A 1 292 ? -1.966 -8.228 0.999 1.00 98.12 292 PHE A C 1
ATOM 2237 O O . PHE A 1 292 ? -1.085 -8.133 0.152 1.00 98.12 292 PHE A O 1
ATOM 2244 N N . ALA A 1 293 ? -2.925 -7.313 1.142 1.00 97.62 293 ALA A N 1
ATOM 2245 C CA . ALA A 1 293 ? -3.050 -6.125 0.302 1.00 97.62 293 ALA A CA 1
ATOM 2246 C C . ALA A 1 293 ? -3.299 -4.853 1.133 1.00 97.62 293 ALA A C 1
ATOM 2248 O O . ALA A 1 293 ? -3.716 -4.902 2.295 1.00 97.62 293 ALA A O 1
ATOM 2249 N N . GLY A 1 294 ? -3.050 -3.688 0.528 1.00 95.25 294 GLY A N 1
ATOM 2250 C CA . GLY A 1 294 ? -3.253 -2.387 1.170 1.00 95.25 294 GLY A CA 1
ATOM 2251 C C . GLY A 1 294 ? -2.271 -2.126 2.310 1.00 95.25 294 GLY A C 1
ATOM 2252 O O . GLY A 1 294 ? -1.096 -2.473 2.218 1.00 95.25 294 GLY A O 1
ATOM 2253 N N . ALA A 1 295 ? -2.758 -1.572 3.423 1.00 92.00 295 ALA A N 1
ATOM 2254 C CA . ALA A 1 295 ? -1.938 -1.290 4.606 1.00 92.00 295 ALA A CA 1
ATOM 2255 C C . ALA A 1 295 ? -1.235 -2.535 5.194 1.00 92.00 295 ALA A C 1
ATOM 2257 O O . ALA A 1 295 ? -0.210 -2.408 5.862 1.00 92.00 295 ALA A O 1
ATOM 2258 N N . LEU A 1 296 ? -1.737 -3.748 4.924 1.00 93.75 296 LEU A N 1
ATOM 2259 C CA . LEU A 1 296 ? -1.092 -5.002 5.340 1.00 93.75 296 LEU A CA 1
ATOM 2260 C C . LEU A 1 296 ? 0.112 -5.386 4.461 1.00 93.75 296 LEU A C 1
ATOM 2262 O O . LEU A 1 296 ? 0.924 -6.219 4.862 1.00 93.75 296 LEU A O 1
ATOM 2266 N N . ALA A 1 297 ? 0.254 -4.750 3.297 1.00 89.50 297 ALA A N 1
ATOM 2267 C CA . ALA A 1 297 ? 1.329 -4.932 2.325 1.00 89.50 297 ALA A CA 1
ATOM 2268 C C . ALA A 1 297 ? 2.341 -3.763 2.311 1.00 89.50 297 ALA A C 1
ATOM 2270 O O . ALA A 1 297 ? 3.201 -3.693 1.435 1.00 89.50 297 ALA A O 1
ATOM 2271 N N . GLN A 1 298 ? 2.272 -2.839 3.273 1.00 85.50 298 GLN A N 1
ATOM 2272 C CA . GLN A 1 298 ? 3.215 -1.714 3.362 1.00 85.50 298 GLN A CA 1
ATOM 2273 C C . GLN A 1 298 ? 4.654 -2.192 3.575 1.00 85.50 298 GLN A C 1
ATOM 2275 O O . GLN A 1 298 ? 4.844 -3.068 4.409 1.00 85.50 298 GLN A O 1
ATOM 2280 N N . ALA A 1 299 ? 5.651 -1.636 2.883 1.00 69.94 299 ALA A N 1
ATOM 2281 C CA . ALA A 1 299 ? 7.055 -2.055 2.924 1.00 69.94 299 ALA A CA 1
ATOM 2282 C C . ALA A 1 299 ? 7.594 -2.252 4.361 1.00 69.94 299 ALA A C 1
ATOM 2284 O O . ALA A 1 299 ? 7.247 -1.514 5.280 1.00 69.94 299 ALA A O 1
ATOM 2285 N N . ASN A 1 300 ? 8.431 -3.276 4.562 1.00 61.25 300 ASN A N 1
ATOM 2286 C CA . ASN A 1 300 ? 9.094 -3.521 5.848 1.00 61.25 300 ASN A CA 1
ATOM 2287 C C . ASN A 1 300 ? 10.385 -2.691 5.901 1.00 61.25 300 ASN A C 1
ATOM 2289 O O . ASN A 1 300 ? 11.245 -2.892 5.050 1.00 61.25 300 ASN A O 1
ATOM 2293 N N . GLY A 1 301 ? 10.553 -1.805 6.886 1.00 53.12 301 GLY A N 1
ATOM 2294 C CA . GLY A 1 301 ? 11.817 -1.083 7.076 1.00 53.12 301 GLY A CA 1
ATOM 2295 C C . GLY A 1 301 ? 11.699 0.224 7.863 1.00 53.12 301 GLY A C 1
ATOM 2296 O O . GLY A 1 301 ? 10.601 0.703 8.133 1.00 53.12 301 GLY A O 1
ATOM 2297 N N . LEU A 1 302 ? 12.860 0.787 8.225 1.00 36.25 302 LEU A N 1
ATOM 2298 C CA . LEU A 1 302 ? 13.028 2.115 8.845 1.00 36.25 302 LEU A CA 1
ATOM 2299 C C . LEU A 1 302 ? 12.697 3.270 7.879 1.00 36.25 302 LEU A C 1
ATOM 2301 O O . LEU A 1 302 ? 12.516 4.411 8.303 1.00 36.25 302 LEU A O 1
ATOM 2305 N N . GLU A 1 303 ? 12.602 2.976 6.583 1.00 49.69 303 GLU A N 1
ATOM 2306 C CA . GLU A 1 303 ? 12.236 3.928 5.542 1.00 49.69 303 GLU A CA 1
ATOM 2307 C C . GLU A 1 303 ? 10.716 4.111 5.514 1.00 49.69 303 GLU A C 1
ATOM 2309 O O . GLU A 1 303 ? 9.952 3.199 5.190 1.00 49.69 303 GLU A O 1
ATOM 2314 N N . LYS A 1 304 ? 10.264 5.313 5.881 1.00 55.47 304 LYS A N 1
ATOM 2315 C CA . LYS A 1 304 ? 8.851 5.708 5.866 1.00 55.47 304 LYS A CA 1
ATOM 2316 C C . LYS A 1 304 ? 8.363 5.899 4.422 1.00 55.47 304 LYS A C 1
ATOM 2318 O O . LYS A 1 304 ? 8.143 7.023 3.979 1.00 55.47 304 LYS A O 1
ATOM 2323 N N . HIS A 1 305 ? 8.194 4.808 3.678 1.00 67.81 305 HIS A N 1
ATOM 2324 C CA . HIS A 1 305 ? 7.509 4.826 2.383 1.00 67.81 305 HIS A CA 1
ATOM 2325 C C . HIS A 1 305 ? 6.004 4.979 2.606 1.00 67.81 305 HIS A C 1
ATOM 2327 O O . HIS A 1 305 ? 5.452 4.255 3.440 1.00 67.81 305 HIS A O 1
ATOM 2333 N N . PRO A 1 306 ? 5.279 5.797 1.823 1.00 78.81 306 PRO A N 1
ATOM 2334 C CA . PRO A 1 306 ? 3.823 5.913 1.936 1.00 78.81 306 PRO A CA 1
ATOM 2335 C C . PRO A 1 306 ? 3.072 4.671 1.408 1.00 78.81 306 PRO A C 1
ATOM 2337 O O . PRO A 1 306 ? 1.884 4.715 1.109 1.00 78.81 306 PRO A O 1
ATOM 2340 N N . SER A 1 307 ? 3.745 3.521 1.344 1.00 83.81 307 SER A N 1
ATOM 2341 C CA . SER A 1 307 ? 3.225 2.208 0.951 1.00 83.81 307 SER A CA 1
ATOM 2342 C C . SER A 1 307 ? 2.069 1.680 1.811 1.00 83.81 307 SER A C 1
ATOM 2344 O O . SER A 1 307 ? 1.446 0.693 1.433 1.00 83.81 307 SER A O 1
ATOM 2346 N N . GLY A 1 308 ? 1.775 2.312 2.953 1.00 87.06 308 GLY A N 1
ATOM 2347 C CA . GLY A 1 308 ? 0.590 2.044 3.776 1.00 87.06 308 GLY A CA 1
ATOM 2348 C C . GLY A 1 308 ? -0.616 2.945 3.480 1.00 87.06 308 GLY A C 1
ATOM 2349 O O . GLY A 1 308 ? -1.692 2.706 4.026 1.00 87.06 308 GLY A O 1
ATOM 2350 N N . LEU A 1 309 ? -0.461 3.953 2.616 1.00 90.75 309 LEU A N 1
ATOM 2351 C CA . LEU A 1 309 ? -1.494 4.914 2.213 1.00 90.75 309 LEU A CA 1
ATOM 2352 C C . LEU A 1 309 ? -1.975 4.626 0.787 1.00 90.75 309 LEU A C 1
ATOM 2354 O O . LEU A 1 309 ? -1.264 3.980 0.019 1.00 90.75 309 LEU A O 1
ATOM 2358 N N . VAL A 1 310 ? -3.167 5.117 0.422 1.00 94.94 310 VAL A N 1
ATOM 2359 C CA . VAL A 1 310 ? -3.840 4.781 -0.851 1.00 94.94 310 VAL A CA 1
ATOM 2360 C C . VAL A 1 310 ? -2.941 5.013 -2.064 1.00 94.94 310 VAL A C 1
ATOM 2362 O O . VAL A 1 310 ? -2.764 4.107 -2.877 1.00 94.94 310 VAL A O 1
ATOM 2365 N N . HIS A 1 311 ? -2.302 6.178 -2.155 1.00 94.50 311 HIS A N 1
ATOM 2366 C CA . HIS A 1 311 ? -1.398 6.496 -3.260 1.00 94.50 311 HIS A CA 1
ATOM 2367 C C . HIS A 1 311 ? -0.146 5.637 -3.339 1.00 94.50 311 HIS A C 1
ATOM 2369 O O . HIS A 1 311 ? 0.370 5.456 -4.432 1.00 94.50 311 HIS A O 1
ATOM 2375 N N . GLY A 1 312 ? 0.348 5.095 -2.229 1.00 93.44 312 GLY A N 1
ATOM 2376 C CA . GLY A 1 312 ? 1.427 4.117 -2.277 1.00 93.44 312 GLY A CA 1
ATOM 2377 C C . GLY A 1 312 ? 0.880 2.745 -2.649 1.00 93.44 312 GLY A C 1
ATOM 2378 O O . GLY A 1 312 ? 1.243 2.164 -3.673 1.00 93.44 312 GLY A O 1
ATOM 2379 N N . PHE A 1 313 ? -0.038 2.212 -1.839 1.00 94.12 313 PHE A N 1
ATOM 2380 C CA . PHE A 1 313 ? -0.453 0.824 -1.999 1.00 94.12 313 PHE A CA 1
ATOM 2381 C C . PHE A 1 313 ? -1.253 0.551 -3.269 1.00 94.12 313 PHE A C 1
ATOM 2383 O O . PHE A 1 313 ? -1.336 -0.613 -3.642 1.00 94.12 313 PHE A O 1
ATOM 2390 N N . ARG A 1 314 ? -1.837 1.544 -3.955 1.00 96.31 314 ARG A N 1
ATOM 2391 C CA . ARG A 1 314 ? -2.525 1.288 -5.234 1.00 96.31 314 ARG A CA 1
ATOM 2392 C C . ARG A 1 314 ? -1.582 0.671 -6.276 1.00 96.31 314 ARG A C 1
ATOM 2394 O O . ARG A 1 314 ? -1.985 -0.246 -6.986 1.00 96.31 314 ARG A O 1
ATOM 2401 N N . TYR A 1 315 ? -0.305 1.066 -6.274 1.00 96.69 315 TYR A N 1
ATOM 2402 C CA . TYR A 1 315 ? 0.724 0.438 -7.109 1.00 96.69 315 TYR A CA 1
ATOM 2403 C C . TYR A 1 315 ? 1.187 -0.904 -6.542 1.00 96.69 315 TYR A C 1
ATOM 2405 O O . TYR A 1 315 ? 1.388 -1.840 -7.306 1.00 96.69 315 TYR A O 1
ATOM 2413 N N . ASN A 1 316 ? 1.266 -1.056 -5.214 1.00 95.88 316 ASN A N 1
ATOM 2414 C CA . ASN A 1 316 ? 1.543 -2.367 -4.608 1.00 95.88 316 ASN A CA 1
ATOM 2415 C C . ASN A 1 316 ? 0.452 -3.390 -4.938 1.00 95.88 316 ASN A C 1
ATOM 2417 O O . ASN A 1 316 ? 0.758 -4.552 -5.164 1.00 95.88 316 ASN A O 1
ATOM 2421 N N . VAL A 1 317 ? -0.816 -2.977 -4.990 1.00 97.81 317 VAL A N 1
ATOM 2422 C CA . VAL A 1 317 ? -1.937 -3.841 -5.375 1.00 97.81 317 VAL A CA 1
ATOM 2423 C C . VAL A 1 317 ? -1.828 -4.236 -6.848 1.00 97.81 317 VAL A C 1
ATOM 2425 O O . VAL A 1 317 ? -2.000 -5.414 -7.157 1.00 97.81 317 VAL A O 1
ATOM 2428 N N . ARG A 1 318 ? -1.471 -3.302 -7.741 1.00 97.81 318 ARG A N 1
ATOM 2429 C CA . ARG A 1 318 ? -1.178 -3.615 -9.150 1.00 97.81 318 ARG A CA 1
ATOM 2430 C C . ARG A 1 318 ? 0.005 -4.580 -9.288 1.00 97.81 318 ARG A C 1
ATOM 2432 O O . ARG A 1 318 ? -0.089 -5.554 -10.031 1.00 97.81 318 ARG A O 1
ATOM 2439 N N . ALA A 1 319 ? 1.088 -4.351 -8.549 1.00 97.38 319 ALA A N 1
ATOM 2440 C CA . ALA A 1 319 ? 2.251 -5.232 -8.521 1.00 97.38 319 ALA A CA 1
ATOM 2441 C C . ALA A 1 319 ? 1.892 -6.627 -7.986 1.00 97.38 319 ALA A C 1
ATOM 2443 O O . ALA A 1 319 ? 2.220 -7.620 -8.626 1.00 97.38 319 ALA A O 1
ATOM 2444 N N . LEU A 1 320 ? 1.153 -6.717 -6.874 1.00 98.06 320 LEU A N 1
ATOM 2445 C CA . LEU A 1 320 ? 0.658 -7.981 -6.323 1.00 98.06 320 LEU A CA 1
ATOM 2446 C C . LEU A 1 320 ? -0.214 -8.723 -7.338 1.00 98.06 320 LEU A C 1
ATOM 2448 O O . LEU A 1 320 ? -0.043 -9.923 -7.521 1.00 98.06 320 LEU A O 1
ATOM 2452 N N . PHE A 1 321 ? -1.120 -8.026 -8.026 1.00 98.50 321 PHE A N 1
ATOM 2453 C CA . PHE A 1 321 ? -1.913 -8.626 -9.095 1.00 98.50 321 PHE A CA 1
ATOM 2454 C C . PHE A 1 321 ? -1.007 -9.230 -10.180 1.00 98.50 321 PHE A C 1
ATOM 2456 O O . PHE A 1 321 ? -1.138 -10.412 -10.479 1.00 98.50 321 PHE A O 1
ATOM 2463 N N . ARG A 1 322 ? -0.019 -8.482 -10.688 1.00 97.94 322 ARG A N 1
ATOM 2464 C CA . ARG A 1 322 ? 0.947 -8.991 -11.682 1.00 97.94 322 ARG A CA 1
ATOM 2465 C C . ARG A 1 322 ? 1.751 -10.193 -11.166 1.00 97.94 322 ARG A C 1
ATOM 2467 O O . ARG A 1 322 ? 1.944 -11.152 -11.904 1.00 97.94 322 ARG A O 1
ATOM 2474 N N . MET A 1 323 ? 2.155 -10.201 -9.893 1.00 97.62 323 MET A N 1
ATOM 2475 C CA . MET A 1 323 ? 2.813 -11.362 -9.273 1.00 97.62 323 MET A CA 1
ATOM 2476 C C . MET A 1 323 ? 1.898 -12.588 -9.247 1.00 97.62 323 MET A C 1
ATOM 2478 O O . MET A 1 323 ? 2.346 -13.699 -9.524 1.00 97.62 323 MET A O 1
ATOM 2482 N N . LEU A 1 324 ? 0.612 -12.404 -8.931 1.00 98.19 324 LEU A N 1
ATOM 2483 C CA . LEU A 1 324 ? -0.369 -13.488 -8.946 1.00 98.19 324 LEU A CA 1
ATOM 2484 C C . LEU A 1 324 ? -0.567 -14.035 -10.365 1.00 98.19 324 LEU A C 1
ATOM 2486 O O . LEU A 1 324 ? -0.619 -15.252 -10.531 1.00 98.19 324 LEU A O 1
ATOM 2490 N N . GLU A 1 325 ? -0.610 -13.163 -11.370 1.00 98.00 325 GLU A N 1
ATOM 2491 C CA . GLU A 1 325 ? -0.698 -13.533 -12.786 1.00 98.00 325 GLU A CA 1
ATOM 2492 C C . GLU A 1 325 ? 0.503 -14.375 -13.235 1.00 98.00 325 GLU A C 1
ATOM 2494 O O . GLU A 1 325 ? 0.340 -15.448 -13.825 1.00 98.00 325 GLU A O 1
ATOM 2499 N N . THR A 1 326 ? 1.717 -13.962 -12.877 1.00 95.81 326 THR A N 1
ATOM 2500 C CA . THR A 1 326 ? 2.929 -14.731 -13.179 1.00 95.81 326 THR A CA 1
ATOM 2501 C C . THR A 1 326 ? 2.944 -16.066 -12.445 1.00 95.81 326 THR A C 1
ATOM 2503 O O . THR A 1 326 ? 3.074 -17.121 -13.069 1.00 95.81 326 THR A O 1
ATOM 2506 N N . LYS A 1 327 ? 2.731 -16.047 -11.127 1.00 95.62 327 LYS A N 1
ATOM 2507 C CA . LYS A 1 327 ? 2.863 -17.226 -10.263 1.00 95.62 327 LYS A CA 1
ATOM 2508 C C . LYS A 1 327 ? 1.812 -18.296 -10.539 1.00 95.62 327 LYS A C 1
ATOM 2510 O O . LYS A 1 327 ? 2.102 -19.488 -10.451 1.00 95.62 327 LYS A O 1
ATOM 2515 N N . HIS A 1 328 ? 0.582 -17.886 -10.834 1.00 96.56 328 HIS A N 1
ATOM 2516 C CA . HIS A 1 328 ? -0.568 -18.791 -10.866 1.00 96.56 328 HIS A CA 1
ATOM 2517 C C . HIS A 1 328 ? -1.178 -18.990 -12.246 1.00 96.56 328 HIS A C 1
ATOM 2519 O O . HIS A 1 328 ? -1.845 -20.005 -12.451 1.00 96.56 328 HIS A O 1
ATOM 2525 N N . HIS A 1 329 ? -0.923 -18.069 -13.175 1.00 96.50 329 HIS A N 1
ATOM 2526 C CA . HIS A 1 329 ? -1.520 -18.068 -14.513 1.00 96.50 329 HIS A CA 1
ATOM 2527 C C . HIS A 1 329 ? -0.500 -18.109 -15.641 1.00 96.50 329 HIS A C 1
ATOM 2529 O O . HIS A 1 329 ? -0.898 -18.159 -16.803 1.00 96.50 329 HIS A O 1
ATOM 2535 N N . ARG A 1 330 ? 0.801 -18.147 -15.311 1.00 93.62 330 ARG A N 1
ATOM 2536 C CA . ARG A 1 330 ? 1.908 -18.161 -16.282 1.00 93.62 330 ARG A CA 1
ATOM 2537 C C . ARG A 1 330 ? 1.808 -17.002 -17.278 1.00 93.62 330 ARG A C 1
ATOM 2539 O O . ARG A 1 330 ? 2.072 -17.171 -18.465 1.00 93.62 330 ARG A O 1
ATOM 2546 N N . ARG A 1 331 ? 1.358 -15.845 -16.791 1.00 94.81 331 ARG A N 1
ATOM 2547 C CA . ARG A 1 331 ? 1.337 -14.591 -17.542 1.00 94.81 331 ARG A CA 1
ATOM 2548 C C . ARG A 1 331 ? 2.573 -13.791 -17.161 1.00 94.81 331 ARG A C 1
ATOM 2550 O O . ARG A 1 331 ? 2.774 -13.479 -15.987 1.00 94.81 331 ARG A O 1
ATOM 2557 N N . ASP A 1 332 ? 3.399 -13.486 -18.150 1.00 93.06 332 ASP A N 1
ATOM 2558 C CA . ASP A 1 332 ? 4.607 -12.702 -17.928 1.00 93.06 332 ASP A CA 1
ATOM 2559 C C . ASP A 1 332 ? 4.267 -11.320 -17.370 1.00 93.06 332 ASP A C 1
ATOM 2561 O O . ASP A 1 332 ? 3.176 -10.777 -17.585 1.00 93.06 332 ASP A O 1
ATOM 2565 N N . TRP A 1 333 ? 5.221 -10.738 -16.646 1.00 95.19 333 TRP A N 1
ATOM 2566 C CA . TRP A 1 333 ? 5.090 -9.353 -16.224 1.00 95.19 333 TRP A CA 1
ATOM 2567 C C . TRP A 1 333 ? 4.965 -8.452 -17.462 1.00 95.19 333 TRP A C 1
ATOM 2569 O O . TRP A 1 333 ? 5.775 -8.600 -18.381 1.00 95.19 333 TRP A O 1
ATOM 2579 N N . PRO A 1 334 ? 3.995 -7.517 -17.507 1.00 94.38 334 PRO A N 1
ATOM 2580 C CA . PRO A 1 334 ? 3.803 -6.654 -18.666 1.00 94.38 334 PRO A CA 1
ATOM 2581 C C . PRO A 1 334 ? 5.089 -5.921 -19.055 1.00 94.38 334 PRO A C 1
ATOM 2583 O O . PRO A 1 334 ? 5.693 -5.234 -18.227 1.00 94.38 334 PRO A O 1
ATOM 2586 N N . ALA A 1 335 ? 5.479 -6.072 -20.318 1.00 95.69 335 ALA A N 1
ATOM 2587 C CA . ALA A 1 335 ? 6.682 -5.488 -20.888 1.00 95.69 335 ALA A CA 1
ATOM 2588 C C . ALA A 1 335 ? 6.402 -4.949 -22.295 1.00 95.69 335 ALA A C 1
ATOM 2590 O O . ALA A 1 335 ? 5.513 -5.452 -22.986 1.00 95.69 335 ALA A O 1
ATOM 2591 N N . TYR A 1 336 ? 7.176 -3.956 -22.723 1.00 96.50 336 TYR A N 1
ATOM 2592 C CA . TYR A 1 336 ? 7.191 -3.478 -24.105 1.00 96.50 336 TYR A CA 1
ATOM 2593 C C . TYR A 1 336 ? 8.623 -3.400 -24.632 1.00 96.50 336 TYR A C 1
ATOM 2595 O O . TYR A 1 336 ? 9.563 -3.174 -23.869 1.00 96.50 336 TYR A O 1
ATOM 2603 N N . GLU A 1 337 ? 8.778 -3.621 -25.934 1.00 97.50 337 GLU A N 1
ATOM 2604 C CA . GLU A 1 337 ? 10.068 -3.510 -26.616 1.00 97.50 337 GLU A CA 1
ATOM 2605 C C . GLU A 1 337 ? 10.498 -2.042 -26.697 1.00 97.50 337 GLU A C 1
ATOM 2607 O O . GLU A 1 337 ? 9.677 -1.151 -26.939 1.00 97.50 337 GLU A O 1
ATOM 2612 N N . ILE A 1 338 ? 11.791 -1.806 -26.511 1.00 97.25 338 ILE A N 1
ATOM 2613 C CA . ILE A 1 338 ? 12.447 -0.514 -26.707 1.00 97.25 338 ILE A CA 1
ATOM 2614 C C . ILE A 1 338 ? 13.639 -0.700 -27.642 1.00 97.25 338 ILE A C 1
ATOM 2616 O O . ILE A 1 338 ? 14.117 -1.815 -27.849 1.00 97.25 338 ILE A O 1
ATOM 2620 N N . GLU A 1 339 ? 14.131 0.393 -28.217 1.00 94.56 339 GLU A N 1
ATOM 2621 C CA . GLU A 1 339 ? 15.325 0.327 -29.054 1.00 94.56 339 GLU A CA 1
ATOM 2622 C C . GLU A 1 339 ? 16.540 -0.091 -28.196 1.00 94.56 339 GLU A C 1
ATOM 2624 O O . GLU A 1 339 ? 16.815 0.562 -27.182 1.00 94.56 339 GLU A O 1
ATOM 2629 N N . PRO A 1 340 ? 17.267 -1.168 -28.561 1.00 90.62 340 PRO A N 1
ATOM 2630 C CA . PRO A 1 340 ? 18.385 -1.703 -27.784 1.00 90.62 340 PRO A CA 1
ATOM 2631 C C . PRO A 1 340 ? 19.670 -0.904 -28.042 1.00 90.62 340 PRO A C 1
ATOM 2633 O O . PRO A 1 340 ? 20.731 -1.447 -28.329 1.00 90.62 340 PRO A O 1
ATOM 2636 N N . THR A 1 341 ? 19.572 0.418 -27.962 1.00 90.69 341 THR A N 1
ATOM 2637 C CA . THR A 1 341 ? 20.688 1.353 -28.102 1.00 90.69 341 THR A CA 1
ATOM 2638 C C . THR A 1 341 ? 20.777 2.217 -26.848 1.00 90.69 341 THR A C 1
ATOM 2640 O O . THR A 1 341 ? 19.776 2.399 -26.144 1.00 90.69 341 THR A O 1
ATOM 2643 N N . PRO A 1 342 ? 21.954 2.785 -26.525 1.00 91.00 342 PRO A N 1
ATOM 2644 C CA . PRO A 1 342 ? 22.067 3.750 -25.438 1.00 91.00 342 PRO A CA 1
ATOM 2645 C C . PRO A 1 342 ? 21.028 4.877 -25.538 1.00 91.00 342 PRO A C 1
ATOM 2647 O O . PRO A 1 342 ? 20.476 5.299 -24.526 1.00 91.00 342 PRO A O 1
ATOM 2650 N N . GLU A 1 343 ? 20.724 5.341 -26.749 1.00 93.31 343 GLU A N 1
ATOM 2651 C CA . GLU A 1 343 ? 19.719 6.366 -27.028 1.00 93.31 343 GLU A CA 1
ATOM 2652 C C . GLU A 1 343 ? 18.301 5.880 -26.715 1.00 93.31 343 GLU A C 1
ATOM 2654 O O . GLU A 1 343 ? 17.574 6.574 -26.001 1.00 93.31 343 GLU A O 1
ATOM 2659 N N . GLY A 1 344 ? 17.938 4.676 -27.166 1.00 95.31 344 GLY A N 1
ATOM 2660 C CA . GLY A 1 344 ? 16.643 4.062 -26.870 1.00 95.31 344 GLY A CA 1
ATOM 2661 C C . GLY A 1 344 ? 16.403 3.860 -25.374 1.00 95.31 344 GLY A C 1
ATOM 2662 O O . GLY A 1 344 ? 15.332 4.180 -24.851 1.00 95.31 344 GLY A O 1
ATOM 2663 N N . LEU A 1 345 ? 17.431 3.408 -24.651 1.00 96.56 345 LEU A N 1
ATOM 2664 C CA . LEU A 1 345 ? 17.387 3.249 -23.196 1.00 96.56 345 LEU A CA 1
ATOM 2665 C C . LEU A 1 345 ? 17.227 4.596 -22.474 1.00 96.56 345 LEU A C 1
ATOM 2667 O O . LEU A 1 345 ? 16.450 4.691 -21.518 1.00 96.56 345 LEU A O 1
ATOM 2671 N N . VAL A 1 346 ? 17.927 5.645 -22.923 1.00 97.00 346 VAL A N 1
ATOM 2672 C CA . VAL A 1 346 ? 17.777 7.016 -22.401 1.00 97.00 346 VAL A CA 1
ATOM 2673 C C . VAL A 1 346 ? 16.357 7.530 -22.616 1.00 97.00 346 VAL A C 1
ATOM 2675 O O . VAL A 1 346 ? 15.759 8.062 -21.677 1.00 97.00 346 VAL A O 1
ATOM 2678 N N . GLU A 1 347 ? 15.815 7.374 -23.825 1.00 96.81 347 GLU A N 1
ATOM 2679 C CA . GLU A 1 347 ? 14.467 7.825 -24.169 1.00 96.81 347 GLU A CA 1
ATOM 2680 C C . GLU A 1 347 ? 13.421 7.137 -23.288 1.00 96.81 347 GLU A C 1
ATOM 2682 O O . GLU A 1 347 ? 12.674 7.819 -22.579 1.00 96.81 347 GLU A O 1
ATOM 2687 N N . ALA A 1 348 ? 13.428 5.802 -23.239 1.00 97.00 348 ALA A N 1
ATOM 2688 C CA . ALA A 1 348 ? 12.494 5.027 -22.423 1.00 97.00 348 ALA A CA 1
ATOM 2689 C C . ALA A 1 348 ? 12.579 5.406 -20.933 1.00 97.00 348 ALA A C 1
ATOM 2691 O O . ALA A 1 348 ? 11.561 5.607 -20.262 1.00 97.00 348 ALA A O 1
ATOM 2692 N N . THR A 1 349 ? 13.801 5.585 -20.422 1.00 97.19 349 THR A N 1
ATOM 2693 C CA . THR A 1 349 ? 14.047 5.985 -19.032 1.00 97.19 349 THR A CA 1
ATOM 2694 C C . THR A 1 349 ? 13.468 7.363 -18.723 1.00 97.19 349 THR A C 1
ATOM 2696 O O . THR A 1 349 ? 12.756 7.519 -17.728 1.00 97.19 349 THR A O 1
ATOM 2699 N N . PHE A 1 350 ? 13.717 8.372 -19.563 1.00 96.56 350 PHE A N 1
ATOM 2700 C CA . PHE A 1 350 ? 13.224 9.725 -19.293 1.00 96.56 350 PHE A CA 1
ATOM 2701 C C . PHE A 1 350 ? 11.736 9.907 -19.570 1.00 96.56 350 PHE A C 1
ATOM 2703 O O . PHE A 1 350 ? 11.119 10.717 -18.872 1.00 96.56 350 PHE A O 1
ATOM 2710 N N . VAL A 1 351 ? 11.137 9.151 -20.497 1.00 94.62 351 VAL A N 1
ATOM 2711 C CA . VAL A 1 351 ? 9.674 9.105 -20.661 1.00 94.62 351 VAL A CA 1
ATOM 2712 C C . VAL A 1 351 ? 9.023 8.706 -19.338 1.00 94.62 351 VAL A C 1
ATOM 2714 O O . VAL A 1 351 ? 8.118 9.388 -18.853 1.00 94.62 351 VAL A O 1
ATOM 2717 N N . ARG A 1 352 ? 9.530 7.646 -18.703 1.00 94.88 352 ARG A N 1
ATOM 2718 C CA . ARG A 1 352 ? 8.994 7.142 -17.437 1.00 94.88 352 ARG A CA 1
ATOM 2719 C C . ARG A 1 352 ? 9.328 8.034 -16.250 1.00 94.88 352 ARG A C 1
ATOM 2721 O O . ARG A 1 352 ?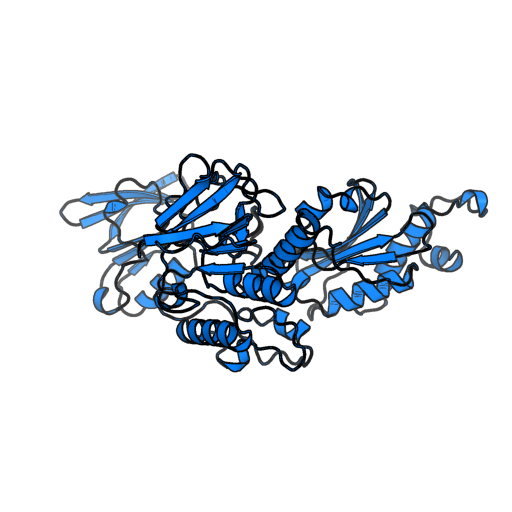 8.406 8.444 -15.551 1.00 94.88 352 ARG A O 1
ATOM 2728 N N . LEU A 1 353 ? 10.585 8.434 -16.050 1.00 94.75 353 LEU A N 1
ATOM 2729 C CA . LEU A 1 353 ? 10.977 9.305 -14.929 1.00 94.75 353 LEU A CA 1
ATOM 2730 C C . LEU A 1 353 ? 10.175 10.618 -14.892 1.00 94.75 353 LEU A C 1
ATOM 2732 O O . LEU A 1 353 ? 9.712 11.049 -13.833 1.00 94.75 353 LEU A O 1
ATOM 2736 N N . ASN A 1 354 ? 9.952 11.246 -16.050 1.00 94.81 354 ASN A N 1
ATOM 2737 C CA . ASN A 1 354 ? 9.251 12.530 -16.118 1.00 94.81 354 ASN A CA 1
ATOM 2738 C C . ASN A 1 354 ? 7.724 12.415 -16.026 1.00 94.81 354 ASN A C 1
ATOM 2740 O O . ASN A 1 354 ? 7.076 13.417 -15.729 1.00 94.81 354 ASN A O 1
ATOM 2744 N N . ARG A 1 355 ? 7.145 11.225 -16.231 1.00 94.19 355 ARG A N 1
ATOM 2745 C CA . ARG A 1 355 ? 5.689 11.034 -16.273 1.00 94.19 355 ARG A CA 1
ATOM 2746 C C . ARG A 1 355 ? 5.144 10.193 -15.123 1.00 94.19 355 ARG A C 1
ATOM 2748 O O . ARG A 1 355 ? 4.162 10.586 -14.503 1.00 94.19 355 ARG A O 1
ATOM 2755 N N . ALA A 1 356 ? 5.798 9.076 -14.809 1.00 93.88 356 ALA A N 1
ATOM 2756 C CA . ALA A 1 356 ? 5.297 8.054 -13.898 1.00 93.88 356 ALA A CA 1
ATOM 2757 C C . ALA A 1 356 ? 5.015 8.607 -12.498 1.00 93.88 356 ALA A C 1
ATOM 2759 O O . ALA A 1 356 ? 5.791 9.389 -11.937 1.00 93.88 356 ALA A O 1
ATOM 2760 N N . SER A 1 357 ? 3.905 8.164 -11.924 1.00 94.88 357 SER A N 1
ATOM 2761 C CA . SER A 1 357 ? 3.506 8.473 -10.556 1.00 94.88 357 SER A CA 1
ATOM 2762 C C . SER A 1 357 ? 3.974 7.410 -9.565 1.00 94.88 357 SER A C 1
ATOM 2764 O O . SER A 1 357 ? 4.340 7.749 -8.446 1.00 94.88 357 SER A O 1
ATOM 2766 N N . ALA A 1 358 ? 4.065 6.144 -9.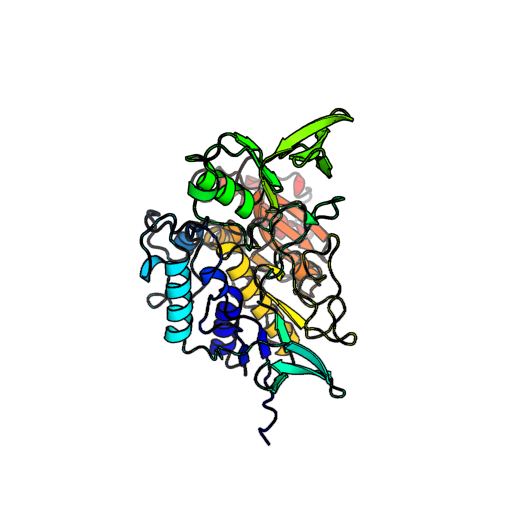973 1.00 95.19 358 ALA A N 1
ATOM 2767 C CA . ALA A 1 358 ? 4.481 5.047 -9.099 1.00 95.19 358 ALA A CA 1
ATOM 2768 C C . ALA A 1 358 ? 5.884 5.241 -8.496 1.00 95.19 358 ALA A C 1
ATOM 2770 O O . ALA A 1 358 ? 6.045 5.155 -7.279 1.00 95.19 358 ALA A O 1
ATOM 2771 N N . LEU A 1 359 ? 6.881 5.576 -9.328 1.00 94.56 359 LEU A N 1
ATOM 2772 C CA . LEU A 1 359 ? 8.260 5.835 -8.880 1.00 94.56 359 LEU A CA 1
ATOM 2773 C C . LEU A 1 359 ? 8.349 7.053 -7.946 1.00 94.56 359 LEU A C 1
ATOM 2775 O O . LEU A 1 359 ? 9.193 7.098 -7.057 1.00 94.56 359 LEU A O 1
ATOM 2779 N N . TRP A 1 360 ? 7.452 8.028 -8.129 1.00 93.19 360 TRP A N 1
ATOM 2780 C CA . TRP A 1 360 ? 7.318 9.203 -7.263 1.00 93.19 360 TRP A CA 1
ATOM 2781 C C . TRP A 1 360 ? 6.724 8.861 -5.900 1.00 93.19 360 TRP A C 1
ATOM 2783 O O . TRP A 1 360 ? 7.196 9.361 -4.879 1.00 93.19 360 TRP A O 1
ATOM 2793 N N . GLN A 1 361 ? 5.690 8.018 -5.878 1.00 92.75 361 GLN A N 1
ATOM 2794 C CA . GLN A 1 361 ? 5.016 7.638 -4.640 1.00 92.75 361 GLN A CA 1
ATOM 2795 C C . GLN A 1 361 ? 5.834 6.630 -3.826 1.00 92.75 361 GLN A C 1
ATOM 2797 O O . GLN A 1 361 ? 5.771 6.641 -2.599 1.00 92.75 361 GLN A O 1
ATOM 2802 N N . LEU A 1 362 ? 6.615 5.768 -4.479 1.00 93.69 362 LEU A N 1
ATOM 2803 C CA . LEU A 1 362 ? 7.358 4.680 -3.836 1.00 93.69 362 LEU A CA 1
ATOM 2804 C C . LEU A 1 362 ? 8.851 4.687 -4.220 1.00 93.69 362 LEU A C 1
ATOM 2806 O O . LEU A 1 362 ? 9.339 3.692 -4.769 1.00 93.69 362 LEU A O 1
ATOM 2810 N N . PRO A 1 363 ? 9.580 5.786 -3.929 1.00 93.06 363 PRO A N 1
ATOM 2811 C CA . PRO A 1 363 ? 11.000 5.911 -4.257 1.00 93.06 363 PRO A CA 1
ATOM 2812 C C . PRO A 1 363 ? 11.814 4.814 -3.569 1.00 93.06 363 PRO A C 1
ATOM 2814 O O . PRO A 1 363 ? 11.518 4.462 -2.434 1.00 93.06 363 PRO A O 1
ATOM 2817 N N . GLY A 1 364 ? 12.795 4.233 -4.254 1.00 91.94 364 GLY A N 1
ATOM 2818 C CA . GLY A 1 364 ? 13.646 3.148 -3.748 1.00 91.94 364 GLY A CA 1
ATOM 2819 C C . GLY A 1 364 ? 12.927 1.816 -3.497 1.00 91.94 364 GLY A C 1
ATOM 2820 O O . GLY A 1 364 ? 13.573 0.793 -3.282 1.00 91.94 364 GLY A O 1
ATOM 2821 N N . PHE A 1 365 ? 11.592 1.780 -3.557 1.00 93.12 365 PHE A N 1
ATOM 2822 C CA . PHE A 1 365 ? 10.807 0.562 -3.379 1.00 93.12 365 PHE A CA 1
ATOM 2823 C C . PHE A 1 365 ? 10.385 -0.034 -4.727 1.00 93.12 365 PHE A C 1
ATOM 2825 O O . PHE A 1 365 ? 10.716 -1.188 -5.022 1.00 93.12 365 PHE A O 1
ATOM 2832 N N . LEU A 1 366 ? 9.689 0.751 -5.558 1.00 94.44 366 LEU A N 1
ATOM 2833 C CA . LEU A 1 366 ? 9.346 0.357 -6.924 1.00 94.44 366 LEU A CA 1
ATOM 2834 C C . LEU A 1 366 ? 10.442 0.774 -7.893 1.00 94.44 366 LEU A C 1
ATOM 2836 O O . LEU A 1 366 ? 10.966 1.884 -7.820 1.00 94.44 366 LEU A O 1
ATOM 2840 N N . HIS A 1 367 ? 10.748 -0.133 -8.809 1.00 97.00 367 HIS A N 1
ATOM 2841 C CA . HIS A 1 367 ? 11.705 0.080 -9.874 1.00 97.00 367 HIS A CA 1
ATOM 2842 C C . HIS A 1 367 ? 11.044 -0.232 -11.205 1.00 97.00 367 HIS A C 1
ATOM 2844 O O . HIS A 1 367 ? 10.367 -1.250 -11.351 1.00 97.00 367 HIS A O 1
ATOM 2850 N N . ASP A 1 368 ? 11.292 0.619 -12.185 1.00 98.19 368 ASP A N 1
ATOM 2851 C CA . ASP A 1 368 ? 11.181 0.188 -13.566 1.00 98.19 368 ASP A CA 1
ATOM 2852 C C . ASP A 1 368 ? 12.453 -0.594 -13.931 1.00 98.19 368 ASP A C 1
ATOM 2854 O O . ASP A 1 368 ? 13.515 -0.398 -13.331 1.00 98.19 368 ASP A O 1
ATOM 2858 N N . VAL A 1 369 ? 12.348 -1.526 -14.872 1.00 98.12 369 VAL A N 1
ATOM 2859 C CA . VAL A 1 369 ? 13.412 -2.475 -15.202 1.00 98.12 369 VAL A CA 1
ATOM 2860 C C . VAL A 1 369 ? 13.611 -2.517 -16.706 1.00 98.12 369 VAL A C 1
ATOM 2862 O O . VAL A 1 369 ? 12.649 -2.659 -17.452 1.00 98.12 369 VAL A O 1
ATOM 2865 N N . ILE A 1 370 ? 14.862 -2.430 -17.147 1.00 97.62 370 ILE A N 1
ATOM 2866 C CA . ILE A 1 370 ? 15.233 -2.675 -18.540 1.00 97.62 370 ILE A CA 1
ATOM 2867 C C . ILE A 1 370 ? 16.019 -3.973 -18.589 1.00 97.62 370 ILE A C 1
ATOM 2869 O O . ILE A 1 370 ? 17.068 -4.075 -17.958 1.00 97.62 370 ILE A O 1
ATOM 2873 N N . VAL A 1 371 ? 15.532 -4.951 -19.341 1.00 94.88 371 VAL A N 1
ATOM 2874 C CA . VAL A 1 371 ? 16.289 -6.167 -19.653 1.00 94.88 371 VAL A CA 1
ATOM 2875 C C . VAL A 1 371 ? 16.840 -6.016 -21.055 1.00 94.88 371 VAL A C 1
ATOM 2877 O O . VAL A 1 371 ? 16.068 -5.774 -21.980 1.00 94.88 371 VAL A O 1
ATOM 2880 N N . VAL A 1 372 ? 18.152 -6.160 -21.194 1.00 89.00 372 VAL A N 1
ATOM 2881 C CA . VAL A 1 372 ? 18.850 -6.158 -22.482 1.00 89.00 372 VAL A CA 1
ATOM 2882 C C . VAL A 1 372 ? 19.391 -7.565 -22.687 1.00 89.00 372 VAL A C 1
ATOM 2884 O O . VAL A 1 372 ? 19.859 -8.180 -21.727 1.00 89.00 372 VAL A O 1
ATOM 2887 N N . ASP A 1 373 ? 19.258 -8.111 -23.891 1.00 83.69 373 ASP A N 1
ATOM 2888 C CA . ASP A 1 373 ? 19.899 -9.385 -24.205 1.00 83.69 373 ASP A CA 1
ATOM 2889 C C . ASP A 1 373 ? 21.429 -9.238 -24.301 1.00 83.69 373 ASP A C 1
ATOM 2891 O O . ASP A 1 373 ? 21.975 -8.137 -24.366 1.00 83.69 373 ASP A O 1
ATOM 2895 N N . GLU A 1 374 ? 22.142 -10.363 -24.251 1.00 75.38 374 GLU A N 1
ATOM 2896 C CA . GLU A 1 374 ? 23.611 -10.368 -24.154 1.00 75.38 374 GLU A CA 1
ATOM 2897 C C . GLU A 1 374 ? 24.284 -9.717 -25.369 1.00 75.38 374 GLU A C 1
ATOM 2899 O O . GLU A 1 374 ? 25.321 -9.071 -25.231 1.00 75.38 374 GLU A O 1
ATOM 2904 N N . ASP A 1 375 ? 23.648 -9.832 -26.534 1.00 75.88 375 ASP A N 1
ATOM 2905 C CA . ASP A 1 375 ? 24.145 -9.314 -27.806 1.00 75.88 375 ASP A CA 1
ATOM 2906 C C . ASP A 1 375 ? 23.640 -7.892 -28.128 1.00 75.88 375 ASP A C 1
ATOM 2908 O O . ASP A 1 375 ? 23.947 -7.375 -29.202 1.00 75.88 375 ASP A O 1
ATOM 2912 N N . TRP A 1 376 ? 22.855 -7.260 -27.241 1.00 82.94 376 TRP A N 1
ATOM 2913 C CA . TRP A 1 376 ? 22.203 -5.960 -27.475 1.00 82.94 376 TRP A CA 1
ATOM 2914 C C . TRP A 1 376 ? 21.340 -5.904 -28.754 1.00 82.94 376 TRP A C 1
ATOM 2916 O O . TRP A 1 376 ? 21.186 -4.861 -29.388 1.00 82.94 376 TRP A O 1
ATOM 2926 N N . ASN A 1 377 ? 20.736 -7.027 -29.134 1.00 83.50 377 ASN A N 1
ATOM 2927 C CA . ASN A 1 377 ? 19.803 -7.119 -30.255 1.00 83.50 377 ASN A CA 1
ATOM 2928 C C . ASN A 1 377 ? 18.354 -6.837 -29.841 1.00 83.50 377 ASN A C 1
ATOM 2930 O O . ASN A 1 377 ? 17.525 -6.520 -30.698 1.00 83.50 377 ASN A O 1
ATOM 2934 N N . ALA A 1 378 ? 18.034 -6.949 -28.551 1.00 89.69 378 ALA A N 1
ATOM 2935 C CA . ALA A 1 378 ? 16.698 -6.717 -28.023 1.00 89.69 378 ALA A CA 1
ATOM 2936 C C . ALA A 1 378 ? 16.737 -6.114 -26.616 1.00 89.69 378 ALA A C 1
ATOM 2938 O O . ALA A 1 378 ? 17.563 -6.471 -25.774 1.00 89.69 378 ALA A O 1
ATOM 2939 N N . ALA A 1 379 ? 15.791 -5.217 -26.344 1.00 94.06 379 ALA A N 1
ATOM 2940 C CA . ALA A 1 379 ? 15.629 -4.605 -25.038 1.00 94.06 379 ALA A CA 1
ATOM 2941 C C . ALA A 1 379 ? 14.147 -4.467 -24.693 1.00 94.06 379 ALA A C 1
ATOM 2943 O O . ALA A 1 379 ? 13.338 -4.001 -25.491 1.00 94.06 379 ALA A O 1
ATOM 2944 N N . ARG A 1 380 ? 13.797 -4.842 -23.461 1.00 96.94 380 ARG A N 1
ATOM 2945 C CA . ARG A 1 380 ? 12.426 -4.791 -22.945 1.00 96.94 380 ARG A CA 1
ATOM 2946 C C . ARG A 1 380 ? 12.349 -3.935 -21.700 1.00 96.94 380 ARG A C 1
ATOM 2948 O O . ARG A 1 380 ? 13.189 -4.055 -20.809 1.00 96.94 380 ARG A O 1
ATOM 2955 N N . TYR A 1 381 ? 11.300 -3.131 -21.614 1.00 97.94 381 TYR A N 1
ATOM 2956 C CA . TYR A 1 381 ? 11.006 -2.275 -20.475 1.00 97.94 381 TYR A CA 1
ATOM 2957 C C . TYR A 1 381 ? 9.841 -2.845 -19.666 1.00 97.94 381 TYR A C 1
ATOM 2959 O O . TYR A 1 381 ? 8.769 -3.112 -20.210 1.00 97.94 381 TYR A O 1
ATOM 2967 N N . LEU A 1 382 ? 10.039 -3.015 -18.361 1.00 97.75 382 LEU A N 1
ATOM 2968 C CA . LEU A 1 382 ? 9.052 -3.518 -17.415 1.00 97.75 382 LEU A CA 1
ATOM 2969 C C . LEU A 1 382 ? 8.804 -2.467 -16.341 1.00 97.75 382 LEU A C 1
ATOM 2971 O O . LEU A 1 382 ? 9.733 -1.959 -15.721 1.00 97.75 382 LEU A O 1
ATOM 2975 N N . GLU A 1 383 ? 7.540 -2.153 -16.094 1.00 96.38 383 GLU A N 1
ATOM 2976 C CA . GLU A 1 383 ? 7.182 -1.091 -15.157 1.00 96.38 383 GLU A CA 1
ATOM 2977 C C . GLU A 1 383 ? 6.917 -1.635 -13.746 1.00 96.38 383 GLU A C 1
ATOM 2979 O O . GLU A 1 383 ? 6.248 -2.662 -13.585 1.00 96.38 383 GLU A O 1
ATOM 2984 N N . GLU A 1 384 ? 7.330 -0.874 -12.731 1.00 95.19 384 GLU A N 1
ATOM 2985 C CA . GLU A 1 384 ? 6.820 -0.930 -11.353 1.00 95.19 384 GLU A CA 1
ATOM 2986 C C . GLU A 1 384 ? 7.013 -2.261 -10.615 1.00 95.19 384 GLU A C 1
ATOM 2988 O O . GLU A 1 384 ? 6.125 -2.741 -9.905 1.00 95.19 384 GLU A O 1
ATOM 2993 N N . MET A 1 385 ? 8.189 -2.863 -10.745 1.00 95.69 385 MET A N 1
ATOM 2994 C CA . MET A 1 385 ? 8.571 -4.043 -9.978 1.00 95.69 385 MET A CA 1
ATOM 2995 C C . MET A 1 385 ? 9.096 -3.662 -8.585 1.00 95.69 385 MET A C 1
ATOM 2997 O O . MET A 1 385 ? 10.030 -2.865 -8.473 1.00 95.69 385 MET A O 1
ATOM 3001 N N . PRO A 1 386 ? 8.582 -4.261 -7.496 1.00 95.06 386 PRO A N 1
ATOM 3002 C CA . PRO A 1 386 ? 9.227 -4.159 -6.192 1.00 95.06 386 PRO A CA 1
ATOM 3003 C C . PRO A 1 386 ? 10.629 -4.775 -6.225 1.00 95.06 386 PRO A C 1
ATOM 3005 O O . PRO A 1 386 ? 10.793 -5.926 -6.638 1.00 95.06 386 PRO A O 1
ATOM 3008 N N . LEU A 1 387 ? 11.637 -4.048 -5.734 1.00 93.56 387 LEU A N 1
ATOM 3009 C CA . LEU A 1 387 ? 13.038 -4.491 -5.812 1.00 93.56 387 LEU A CA 1
ATOM 3010 C C . LEU A 1 387 ? 13.267 -5.860 -5.162 1.00 93.56 387 LEU A C 1
ATOM 3012 O O . LEU A 1 387 ? 13.997 -6.698 -5.688 1.00 93.56 387 LEU A O 1
ATOM 3016 N N . ALA A 1 388 ? 12.637 -6.097 -4.010 1.00 92.62 388 ALA A N 1
ATOM 3017 C CA . ALA A 1 388 ? 12.782 -7.350 -3.277 1.00 92.62 388 ALA A CA 1
ATOM 3018 C C . ALA A 1 388 ? 12.234 -8.557 -4.060 1.00 92.62 388 ALA A C 1
ATOM 3020 O O . ALA A 1 388 ? 12.825 -9.631 -3.991 1.00 92.62 388 ALA A O 1
ATOM 3021 N N . TYR A 1 389 ? 11.148 -8.374 -4.819 1.00 94.31 389 TYR A N 1
ATOM 3022 C CA . TYR A 1 389 ? 10.607 -9.405 -5.707 1.00 94.31 389 TYR A CA 1
ATOM 3023 C C . TYR A 1 389 ? 11.543 -9.643 -6.893 1.00 94.31 389 TYR A C 1
ATOM 3025 O O . TYR A 1 389 ? 11.945 -10.777 -7.141 1.00 94.31 389 TYR A O 1
ATOM 3033 N N . LEU A 1 390 ? 11.966 -8.563 -7.560 1.00 95.06 390 LEU A N 1
ATOM 3034 C CA . LEU A 1 390 ? 12.890 -8.620 -8.691 1.00 95.06 390 LEU A CA 1
ATOM 3035 C C . LEU A 1 390 ? 14.156 -9.417 -8.358 1.00 95.06 390 LEU A C 1
ATOM 3037 O O . LEU A 1 390 ? 14.507 -10.343 -9.080 1.00 95.06 390 LEU A O 1
ATOM 3041 N N . ARG A 1 391 ? 14.821 -9.087 -7.244 1.00 92.25 391 ARG A N 1
ATOM 3042 C CA . ARG A 1 391 ? 16.096 -9.712 -6.853 1.00 92.25 391 ARG A CA 1
ATOM 3043 C C . ARG A 1 391 ? 15.981 -11.201 -6.524 1.00 92.25 391 ARG A C 1
ATOM 3045 O O . ARG A 1 391 ? 16.981 -11.907 -6.608 1.00 92.25 391 ARG A O 1
ATOM 3052 N N . GLN A 1 392 ? 14.802 -11.661 -6.111 1.00 90.69 392 GLN A N 1
ATOM 3053 C CA . GLN A 1 392 ? 14.553 -13.069 -5.788 1.00 90.69 392 GLN A CA 1
ATOM 3054 C C . GLN A 1 392 ? 14.028 -13.871 -6.983 1.00 90.69 392 GLN A C 1
ATOM 3056 O O . GLN A 1 392 ? 14.141 -15.094 -6.979 1.00 90.69 392 GLN A O 1
ATOM 3061 N N . GLY A 1 393 ? 13.454 -13.197 -7.980 1.00 90.06 393 GLY A N 1
ATOM 3062 C CA . GLY A 1 393 ? 12.913 -13.823 -9.181 1.00 90.06 393 GLY A CA 1
ATOM 3063 C C . GLY A 1 393 ? 13.968 -14.127 -10.245 1.00 90.06 393 GLY A C 1
ATOM 3064 O O . GLY A 1 393 ? 15.108 -13.668 -10.180 1.00 90.06 393 GLY A O 1
ATOM 3065 N N . GLU A 1 394 ? 13.546 -14.868 -11.272 1.00 89.25 394 GLU A N 1
ATOM 3066 C CA . GLU A 1 394 ? 14.385 -15.259 -12.416 1.00 89.25 394 GLU A CA 1
ATOM 3067 C C . GLU A 1 394 ? 14.982 -14.046 -13.139 1.00 89.25 394 GLU A C 1
ATOM 3069 O O . GLU A 1 394 ? 16.157 -14.050 -13.493 1.00 89.25 394 GLU A O 1
ATOM 3074 N N . LEU A 1 395 ? 14.208 -12.965 -13.282 1.00 90.31 395 LEU A N 1
ATOM 3075 C CA . LEU A 1 395 ? 14.665 -11.754 -13.964 1.00 90.31 395 LEU A CA 1
ATOM 3076 C C . LEU A 1 395 ? 15.838 -11.086 -13.231 1.00 90.31 395 LEU A C 1
ATOM 3078 O O . LEU A 1 395 ? 16.760 -10.605 -13.885 1.00 90.31 395 LEU A O 1
ATOM 3082 N N . GLY A 1 396 ? 15.867 -11.130 -11.895 1.00 90.56 396 GLY A N 1
ATOM 3083 C CA . GLY A 1 396 ? 17.003 -10.648 -11.104 1.00 90.56 396 GLY A CA 1
ATOM 3084 C C . GLY A 1 396 ? 18.269 -11.496 -11.251 1.00 90.56 396 GLY A C 1
ATOM 3085 O O . GLY A 1 396 ? 19.341 -11.053 -10.851 1.00 90.56 396 GLY A O 1
ATOM 3086 N N . GLN A 1 397 ? 18.164 -12.694 -11.831 1.00 90.94 397 GLN A N 1
ATOM 3087 C CA . GLN A 1 397 ? 19.300 -13.558 -12.159 1.00 90.94 397 GLN A CA 1
ATOM 3088 C C . GLN A 1 397 ? 19.794 -13.366 -13.600 1.00 90.94 397 GLN A C 1
ATOM 3090 O O . GLN A 1 397 ? 20.758 -14.020 -13.994 1.00 90.94 397 GLN A O 1
ATOM 3095 N N . SER A 1 398 ? 19.172 -12.473 -14.380 1.00 89.94 398 SER A N 1
ATOM 3096 C CA . SER A 1 398 ? 19.609 -12.177 -15.748 1.00 89.94 398 SER A CA 1
ATOM 3097 C C . SER A 1 398 ? 21.056 -11.679 -15.760 1.00 89.94 398 SER A C 1
ATOM 3099 O O . SER A 1 398 ? 21.492 -10.958 -14.854 1.00 89.94 398 SER A O 1
ATOM 3101 N N . SER A 1 399 ? 21.797 -12.040 -16.805 1.00 87.19 399 SER A N 1
ATOM 3102 C CA . SER A 1 399 ? 23.187 -11.617 -17.006 1.00 87.19 399 SER A CA 1
ATOM 3103 C C . SER A 1 399 ? 23.314 -10.105 -17.208 1.00 87.19 399 SER A C 1
ATOM 3105 O O . SER A 1 399 ? 24.342 -9.536 -16.836 1.00 87.19 399 SER A O 1
ATOM 3107 N N . HIS A 1 400 ? 22.264 -9.440 -17.705 1.00 90.19 400 HIS A N 1
ATOM 3108 C CA . HIS A 1 400 ? 22.247 -7.994 -17.911 1.00 90.19 400 HIS A CA 1
ATOM 3109 C C . HIS A 1 400 ? 20.851 -7.399 -17.716 1.00 90.19 400 HIS A C 1
ATOM 3111 O O . HIS A 1 400 ? 19.924 -7.652 -18.482 1.00 90.19 400 HIS A O 1
ATOM 3117 N N . TYR A 1 401 ? 20.697 -6.547 -16.703 1.00 95.31 401 TYR A N 1
ATOM 3118 C CA . TYR A 1 401 ? 19.515 -5.696 -16.587 1.00 95.31 401 TYR A CA 1
ATOM 3119 C C . TYR A 1 401 ? 19.821 -4.388 -15.856 1.00 95.31 401 TYR A C 1
ATOM 3121 O O . TYR A 1 401 ? 20.813 -4.262 -15.134 1.00 95.31 401 TYR A O 1
ATOM 3129 N N . TYR A 1 402 ? 18.943 -3.408 -16.032 1.00 97.31 402 TYR A N 1
ATOM 3130 C CA . TYR A 1 402 ? 18.972 -2.141 -15.323 1.00 97.31 402 TYR A CA 1
ATOM 3131 C C . TYR A 1 402 ? 17.737 -1.986 -14.460 1.00 97.31 402 TYR A C 1
ATOM 3133 O O . TYR A 1 402 ? 16.649 -2.386 -14.857 1.00 97.31 402 TYR A O 1
ATOM 3141 N N . THR A 1 403 ? 17.886 -1.335 -13.314 1.00 98.31 403 THR A N 1
ATOM 3142 C CA . THR A 1 403 ? 16.754 -0.858 -12.520 1.00 98.31 403 THR A CA 1
ATOM 3143 C C . THR A 1 403 ? 16.779 0.655 -12.441 1.00 98.31 403 THR A C 1
ATOM 3145 O O . THR A 1 403 ? 17.843 1.236 -12.223 1.00 98.31 403 THR A O 1
ATOM 3148 N N . ILE A 1 404 ? 15.612 1.275 -12.555 1.00 98.38 404 ILE A N 1
ATOM 3149 C CA . ILE A 1 404 ? 15.412 2.720 -12.526 1.00 98.38 404 ILE A CA 1
ATOM 3150 C C . ILE A 1 404 ? 14.470 3.031 -11.366 1.00 98.38 404 ILE A C 1
ATOM 3152 O O . ILE A 1 404 ? 13.340 2.543 -11.331 1.00 98.38 404 ILE A O 1
ATOM 3156 N N . SER A 1 405 ? 14.922 3.854 -10.427 1.00 97.00 405 SER A N 1
ATOM 3157 C CA . SER A 1 405 ? 14.114 4.349 -9.311 1.00 97.00 405 SER A CA 1
ATOM 3158 C C . SER A 1 405 ? 14.328 5.846 -9.111 1.00 97.00 405 SER A C 1
ATOM 3160 O O . SER A 1 405 ? 15.273 6.445 -9.627 1.00 97.00 405 SER A O 1
ATOM 3162 N N . LEU A 1 406 ? 13.429 6.461 -8.346 1.00 95.44 406 LEU A N 1
ATOM 3163 C CA . LEU A 1 406 ? 13.739 7.702 -7.645 1.00 95.44 406 LEU A CA 1
ATOM 3164 C C . LEU A 1 406 ? 14.212 7.356 -6.236 1.00 95.44 406 LEU A C 1
ATOM 3166 O O . LEU A 1 406 ? 13.694 6.416 -5.646 1.00 95.44 406 LEU A O 1
ATOM 3170 N N . GLU A 1 407 ? 15.148 8.120 -5.689 1.00 93.69 407 GLU A N 1
ATOM 3171 C CA . GLU A 1 407 ? 15.719 7.919 -4.356 1.00 93.69 407 GLU A CA 1
ATOM 3172 C C . GLU A 1 407 ? 15.656 9.210 -3.539 1.00 93.69 407 GLU A C 1
ATOM 3174 O O . GLU A 1 407 ? 15.653 10.319 -4.084 1.00 93.69 407 GLU A O 1
ATOM 3179 N N . ARG A 1 408 ? 15.608 9.076 -2.209 1.00 89.56 408 ARG A N 1
ATOM 3180 C CA . ARG A 1 408 ? 15.632 10.217 -1.283 1.00 89.56 408 ARG A CA 1
ATOM 3181 C C . ARG A 1 408 ? 17.063 10.469 -0.802 1.00 89.56 408 ARG A C 1
ATOM 3183 O O . ARG A 1 408 ? 17.608 9.658 -0.062 1.00 89.56 408 ARG A O 1
ATOM 3190 N N . GLY A 1 409 ? 17.642 11.594 -1.217 1.00 84.94 409 GLY A N 1
ATOM 3191 C CA . GLY A 1 409 ? 18.890 12.153 -0.684 1.00 84.94 409 GLY A CA 1
ATOM 3192 C C . GLY A 1 409 ? 18.626 13.507 -0.023 1.00 84.94 409 GLY A C 1
ATOM 3193 O O . GLY A 1 409 ? 17.693 13.628 0.769 1.00 84.94 409 GLY A O 1
ATOM 3194 N N . GLU A 1 410 ? 19.393 14.538 -0.395 1.00 81.75 410 GLU A N 1
ATOM 3195 C CA . GLU A 1 410 ? 19.051 15.939 -0.073 1.00 81.75 410 GLU A CA 1
ATOM 3196 C C . GLU A 1 410 ? 17.700 16.351 -0.690 1.00 81.75 410 GLU A C 1
ATOM 3198 O O . GLU A 1 410 ? 16.930 17.089 -0.075 1.00 81.75 410 GLU A O 1
ATOM 3203 N N . GLY A 1 411 ? 17.352 15.747 -1.826 1.00 87.19 411 GLY A N 1
ATOM 3204 C CA . GLY A 1 411 ? 15.999 15.694 -2.360 1.00 87.19 411 GLY A CA 1
ATOM 3205 C C . GLY A 1 411 ? 15.776 14.468 -3.245 1.00 87.19 411 GLY A C 1
ATOM 3206 O O . GLY A 1 411 ? 16.537 13.489 -3.219 1.00 87.19 411 GLY A O 1
ATOM 3207 N N . LEU A 1 412 ? 14.652 14.477 -3.963 1.00 91.62 412 LEU A N 1
ATOM 3208 C CA . LEU A 1 412 ? 14.213 13.355 -4.791 1.00 91.62 412 LEU A CA 1
ATOM 3209 C C . LEU A 1 412 ? 14.972 13.365 -6.121 1.00 91.62 412 LEU A C 1
ATOM 3211 O O . LEU A 1 412 ? 14.869 14.327 -6.882 1.00 91.62 412 LEU A O 1
ATOM 3215 N N . HIS A 1 413 ? 15.700 12.292 -6.422 1.00 95.69 413 HIS A N 1
ATOM 3216 C CA . HIS A 1 413 ? 16.536 12.231 -7.620 1.00 95.69 413 HIS A CA 1
ATOM 3217 C C . HIS A 1 413 ? 16.554 10.834 -8.267 1.00 95.69 413 HIS A C 1
ATOM 3219 O O . HIS A 1 413 ? 16.349 9.844 -7.564 1.00 95.69 413 HIS A O 1
ATOM 3225 N N . PRO A 1 414 ? 16.780 10.719 -9.589 1.00 97.62 414 PRO A N 1
ATOM 3226 C CA . PRO A 1 414 ? 16.825 9.438 -10.277 1.00 97.62 414 PRO A CA 1
ATOM 3227 C C . PRO A 1 414 ? 18.115 8.682 -10.012 1.00 97.62 414 PRO A C 1
ATOM 3229 O O . PRO A 1 414 ? 19.207 9.260 -10.035 1.00 97.62 414 PRO A O 1
ATOM 3232 N N . VAL A 1 415 ? 17.979 7.368 -9.872 1.00 98.06 415 VAL A N 1
ATOM 3233 C CA . VAL A 1 415 ? 19.100 6.440 -9.824 1.00 98.06 415 VAL A CA 1
ATOM 3234 C C . VAL A 1 415 ? 18.858 5.302 -10.802 1.00 98.06 415 VAL A C 1
ATOM 3236 O O . VAL A 1 415 ? 17.812 4.650 -10.789 1.00 98.06 415 VAL A O 1
ATOM 3239 N N . VAL A 1 416 ? 19.844 5.072 -11.666 1.00 98.31 416 VAL A N 1
ATOM 3240 C CA . VAL A 1 416 ? 19.869 3.946 -12.601 1.00 98.31 416 VAL A CA 1
ATOM 3241 C C . VAL A 1 416 ? 20.978 3.002 -12.180 1.00 98.31 416 VAL A C 1
ATOM 3243 O O . VAL A 1 416 ? 22.119 3.421 -12.023 1.00 98.31 416 VAL A O 1
ATOM 3246 N N . ARG A 1 417 ? 20.658 1.725 -11.994 1.00 97.62 417 ARG A N 1
ATOM 3247 C CA . ARG A 1 417 ? 21.606 0.703 -11.536 1.00 97.62 417 ARG A CA 1
ATOM 3248 C C . ARG A 1 417 ? 21.716 -0.402 -12.564 1.00 97.62 417 ARG A C 1
ATOM 3250 O O . ARG A 1 417 ? 20.681 -0.892 -13.004 1.00 97.62 417 ARG A O 1
ATOM 3257 N N . ARG A 1 418 ? 22.933 -0.806 -12.923 1.00 95.44 418 ARG A N 1
ATOM 3258 C CA . ARG A 1 418 ? 23.199 -2.018 -13.703 1.00 95.44 418 ARG A CA 1
ATOM 3259 C C . ARG A 1 418 ? 23.419 -3.193 -12.767 1.00 95.44 418 ARG A C 1
ATOM 3261 O O . ARG A 1 418 ? 24.198 -3.112 -11.818 1.00 95.44 418 ARG A O 1
ATOM 3268 N N . TRP A 1 419 ? 22.820 -4.313 -13.131 1.00 94.50 419 TRP A N 1
ATOM 3269 C CA . TRP A 1 419 ? 22.949 -5.577 -12.438 1.00 94.50 419 TRP A CA 1
ATOM 3270 C C . TRP A 1 419 ? 23.379 -6.697 -13.388 1.00 94.50 419 TRP A C 1
ATOM 3272 O O . TRP A 1 419 ? 23.087 -6.660 -14.585 1.00 94.50 419 TRP A O 1
ATOM 3282 N N . SER A 1 420 ? 24.046 -7.703 -12.826 1.00 91.88 420 SER A N 1
ATOM 3283 C CA . SER A 1 420 ? 24.375 -8.965 -13.490 1.00 91.88 420 SER A CA 1
ATOM 3284 C C . SER A 1 420 ? 24.315 -10.099 -12.471 1.00 91.88 420 SER A C 1
ATOM 3286 O O . SER A 1 420 ? 24.947 -10.007 -11.417 1.00 91.88 420 SER A O 1
ATOM 3288 N N . GLY A 1 421 ? 23.510 -11.135 -12.728 1.00 89.25 421 GLY A N 1
ATOM 3289 C CA . GLY A 1 421 ? 23.384 -12.288 -11.825 1.00 89.25 421 GLY A CA 1
ATOM 3290 C C . GLY A 1 421 ? 23.045 -11.897 -10.378 1.00 89.25 421 GLY A C 1
ATOM 3291 O O . GLY A 1 421 ? 23.611 -12.435 -9.427 1.00 89.25 421 GLY A O 1
ATOM 3292 N N . GLY A 1 422 ? 22.199 -10.877 -10.199 1.00 90.38 422 GLY A N 1
ATOM 3293 C CA . GLY A 1 422 ? 21.802 -10.335 -8.896 1.00 90.38 422 GLY A CA 1
ATOM 3294 C C . GLY A 1 422 ? 22.849 -9.471 -8.178 1.00 90.38 422 GLY A C 1
ATOM 3295 O O . GLY A 1 422 ? 22.562 -8.959 -7.087 1.00 90.38 422 GLY A O 1
ATOM 3296 N N . GLN A 1 423 ? 24.037 -9.281 -8.760 1.00 93.31 423 GLN A N 1
ATOM 3297 C CA . GLN A 1 423 ? 25.080 -8.391 -8.250 1.00 93.31 423 GLN A CA 1
ATOM 3298 C C . GLN A 1 423 ? 24.950 -6.996 -8.860 1.00 93.31 423 GLN A C 1
ATOM 3300 O O . GLN A 1 423 ? 24.725 -6.853 -10.061 1.00 93.31 423 GLN A O 1
ATOM 3305 N N . LEU A 1 424 ? 25.091 -5.966 -8.023 1.00 95.12 424 LEU A N 1
ATOM 3306 C CA . LEU A 1 424 ? 25.166 -4.579 -8.474 1.00 95.12 424 LEU A CA 1
ATOM 3307 C C . LEU A 1 424 ? 26.536 -4.354 -9.117 1.00 95.12 424 LEU A C 1
ATOM 3309 O O . LEU A 1 424 ? 27.553 -4.534 -8.451 1.00 95.12 424 LEU A O 1
ATOM 3313 N N . ILE A 1 425 ? 26.549 -3.965 -10.388 1.00 94.31 425 ILE A N 1
ATOM 3314 C CA . ILE A 1 425 ? 27.785 -3.746 -11.147 1.00 94.31 425 ILE A CA 1
ATOM 3315 C C . ILE A 1 425 ? 28.170 -2.271 -11.147 1.00 94.31 425 ILE A C 1
ATOM 3317 O O . ILE A 1 425 ? 29.317 -1.919 -10.887 1.00 94.31 425 ILE A O 1
ATOM 3321 N N . SER A 1 426 ? 27.204 -1.398 -11.420 1.00 94.06 426 SER A N 1
ATOM 3322 C CA . SER A 1 426 ? 27.419 0.044 -11.472 1.00 94.06 426 SER A CA 1
ATOM 3323 C C . SER A 1 426 ? 26.116 0.789 -11.204 1.00 94.06 426 SER A C 1
ATOM 3325 O O . SER A 1 426 ? 25.023 0.255 -11.407 1.00 94.06 426 SER A O 1
ATOM 3327 N N . GLU A 1 427 ? 26.211 2.035 -10.749 1.00 96.75 427 GLU A N 1
ATOM 3328 C CA . GLU A 1 427 ? 25.047 2.902 -10.587 1.00 96.75 427 GLU A CA 1
ATOM 3329 C C . GLU A 1 427 ? 25.335 4.342 -10.998 1.00 96.75 427 GLU A C 1
ATOM 3331 O O . GLU A 1 427 ? 26.467 4.828 -10.946 1.00 96.75 427 GLU A O 1
ATOM 3336 N N . LYS A 1 428 ? 24.277 5.028 -11.425 1.00 97.12 428 LYS A N 1
ATOM 3337 C CA . LYS A 1 428 ? 24.292 6.413 -11.859 1.00 97.12 428 LYS A CA 1
ATOM 3338 C C . LYS A 1 428 ? 23.215 7.190 -11.129 1.00 97.12 428 LYS A C 1
ATOM 3340 O O . LYS A 1 428 ? 22.028 7.027 -11.404 1.00 97.12 428 LYS A O 1
ATOM 3345 N N . HIS A 1 429 ? 23.658 8.089 -10.262 1.00 97.19 429 HIS A N 1
ATOM 3346 C CA . HIS A 1 429 ? 22.818 9.140 -9.711 1.00 97.19 429 HIS A CA 1
ATOM 3347 C C . HIS A 1 429 ? 22.763 10.301 -10.702 1.00 97.19 429 HIS A C 1
ATOM 3349 O O . HIS A 1 429 ? 23.798 10.776 -11.185 1.00 97.19 429 HIS A O 1
ATOM 3355 N N . LEU A 1 430 ? 21.552 10.746 -11.017 1.00 96.62 430 LEU A N 1
ATOM 3356 C CA . LEU A 1 430 ? 21.324 12.002 -11.719 1.00 96.62 430 LEU A CA 1
ATOM 3357 C C . LEU A 1 430 ? 21.004 13.087 -10.686 1.00 96.62 430 LEU A C 1
ATOM 3359 O O . LEU A 1 430 ? 20.422 12.771 -9.650 1.00 96.62 430 LEU A O 1
ATOM 3363 N N . PRO A 1 431 ? 21.386 14.350 -10.928 1.00 95.00 431 PRO A N 1
ATOM 3364 C CA . PRO A 1 431 ? 21.038 15.431 -10.021 1.00 95.00 431 PRO A CA 1
ATOM 3365 C C . PRO A 1 431 ? 19.517 15.586 -9.913 1.00 95.00 431 PRO A C 1
ATOM 3367 O O . PRO A 1 431 ? 18.763 15.272 -10.840 1.00 95.00 431 PRO A O 1
ATOM 3370 N N . GLU A 1 432 ? 19.069 16.075 -8.760 1.00 93.44 432 GLU A N 1
ATOM 3371 C CA . GLU A 1 432 ? 17.675 16.449 -8.566 1.00 93.44 432 GLU A CA 1
ATOM 3372 C C . GLU A 1 432 ? 17.264 17.604 -9.487 1.00 93.44 432 GLU A C 1
ATOM 3374 O O . GLU A 1 432 ? 18.081 18.401 -9.959 1.00 93.44 432 GLU A O 1
ATOM 3379 N N . ASP A 1 433 ? 15.959 17.714 -9.707 1.00 93.19 433 ASP A N 1
ATOM 3380 C CA . ASP A 1 433 ? 15.362 18.881 -10.333 1.00 93.19 433 ASP A CA 1
ATOM 3381 C C . ASP A 1 433 ? 14.203 19.361 -9.460 1.00 93.19 433 ASP A C 1
ATOM 3383 O O . ASP A 1 433 ? 13.336 18.573 -9.086 1.00 93.19 433 ASP A O 1
ATOM 3387 N N . LEU A 1 434 ? 14.185 20.656 -9.135 1.00 88.75 434 LEU A N 1
ATOM 3388 C CA . LEU A 1 434 ? 13.205 21.238 -8.212 1.00 88.75 434 LEU A CA 1
ATOM 3389 C C . LEU A 1 434 ? 11.756 21.107 -8.701 1.00 88.75 434 LEU A C 1
ATOM 3391 O O . LEU A 1 434 ? 10.836 21.115 -7.886 1.00 88.75 434 LEU A O 1
ATOM 3395 N N . PHE A 1 435 ? 11.549 20.983 -10.014 1.00 88.56 435 PHE A N 1
ATOM 3396 C CA . PHE A 1 435 ? 10.233 20.758 -10.608 1.00 88.56 435 PHE A CA 1
ATOM 3397 C C . PHE A 1 435 ? 9.977 19.285 -10.928 1.00 88.56 435 PHE A C 1
ATOM 3399 O O . PHE A 1 435 ? 8.892 18.936 -11.390 1.00 88.56 435 PHE A O 1
ATOM 3406 N N . GLY A 1 436 ? 10.948 18.404 -10.669 1.00 89.44 436 GLY A N 1
ATOM 3407 C CA . GLY A 1 436 ? 10.835 17.000 -11.030 1.00 89.44 436 GLY A CA 1
ATOM 3408 C C . GLY A 1 436 ? 10.932 16.756 -12.533 1.00 89.44 436 GLY A C 1
ATOM 3409 O O . GLY A 1 436 ? 10.351 15.790 -13.030 1.00 89.44 436 GLY A O 1
ATOM 3410 N N . GLU A 1 437 ? 11.610 17.653 -13.258 1.00 92.00 437 GLU A N 1
ATOM 3411 C CA . GLU A 1 437 ? 11.766 17.592 -14.708 1.00 92.00 437 GLU A CA 1
ATOM 3412 C C . GLU A 1 437 ? 13.200 17.226 -15.105 1.00 92.00 437 GLU A C 1
ATOM 3414 O O . GLU A 1 437 ? 14.070 18.066 -15.361 1.00 92.00 437 GLU A O 1
ATOM 3419 N N . TRP A 1 438 ? 13.454 15.928 -15.228 1.00 95.06 438 TRP A N 1
ATOM 3420 C CA . TRP A 1 438 ? 14.753 15.412 -15.637 1.00 95.06 438 TRP A CA 1
ATOM 3421 C C . TRP A 1 438 ? 14.929 15.463 -17.156 1.00 95.06 438 TRP A C 1
ATOM 3423 O O . TRP A 1 438 ? 14.849 14.446 -17.836 1.00 95.06 438 TRP A O 1
ATOM 3433 N N . LYS A 1 439 ? 15.139 16.674 -17.699 1.00 94.06 439 LYS A N 1
ATOM 3434 C CA . LYS A 1 439 ? 15.274 16.914 -19.157 1.00 94.06 439 LYS A CA 1
ATOM 3435 C C . LYS A 1 439 ? 16.510 17.717 -19.588 1.00 94.06 439 LYS A C 1
ATOM 3437 O O . LYS A 1 439 ? 16.800 17.806 -20.777 1.00 94.06 439 LYS A O 1
ATOM 3442 N N . LYS A 1 440 ? 17.243 18.327 -18.648 1.00 95.00 440 LYS A N 1
ATOM 3443 C CA . LYS A 1 440 ? 18.438 19.142 -18.930 1.00 95.00 440 LYS A CA 1
ATOM 3444 C C . LYS A 1 440 ? 19.507 18.325 -19.683 1.00 95.00 440 LYS A C 1
ATOM 3446 O O . LYS A 1 440 ? 19.960 17.312 -19.142 1.00 95.00 440 LYS A O 1
ATOM 3451 N N . PRO A 1 441 ? 19.960 18.768 -20.875 1.00 94.00 441 PRO A N 1
ATOM 3452 C CA . PRO A 1 441 ? 20.910 18.008 -21.687 1.00 94.00 441 PRO A CA 1
ATOM 3453 C C . PRO A 1 441 ? 22.213 17.661 -20.960 1.00 94.00 441 PRO A C 1
ATOM 3455 O O . PRO A 1 441 ? 22.606 16.501 -20.934 1.00 94.00 441 PRO A O 1
ATOM 3458 N N . GLU A 1 442 ? 22.855 18.638 -20.321 1.00 93.94 442 GLU A N 1
ATOM 3459 C CA . GLU A 1 442 ? 24.169 18.448 -19.685 1.00 93.94 442 GLU A CA 1
ATOM 3460 C C . GLU A 1 442 ? 24.081 17.792 -18.302 1.00 93.94 442 GLU A C 1
ATOM 3462 O O . GLU A 1 442 ? 24.984 17.061 -17.907 1.00 93.94 442 GLU A O 1
ATOM 3467 N N . ALA A 1 443 ? 22.986 18.024 -17.573 1.00 92.56 443 ALA A N 1
ATOM 3468 C CA . ALA A 1 443 ? 22.834 17.544 -16.200 1.00 92.56 443 ALA A CA 1
ATOM 3469 C C . ALA A 1 443 ? 22.159 16.166 -16.109 1.00 92.56 443 ALA A C 1
ATOM 3471 O O . ALA A 1 443 ? 22.433 15.423 -15.172 1.00 92.56 443 ALA A O 1
ATOM 3472 N N . HIS A 1 444 ? 21.287 15.810 -17.059 1.00 95.88 444 HIS A N 1
ATOM 3473 C CA . HIS A 1 444 ? 20.501 14.572 -17.003 1.00 95.88 444 HIS A CA 1
ATOM 3474 C C . HIS A 1 444 ? 20.774 13.665 -18.204 1.00 95.88 444 HIS A C 1
ATOM 3476 O O . HIS A 1 444 ? 21.157 12.510 -18.028 1.00 95.88 444 HIS A O 1
ATOM 3482 N N . VAL A 1 445 ? 20.622 14.193 -19.423 1.00 95.31 445 VAL A N 1
ATOM 3483 C CA . VAL A 1 445 ? 20.623 13.368 -20.642 1.00 95.31 445 VAL A CA 1
ATOM 3484 C C . VAL A 1 445 ? 22.016 12.838 -20.970 1.00 95.31 445 VAL A C 1
ATOM 3486 O O . VAL A 1 445 ? 22.202 11.628 -21.066 1.00 95.31 445 VAL A O 1
ATOM 3489 N N . ALA A 1 446 ? 23.011 13.717 -21.100 1.00 93.31 446 ALA A N 1
ATOM 3490 C CA . ALA A 1 446 ? 24.377 13.322 -21.429 1.00 93.31 446 ALA A CA 1
ATOM 3491 C C . ALA A 1 446 ? 25.003 12.396 -20.366 1.00 93.31 446 ALA A C 1
ATOM 3493 O O . ALA A 1 446 ? 25.586 11.383 -20.757 1.00 93.31 446 ALA A O 1
ATOM 3494 N N . PRO A 1 447 ? 24.843 12.641 -19.047 1.00 95.81 447 PRO A N 1
ATOM 3495 C CA . PRO A 1 447 ? 25.360 11.734 -18.026 1.00 95.81 447 PRO A CA 1
ATOM 3496 C C . PRO A 1 447 ? 24.737 10.336 -18.052 1.00 95.81 447 PRO A C 1
ATOM 3498 O O . PRO A 1 447 ? 25.448 9.372 -17.760 1.00 95.81 447 PRO A O 1
ATOM 3501 N N . LEU A 1 448 ? 23.443 10.214 -18.373 1.00 96.56 448 LEU A N 1
ATOM 3502 C CA . LEU A 1 448 ? 22.776 8.915 -18.482 1.00 96.56 448 LEU A CA 1
ATOM 3503 C C . LEU A 1 448 ? 23.149 8.193 -19.782 1.00 96.56 448 LEU A C 1
ATOM 3505 O O . LEU A 1 448 ? 23.456 7.005 -19.755 1.00 96.56 448 LEU A O 1
ATOM 3509 N N . ARG A 1 449 ? 23.198 8.916 -20.906 1.00 94.50 449 ARG A N 1
ATOM 3510 C CA . ARG A 1 449 ? 23.672 8.375 -22.187 1.00 94.50 449 ARG A CA 1
ATOM 3511 C C . ARG A 1 449 ? 25.074 7.798 -22.044 1.00 94.50 449 ARG A C 1
ATOM 3513 O O . ARG A 1 449 ? 25.312 6.656 -22.412 1.00 94.50 449 ARG A O 1
ATOM 3520 N N . TYR A 1 450 ? 25.972 8.570 -21.435 1.00 91.00 450 TYR A N 1
ATOM 3521 C CA . TYR A 1 450 ? 27.336 8.140 -21.158 1.00 91.00 450 TYR A CA 1
ATOM 3522 C C . TYR A 1 450 ? 27.384 6.856 -20.327 1.00 91.00 450 TYR A C 1
ATOM 3524 O O . TYR A 1 450 ? 28.124 5.936 -20.662 1.00 91.00 450 TYR A O 1
ATOM 3532 N N . PHE A 1 451 ? 26.556 6.774 -19.282 1.00 94.25 451 PHE A N 1
ATOM 3533 C CA . PHE A 1 451 ? 26.463 5.582 -18.449 1.00 94.25 451 PHE A CA 1
ATOM 3534 C C . PHE A 1 451 ? 26.097 4.341 -19.276 1.00 94.25 451 PHE A C 1
ATOM 3536 O O . PHE A 1 451 ? 26.815 3.347 -19.203 1.00 94.25 451 PHE A O 1
ATOM 3543 N N . TYR A 1 452 ? 25.054 4.403 -20.112 1.00 92.25 452 TYR A N 1
ATOM 3544 C CA . TYR A 1 452 ? 24.671 3.268 -20.961 1.00 92.25 452 TYR A CA 1
ATOM 3545 C C . TYR A 1 452 ? 25.729 2.915 -22.010 1.00 92.25 452 TYR A C 1
ATOM 3547 O O . TYR A 1 452 ? 26.006 1.735 -22.207 1.00 92.25 452 TYR A O 1
ATOM 3555 N N . MET A 1 453 ? 26.369 3.911 -22.628 1.00 88.75 453 MET A N 1
ATOM 3556 C CA . MET A 1 453 ? 27.452 3.680 -23.590 1.00 88.75 453 MET A CA 1
ATOM 3557 C C . MET A 1 453 ? 28.642 2.949 -22.968 1.00 88.75 453 MET A C 1
ATOM 3559 O O . MET A 1 453 ? 29.177 2.029 -23.581 1.00 88.75 453 MET A O 1
ATOM 3563 N N . GLN A 1 454 ? 29.040 3.320 -21.746 1.00 84.88 454 GLN A N 1
ATOM 3564 C CA . GLN A 1 454 ? 30.093 2.599 -21.028 1.00 84.88 454 GLN A CA 1
ATOM 3565 C C . GLN A 1 454 ? 29.722 1.126 -20.829 1.00 84.88 454 GLN A C 1
ATOM 3567 O O . GLN A 1 454 ? 30.563 0.260 -21.034 1.00 84.88 454 GLN A O 1
ATOM 3572 N N . GLN A 1 455 ? 28.461 0.835 -20.489 1.00 82.50 455 GLN A N 1
ATOM 3573 C CA . GLN A 1 455 ? 28.030 -0.547 -20.266 1.00 82.50 455 GLN A CA 1
ATOM 3574 C C . GLN A 1 455 ? 27.988 -1.373 -21.560 1.00 82.50 455 GLN A C 1
ATOM 3576 O O . GLN A 1 455 ? 28.314 -2.553 -21.517 1.00 82.50 455 GLN A O 1
ATOM 3581 N N . LEU A 1 456 ? 27.609 -0.770 -22.693 1.00 79.19 456 LEU A N 1
ATOM 3582 C CA . LEU A 1 456 ? 27.662 -1.425 -24.005 1.00 79.19 456 LEU A CA 1
ATOM 3583 C C . LEU A 1 456 ? 29.106 -1.785 -24.378 1.00 79.19 456 LEU A C 1
ATOM 3585 O O . LEU A 1 456 ? 29.390 -2.897 -24.812 1.00 79.19 456 LEU A O 1
ATOM 3589 N N . LEU A 1 457 ? 30.035 -0.850 -24.181 1.00 73.56 457 LEU A N 1
ATOM 3590 C CA . LEU A 1 457 ? 31.430 -1.058 -24.555 1.00 73.56 457 LEU A CA 1
ATOM 3591 C C . LEU A 1 457 ? 32.156 -2.052 -23.644 1.00 73.56 457 LEU A C 1
ATOM 3593 O O . LEU A 1 457 ? 33.065 -2.717 -24.116 1.00 73.56 457 LEU A O 1
ATOM 3597 N N . GLU A 1 458 ? 31.759 -2.190 -22.375 1.00 69.06 458 GLU A N 1
ATOM 3598 C CA . GLU A 1 458 ? 32.279 -3.247 -21.488 1.00 69.06 458 GLU A CA 1
ATOM 3599 C C . GLU A 1 458 ? 31.929 -4.664 -21.972 1.00 69.06 458 GLU A C 1
ATOM 3601 O O . GLU A 1 458 ? 32.585 -5.623 -21.573 1.00 69.06 458 GLU A O 1
ATOM 3606 N N . ILE A 1 459 ? 30.888 -4.798 -22.798 1.00 64.38 459 ILE A N 1
ATOM 3607 C CA . ILE A 1 459 ? 30.443 -6.071 -23.381 1.00 64.38 459 ILE A CA 1
ATOM 3608 C C . ILE A 1 459 ? 31.046 -6.270 -24.773 1.00 64.38 459 ILE A C 1
ATOM 3610 O O . ILE A 1 459 ? 31.278 -7.403 -25.192 1.00 64.38 459 ILE A O 1
ATOM 3614 N N . ALA A 1 460 ? 31.342 -5.179 -25.481 1.00 61.09 460 ALA A N 1
ATOM 3615 C CA . ALA A 1 460 ? 32.076 -5.231 -26.732 1.00 61.09 460 ALA A CA 1
ATOM 3616 C C . ALA A 1 460 ? 33.511 -5.733 -26.489 1.00 61.09 460 ALA A C 1
ATOM 3618 O O . ALA A 1 460 ? 34.223 -5.231 -25.621 1.00 61.09 460 ALA A O 1
ATOM 3619 N N . ASP A 1 461 ? 33.962 -6.700 -27.288 1.00 59.22 461 ASP A N 1
ATOM 3620 C CA . ASP A 1 461 ? 35.359 -7.144 -27.302 1.00 59.22 461 ASP A CA 1
ATOM 3621 C C . ASP A 1 461 ? 36.245 -6.027 -27.894 1.00 59.22 461 ASP A C 1
ATOM 3623 O O . ASP A 1 461 ? 36.543 -5.986 -29.090 1.00 59.22 461 ASP A O 1
ATOM 3627 N N . LEU A 1 462 ? 36.614 -5.056 -27.054 1.00 55.50 462 LEU A N 1
ATOM 3628 C CA . LEU A 1 462 ? 37.380 -3.870 -27.445 1.00 55.50 462 LEU A CA 1
ATOM 3629 C C . LEU A 1 462 ? 38.792 -4.195 -27.946 1.00 55.50 462 LEU A C 1
ATOM 3631 O O . LEU A 1 462 ? 39.323 -3.444 -28.770 1.00 55.50 462 LEU A O 1
ATOM 3635 N N . GLU A 1 463 ? 39.370 -5.318 -27.509 1.00 51.38 463 GLU A N 1
ATOM 3636 C CA . GLU A 1 463 ? 40.650 -5.818 -28.021 1.00 51.38 463 GLU A CA 1
ATOM 3637 C C . GLU A 1 463 ? 40.504 -6.240 -29.488 1.00 51.38 463 GLU A C 1
ATOM 3639 O O . GLU A 1 463 ? 41.311 -5.848 -30.335 1.00 51.38 463 GLU A O 1
ATOM 3644 N N . SER A 1 464 ? 39.422 -6.946 -29.831 1.00 52.66 464 SER A N 1
ATOM 3645 C CA . SER A 1 464 ? 39.119 -7.292 -31.226 1.00 52.66 464 SER A CA 1
ATOM 3646 C C . SER A 1 464 ? 38.751 -6.077 -32.102 1.00 52.66 464 SER A C 1
ATOM 3648 O O . SER A 1 464 ? 38.917 -6.126 -33.324 1.00 52.66 464 SER A O 1
ATOM 3650 N N . ALA A 1 465 ? 38.333 -4.960 -31.489 1.00 51.53 465 ALA A N 1
ATOM 3651 C CA . ALA A 1 465 ? 38.053 -3.679 -32.149 1.00 51.53 465 ALA A CA 1
ATOM 3652 C C . ALA A 1 465 ? 39.263 -2.714 -32.216 1.00 51.53 465 ALA A C 1
ATOM 3654 O O . ALA A 1 465 ? 39.147 -1.632 -32.796 1.00 51.53 465 ALA A O 1
ATOM 3655 N N . GLY A 1 466 ? 40.428 -3.094 -31.671 1.00 53.16 466 GLY A N 1
ATOM 3656 C CA . GLY A 1 466 ? 41.683 -2.339 -31.784 1.00 53.16 466 GLY A CA 1
ATOM 3657 C C . GLY A 1 466 ? 41.869 -1.190 -30.782 1.00 53.16 466 GLY A C 1
ATOM 3658 O O . GLY A 1 466 ? 42.578 -0.228 -31.093 1.00 53.16 466 GLY A O 1
ATOM 3659 N N . TYR A 1 467 ? 41.241 -1.259 -29.603 1.00 57.47 467 TYR A N 1
ATOM 3660 C CA . TYR A 1 467 ? 41.384 -0.261 -28.535 1.00 57.47 467 TYR A CA 1
ATOM 3661 C C . TYR A 1 467 ? 42.086 -0.850 -27.295 1.00 57.47 467 TYR A C 1
ATOM 3663 O O . TYR A 1 467 ? 41.522 -1.688 -26.605 1.00 57.47 467 TYR A O 1
ATOM 3671 N N . ASP A 1 468 ? 43.289 -0.352 -26.975 1.00 54.72 468 ASP A N 1
ATOM 3672 C CA . ASP A 1 468 ? 44.159 -0.889 -25.901 1.00 54.72 468 ASP A CA 1
ATOM 3673 C C . ASP A 1 468 ? 43.965 -0.243 -24.504 1.00 54.72 468 ASP A C 1
ATOM 3675 O O . ASP A 1 468 ? 44.654 -0.607 -23.549 1.00 54.72 468 ASP A O 1
ATOM 3679 N N . ALA A 1 469 ? 43.099 0.769 -24.356 1.00 56.03 469 ALA A N 1
ATOM 3680 C CA . ALA A 1 469 ? 42.961 1.532 -23.104 1.00 56.03 469 ALA A CA 1
ATOM 3681 C C . ALA A 1 469 ? 41.765 1.060 -22.249 1.00 56.03 469 ALA A C 1
ATOM 3683 O O . ALA A 1 469 ? 40.705 0.788 -22.815 1.00 56.03 469 ALA A O 1
ATOM 3684 N N . PRO A 1 470 ? 41.867 1.042 -20.900 1.00 58.00 470 PRO A N 1
ATOM 3685 C CA . PRO A 1 470 ? 40.736 0.715 -20.034 1.00 58.00 470 PRO A CA 1
ATOM 3686 C C . PRO A 1 470 ? 39.576 1.707 -20.218 1.00 58.00 470 PRO A C 1
ATOM 3688 O O . PRO A 1 470 ? 39.760 2.919 -20.100 1.00 58.00 470 PRO A O 1
ATOM 3691 N N . LEU A 1 471 ? 38.360 1.194 -20.432 1.00 56.75 471 LEU A N 1
ATOM 3692 C CA . LEU A 1 471 ? 37.119 1.974 -20.597 1.00 56.75 471 LEU A CA 1
ATOM 3693 C C . LEU A 1 471 ? 36.883 3.035 -19.515 1.00 56.75 471 LEU A C 1
ATOM 3695 O O . LEU A 1 471 ? 36.372 4.117 -19.805 1.00 56.75 471 LEU A O 1
ATOM 3699 N N . ALA A 1 472 ? 37.270 2.732 -18.274 1.00 53.50 472 ALA A N 1
ATOM 3700 C CA . ALA A 1 472 ? 37.112 3.614 -17.120 1.00 53.50 472 ALA A CA 1
ATOM 3701 C C . ALA A 1 472 ? 37.957 4.902 -17.203 1.00 53.50 472 ALA A C 1
ATOM 3703 O O . ALA A 1 472 ? 37.659 5.868 -16.504 1.00 53.50 472 ALA A O 1
ATOM 3704 N N . GLU A 1 473 ? 38.984 4.931 -18.057 1.00 56.06 473 GLU A N 1
ATOM 3705 C CA . GLU A 1 473 ? 39.909 6.059 -18.224 1.00 56.06 473 GLU A CA 1
ATOM 3706 C C . GLU A 1 473 ? 39.638 6.869 -19.506 1.00 56.06 473 GLU A C 1
ATOM 3708 O O . GLU A 1 473 ? 40.348 7.831 -19.808 1.00 56.06 473 GLU A O 1
ATOM 3713 N N . MET A 1 474 ? 38.622 6.497 -20.294 1.00 60.88 474 MET A N 1
ATOM 3714 C CA . MET A 1 474 ? 38.318 7.158 -21.562 1.00 60.88 474 MET A CA 1
ATOM 3715 C C . MET A 1 474 ? 37.407 8.375 -21.377 1.00 60.88 474 MET A C 1
ATOM 3717 O O . MET A 1 474 ? 36.337 8.297 -20.784 1.00 60.88 474 MET A O 1
ATOM 3721 N N . GLU A 1 475 ? 37.808 9.505 -21.963 1.00 54.81 475 GLU A N 1
ATOM 3722 C CA . GLU A 1 475 ? 37.006 10.733 -21.978 1.00 54.81 475 GLU A CA 1
ATOM 3723 C C . GLU A 1 475 ? 35.633 10.526 -22.658 1.00 54.81 475 GLU A C 1
ATOM 3725 O O . GLU A 1 475 ? 35.572 9.911 -23.733 1.00 54.81 475 GLU A O 1
ATOM 3730 N N . PRO A 1 476 ? 34.538 11.123 -22.141 1.00 50.09 476 PRO A N 1
ATOM 3731 C CA . PRO A 1 476 ? 33.188 10.965 -22.694 1.00 50.09 476 PRO A CA 1
ATOM 3732 C C . PRO A 1 476 ? 33.049 11.260 -24.188 1.00 50.09 476 PRO A C 1
ATOM 3734 O O . PRO A 1 476 ? 32.329 10.577 -24.913 1.00 50.09 476 PRO A O 1
ATOM 3737 N N . GLN A 1 477 ? 33.796 12.248 -24.674 1.00 51.09 477 GLN A N 1
ATOM 3738 C CA . GLN A 1 477 ? 33.808 12.652 -26.082 1.00 51.09 477 GLN A CA 1
ATOM 3739 C C . GLN A 1 477 ? 34.462 11.609 -26.999 1.00 51.09 477 GLN A C 1
ATOM 3741 O O . GLN A 1 477 ? 34.214 11.608 -28.203 1.00 51.09 477 GLN A O 1
ATOM 3746 N N . ARG A 1 478 ? 35.325 10.751 -26.446 1.00 52.28 478 ARG A N 1
ATOM 3747 C CA . ARG A 1 478 ? 36.030 9.696 -27.177 1.00 52.28 478 ARG A CA 1
ATOM 3748 C C . ARG A 1 478 ? 35.165 8.445 -27.294 1.00 52.28 478 ARG A C 1
ATOM 3750 O O . ARG A 1 478 ? 35.160 7.840 -28.357 1.00 52.28 478 ARG A O 1
ATOM 3757 N N . LEU A 1 479 ? 34.389 8.126 -26.256 1.00 56.03 479 LEU A N 1
ATOM 3758 C CA . LEU A 1 479 ? 33.429 7.016 -26.250 1.00 56.03 479 LEU A CA 1
ATOM 3759 C C . LEU A 1 479 ? 32.278 7.248 -27.246 1.00 56.03 479 LEU A C 1
ATOM 3761 O O . LEU A 1 479 ? 31.920 6.338 -27.985 1.00 56.03 479 LEU A O 1
ATOM 3765 N N . LEU A 1 480 ? 31.802 8.495 -27.373 1.00 52.75 480 LEU A N 1
ATOM 3766 C CA . LEU A 1 480 ? 30.812 8.938 -28.378 1.00 52.75 480 LEU A CA 1
ATOM 3767 C C . LEU A 1 480 ? 31.254 8.822 -29.848 1.00 52.75 480 LEU A C 1
ATOM 3769 O O . LEU A 1 480 ? 30.463 9.123 -30.734 1.00 52.75 480 LEU A O 1
ATOM 3773 N N . ARG A 1 481 ? 32.522 8.492 -30.115 1.00 52.84 481 ARG A N 1
ATOM 3774 C CA . ARG A 1 481 ? 33.045 8.284 -31.477 1.00 52.84 481 ARG A CA 1
ATOM 3775 C C . ARG A 1 481 ? 33.262 6.809 -31.820 1.00 52.84 481 ARG A C 1
ATOM 3777 O O . ARG A 1 481 ? 33.608 6.528 -32.963 1.00 52.84 481 ARG A O 1
ATOM 3784 N N . ILE A 1 482 ? 33.196 5.925 -30.823 1.00 53.09 482 ILE A N 1
ATOM 3785 C CA . ILE A 1 482 ? 33.448 4.482 -30.965 1.00 53.09 482 ILE A CA 1
ATOM 3786 C C . ILE A 1 482 ? 32.141 3.752 -31.280 1.00 53.09 482 ILE A C 1
ATOM 3788 O O . ILE A 1 482 ? 32.131 2.868 -32.130 1.00 53.09 482 ILE A O 1
ATOM 3792 N N . VAL A 1 483 ? 31.069 4.156 -30.598 1.00 50.78 483 VAL A N 1
ATOM 3793 C CA . VAL A 1 483 ? 29.670 3.838 -30.923 1.00 50.78 483 VAL A CA 1
ATOM 3794 C C . VAL A 1 483 ? 29.180 4.850 -31.949 1.00 50.78 483 VAL A C 1
ATOM 3796 O O . VAL A 1 483 ? 28.467 4.440 -32.889 1.00 50.78 483 VAL A O 1
#

Sequence (483 aa):
MGGEVSYEYLILGAGPAGLQMGHHLSRAGHSYLILEAGDSPGTFFKKFPRHRALTSRNKIHTGSEDPEIRLRFDECSLLDEDGDGAFRFSDVSHSYLPSADEMVSYLCGYAERHGLNVRCDTRVLRVERTGAGLFRLTAADGSVFSCRRLIVATGTARPHVPSIPGIDLAESYADVSVDPEDFVNQRVLVIGQGSSAAETADNLIPTAALIHTLPDREVERLERSHGQLVVSVCHADGGAEERVYDRVIVATGFRFDDSIFASGCRPEMAPGGRLPARTPEWESFNVPGLYFAGALAQANGLEKHPSGLVHGFRYNVRALFRMLETKHHRRDWPAYEIEPTPEGLVEATFVRLNRASALWQLPGFLHDVIVVDEDWNAARYLEEMPLAYLRQGELGQSSHYYTISLERGEGLHPVVRRWSGGQLISEKHLPEDLFGEWKKPEAHVAPLRYFYMQQLLEIADLESAGYDAPLAEMEPQRLLRIV

Solvent-accessible surface area (backbone atoms only — not comparable to full-atom values): 26148 Å² total; per-residue (Å²): 136,83,74,79,51,76,31,52,33,35,30,39,21,37,30,73,44,24,48,48,44,45,53,57,37,54,78,72,68,51,54,61,43,29,34,16,58,37,85,46,42,22,50,66,33,78,60,38,54,80,85,35,58,43,91,50,38,39,47,80,90,71,91,62,89,50,71,50,50,41,47,64,48,28,31,67,37,64,84,56,88,57,64,97,69,41,73,48,45,71,82,72,42,87,44,49,61,36,44,20,66,54,48,25,52,39,42,40,51,53,38,58,76,68,65,53,61,65,42,50,66,36,35,69,60,36,38,40,65,44,97,86,70,30,41,38,36,36,26,76,89,69,50,57,43,33,20,60,28,41,35,44,18,60,42,55,74,37,78,41,78,73,97,35,54,46,51,84,80,38,40,46,60,91,72,52,82,82,58,38,76,84,33,58,69,30,35,36,39,36,45,34,82,45,70,63,22,54,55,53,51,61,59,32,62,89,31,33,67,39,80,45,46,62,82,80,40,50,69,62,35,39,46,79,55,98,90,39,41,35,35,37,34,37,43,86,85,72,50,74,48,78,46,80,33,78,43,42,34,45,17,59,52,50,12,50,74,62,80,37,34,36,86,91,50,42,63,46,62,27,94,87,64,37,41,62,27,55,46,74,77,29,29,30,68,78,28,88,54,34,32,41,27,25,50,51,47,32,75,88,68,94,67,89,60,46,25,54,39,53,48,21,15,47,50,51,37,53,36,43,50,45,49,47,35,35,76,75,64,74,36,77,72,72,64,46,82,46,55,51,43,44,65,35,49,43,51,58,50,39,56,43,68,57,37,50,24,61,37,69,43,28,48,70,44,26,21,33,34,39,42,42,48,97,82,46,81,42,22,35,42,32,73,56,41,44,51,69,38,42,58,73,36,73,76,24,50,34,75,40,33,35,40,40,28,27,36,84,69,102,51,65,22,44,35,40,33,38,33,36,59,62,39,80,76,49,75,44,78,38,70,62,41,99,85,56,60,72,67,49,56,80,64,36,48,49,56,50,33,50,52,43,47,52,58,54,50,74,70,46,65,41,69,86,72,74,49,94,69,64,75,92,78,57,54,72,77,58,55,70,68,76,110

Foldseek 3Di:
DDDAAEFAEEEEALELLSLLLLLLCVVVPGGYAYEAQAPARLVVLVPPPVLFWAPFFQDPPPVDPFPQQSLLRGQQFFDDPPVVPGQGLVVQDPDRTDGSVSSRVSSRCSCVVSVGRYDYNWAWQAWEQDPVRWIWTATPVRDIYIHNFYEYAPAFDADDQDPAAASVVAAELSDDDLQLQVQAQWAEEEEADDPSSVVSQVSNVVGHVHYHHCPQKDFRHWDQDPNWIKTWIAHPVRDIDIDTGPHYYYRHDGADDQNNYDPVAGADADPPRREGDAALLQAGPPHPNYHYAALNNADDDPDPQCCNGSSQRSLVSVQNSQVCCCVPVVDHQDKDWFQLALLRVLVVQQVCQQRHSNLSRGFPFWWWKWDADLLSPTIMIGGTHGPSPCLVDPNLQAQWMKTWHWHADVHTWIKIFIHGRSDTDDMDTFDDDPSSRQDDCVRHRLSSSLVVLLVVVVSDPVVVVPDDDDSVPDDSVRSVVSD

pLDDT: mean 90.87, std 11.6, range [34.53, 98.88]